Protein AF-K0SQL5-F1 (afdb_monomer_lite)

pLDDT: mean 82.41, std 19.54, range [23.62, 96.88]

Organism: Thalassiosira oceanica (NCBI:txid159749)

Radius of gyration: 30.68 Å; chains: 1; bounding box: 58×79×108 Å

Secondary structure (DSSP, 8-state):
------------------------S------------HHHHHH--SPPPHHHHHSTTHHHHHHHHHHHHHH-TT----PPPS-GGGTS-GGGS-HHHHHHHHHHHHHHHHHHH----SSPPPPPTT-S--EEETTEEE-S-HHHHHHHHHHHHHHHHHHHHHHT--HHHHHHB-HHHHHHHHTTS-HHHHHHHHHHHTT-SS-HHHHGGGTS--S-SSSS-SS--HHHHHH---HHHHHHHHHHHHHHHHHHHHTT--HHHHHHHHHHHHHHTT-PPPP-----HHHHHHHHHHHHT-TTHHHHT--BHHHHHHHHHHHHHHHHHHHHTHHHHS-GGGGGGG-S-GGGGGGS-HHHHHHHHHHHHHHHHHHHHHHHHHHTTPPPHHHHHHTT----

Foldseek 3Di:
DDDDDDDDDDPDDPPPPDDPPPDPDDPPPPPDPPPCPLLNLLQDLDQDDPVCLVAQQSLVSQLNSVVCCVVPVPDHDDDDDPPPVVPDPLVRDDPVHNVVVVVVVVVVVCVVPDDDDPAADDRRPRSVDWDDDRSDTDRHPVVVVVCCSVPVVVVLVVVCVLLVHDPVLSVQWPVVVLVVVLVPDDPVVSVQLVCLLNQNPPALQNVVVVVDQQADPQDRRRHTGSLCLLQPPRPVSVVVNVVVLVVVLVVCVVLVQPPVLSLLLSQLSCVSSVHDRDDDPDDDPLSVVQSVSQVVSPSCNSVSPGGGVSSVVSRLVVLLVLLVVCLVPVVPQADPVCNVLNPDDSVCVVVDDSVVSSVSSVVSVVRSVLVVVQVVCVVVVHQGPVNVVVVPDDDD

Structure (mmCIF, N/CA/C/O backbone):
data_AF-K0SQL5-F1
#
_entry.id   AF-K0SQL5-F1
#
loop_
_atom_site.group_PDB
_atom_site.id
_atom_site.type_symbol
_atom_site.label_atom_id
_atom_site.label_alt_id
_atom_site.label_comp_id
_atom_site.label_asym_id
_atom_site.label_entity_id
_atom_site.label_seq_id
_atom_site.pdbx_PDB_ins_code
_atom_site.Cartn_x
_atom_site.Cartn_y
_atom_site.Cartn_z
_atom_site.occupancy
_atom_site.B_iso_or_equiv
_atom_site.auth_seq_id
_atom_site.auth_comp_id
_atom_site.auth_asym_id
_atom_site.auth_atom_id
_atom_site.pdbx_PDB_model_num
ATOM 1 N N . MET A 1 1 ? 7.904 5.663 77.386 1.00 34.22 1 MET A N 1
ATOM 2 C CA . MET A 1 1 ? 8.984 6.659 77.236 1.00 34.22 1 MET A CA 1
ATOM 3 C C . MET A 1 1 ? 9.313 6.776 75.756 1.00 34.22 1 MET A C 1
ATOM 5 O O . MET A 1 1 ? 9.873 5.850 75.195 1.00 34.22 1 MET A O 1
ATOM 9 N N . ALA A 1 2 ? 8.871 7.857 75.116 1.00 28.55 2 ALA A N 1
ATOM 10 C CA . ALA A 1 2 ? 9.492 8.376 73.890 1.00 28.55 2 ALA A CA 1
ATOM 11 C C . ALA A 1 2 ? 10.745 9.198 74.322 1.00 28.55 2 ALA A C 1
ATOM 13 O O . ALA A 1 2 ? 10.779 9.536 75.512 1.00 28.55 2 ALA A O 1
ATOM 14 N N . PRO A 1 3 ? 11.732 9.560 73.463 1.00 31.47 3 PRO A N 1
ATOM 15 C CA . PRO A 1 3 ? 11.493 10.099 72.116 1.00 31.47 3 PRO A CA 1
ATOM 16 C C . PRO A 1 3 ? 12.539 9.814 71.006 1.00 31.47 3 PRO A C 1
ATOM 18 O O . PRO A 1 3 ? 13.647 9.369 71.268 1.00 31.47 3 PRO A O 1
ATOM 21 N N . SER A 1 4 ? 12.102 10.184 69.787 1.00 24.06 4 SER A N 1
ATOM 22 C CA . SER A 1 4 ? 12.831 10.760 68.632 1.00 24.06 4 SER A CA 1
ATOM 23 C C . SER A 1 4 ? 13.925 9.912 67.943 1.00 24.06 4 SER A C 1
ATOM 25 O O . SER A 1 4 ? 14.670 9.189 68.576 1.00 24.06 4 SER A O 1
ATOM 27 N N . THR A 1 5 ? 14.068 9.893 66.614 1.00 27.36 5 THR A N 1
ATOM 28 C CA . THR A 1 5 ? 13.916 10.958 65.611 1.00 27.36 5 THR A CA 1
ATOM 29 C C . THR A 1 5 ? 13.461 10.423 64.243 1.00 27.36 5 THR A C 1
ATOM 31 O O . THR A 1 5 ? 13.749 9.301 63.837 1.00 27.36 5 THR A O 1
ATOM 34 N N . HIS A 1 6 ? 12.758 11.289 63.510 1.00 25.66 6 HIS A N 1
ATOM 35 C CA . HIS A 1 6 ? 12.464 11.189 62.082 1.00 25.66 6 HIS A CA 1
ATOM 36 C C . HIS A 1 6 ? 13.726 11.003 61.228 1.00 25.66 6 HIS A C 1
ATOM 38 O O . HIS A 1 6 ? 14.683 11.762 61.379 1.00 25.66 6 HIS A O 1
ATOM 44 N N . THR A 1 7 ? 13.659 10.167 60.187 1.00 26.53 7 THR A N 1
ATOM 45 C CA . THR A 1 7 ? 14.270 10.535 58.900 1.00 26.53 7 THR A CA 1
ATOM 46 C C . THR A 1 7 ? 13.523 9.915 57.722 1.00 26.53 7 THR A C 1
ATOM 48 O O . THR A 1 7 ? 13.193 8.734 57.699 1.00 26.53 7 THR A O 1
ATOM 51 N N . GLN A 1 8 ? 13.221 10.777 56.757 1.00 25.38 8 GLN A N 1
ATOM 52 C CA . GLN A 1 8 ? 12.580 10.503 55.480 1.00 25.3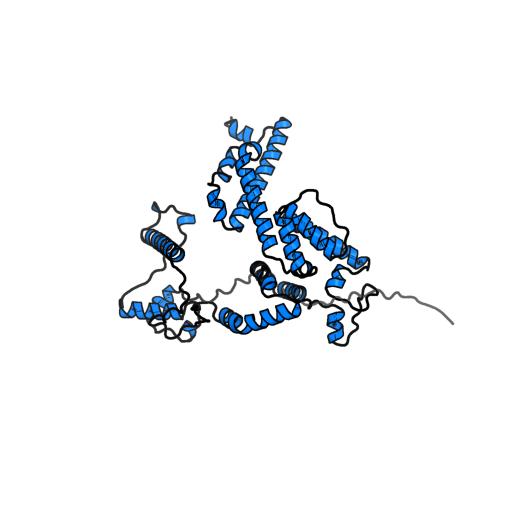8 8 GLN A CA 1
ATOM 53 C C . GLN A 1 8 ? 13.392 9.488 54.660 1.00 25.38 8 GLN A C 1
ATOM 55 O O . GLN A 1 8 ? 14.557 9.731 54.348 1.00 25.38 8 GLN A O 1
ATOM 60 N N . GLY A 1 9 ? 12.760 8.395 54.234 1.00 24.62 9 GLY A N 1
ATOM 61 C CA . GLY A 1 9 ? 13.281 7.547 53.165 1.00 24.62 9 GLY A CA 1
ATOM 62 C C . GLY A 1 9 ? 13.139 8.264 51.824 1.00 24.62 9 GLY A C 1
ATOM 63 O O . GLY A 1 9 ? 12.095 8.188 51.182 1.00 24.62 9 GLY A O 1
ATOM 64 N N . ARG A 1 10 ? 14.179 9.002 51.420 1.00 24.67 10 ARG A N 1
ATOM 65 C CA . ARG A 1 10 ? 14.351 9.470 50.040 1.00 24.67 10 ARG A CA 1
ATOM 66 C C . ARG A 1 10 ? 14.471 8.261 49.114 1.00 24.67 10 ARG A C 1
ATOM 68 O O . ARG A 1 10 ? 15.226 7.337 49.409 1.00 24.67 10 ARG A O 1
ATOM 75 N N . LEU A 1 11 ? 13.783 8.325 47.971 1.00 26.34 11 LEU A N 1
ATOM 76 C CA . LEU A 1 11 ? 14.095 7.515 46.798 1.00 26.34 11 LEU A CA 1
ATOM 77 C C . LEU A 1 11 ? 15.589 7.665 46.485 1.00 26.34 11 LEU A C 1
ATOM 79 O O . LEU A 1 11 ? 16.029 8.713 46.011 1.00 26.34 11 LEU A O 1
ATOM 83 N N . ALA A 1 12 ? 16.360 6.616 46.748 1.00 23.62 12 ALA A N 1
ATOM 84 C CA . ALA A 1 12 ? 17.679 6.460 46.171 1.00 23.62 12 ALA A CA 1
ATOM 85 C C . ALA A 1 12 ? 17.491 5.916 44.753 1.00 23.62 12 ALA A C 1
ATOM 87 O O . ALA A 1 12 ? 17.140 4.757 44.540 1.00 23.62 12 ALA A O 1
ATOM 88 N N . THR A 1 13 ? 17.700 6.801 43.785 1.00 27.95 13 THR A N 1
ATOM 89 C CA . THR A 1 13 ? 18.047 6.476 42.405 1.00 27.95 13 THR A CA 1
ATOM 90 C C . THR A 1 13 ? 19.184 5.456 42.399 1.00 27.95 13 THR A C 1
ATOM 92 O O . THR A 1 13 ? 20.345 5.813 42.598 1.00 27.95 13 THR A O 1
ATOM 95 N N . LEU A 1 14 ? 18.856 4.183 42.176 1.00 25.94 14 LEU A N 1
ATOM 96 C CA . LEU A 1 14 ? 19.838 3.172 41.808 1.00 25.94 14 LEU A CA 1
ATOM 97 C C . LEU A 1 14 ? 20.275 3.458 40.373 1.00 25.94 14 LEU A C 1
ATOM 99 O O . LEU A 1 14 ? 19.652 3.031 39.403 1.00 25.94 14 LEU A O 1
ATOM 103 N N . GLY A 1 15 ? 21.350 4.238 40.265 1.00 25.86 15 GLY A N 1
ATOM 104 C CA . GLY A 1 15 ? 22.171 4.309 39.072 1.00 25.86 15 GLY A CA 1
ATOM 105 C C . GLY A 1 15 ? 22.800 2.944 38.835 1.00 25.86 15 GLY A C 1
ATOM 106 O O . GLY A 1 15 ? 23.812 2.605 39.439 1.00 25.86 15 GLY A O 1
ATOM 107 N N . SER A 1 16 ? 22.192 2.154 37.955 1.00 26.52 16 SER A N 1
ATOM 108 C CA . SER A 1 16 ? 22.874 1.037 37.320 1.00 26.52 16 SER A CA 1
ATOM 109 C C . SER A 1 16 ? 23.800 1.613 36.251 1.00 26.52 16 SER A C 1
ATOM 111 O O . SER A 1 16 ? 23.377 1.929 35.137 1.00 26.52 16 SER A O 1
ATOM 113 N N . SER A 1 17 ? 25.064 1.777 36.620 1.00 26.62 17 SER A N 1
ATOM 114 C CA . SER A 1 17 ? 26.204 1.940 35.725 1.00 26.62 17 SER A CA 1
ATOM 115 C C . SER A 1 17 ? 26.347 0.686 34.856 1.00 26.62 17 SER A C 1
ATOM 117 O O . SER A 1 17 ? 27.136 -0.216 35.126 1.00 26.62 17 SER A O 1
ATOM 119 N N . LEU A 1 18 ? 25.542 0.617 33.796 1.00 27.78 18 LEU A N 1
ATOM 120 C CA . LEU A 1 18 ? 25.844 -0.213 32.638 1.00 27.78 18 LEU A CA 1
ATOM 121 C C . LEU A 1 18 ? 27.010 0.452 31.898 1.00 27.78 18 LEU A C 1
ATOM 123 O O . LEU A 1 18 ? 26.946 1.661 31.658 1.00 27.78 18 LEU A O 1
ATOM 127 N N . PRO A 1 19 ? 28.068 -0.287 31.532 1.00 25.73 19 PRO A N 1
ATOM 128 C CA . PRO A 1 19 ? 29.149 0.288 30.754 1.00 25.73 19 PRO A CA 1
ATOM 129 C C . PRO A 1 19 ? 28.563 0.801 29.438 1.00 25.73 19 PRO A C 1
ATOM 131 O O . PRO A 1 19 ? 27.927 0.051 28.690 1.00 25.73 19 PRO A O 1
ATOM 134 N N . GLN A 1 20 ? 28.757 2.096 29.173 1.00 26.03 20 GLN A N 1
ATOM 135 C CA . GLN A 1 20 ? 28.590 2.664 27.845 1.00 26.03 20 GLN A CA 1
ATOM 136 C C . GLN A 1 20 ? 29.521 1.886 26.919 1.00 26.03 20 GLN A C 1
ATOM 138 O O . GLN A 1 20 ? 30.722 2.126 26.864 1.00 26.03 20 GLN A O 1
ATOM 143 N N . LYS A 1 21 ? 28.960 0.908 26.208 1.00 26.86 21 LYS A N 1
ATOM 144 C CA . LYS A 1 21 ? 29.572 0.383 24.998 1.00 26.86 21 LYS A CA 1
ATOM 145 C C . LYS A 1 21 ? 29.538 1.541 24.009 1.00 26.86 21 LYS A C 1
ATOM 147 O O . LYS A 1 21 ? 28.506 1.796 23.385 1.00 26.86 21 LYS A O 1
ATOM 152 N N . GLU A 1 22 ? 30.634 2.289 23.956 1.00 25.80 22 GLU A N 1
ATOM 153 C CA . GLU A 1 22 ? 30.947 3.169 22.841 1.00 25.80 22 GLU A CA 1
ATOM 154 C C . GLU A 1 22 ? 30.666 2.377 21.563 1.00 25.80 22 GLU A C 1
ATOM 156 O O . GLU A 1 22 ? 31.210 1.294 21.333 1.00 25.80 22 GLU A O 1
ATOM 161 N N . ARG A 1 23 ? 29.692 2.854 20.784 1.00 25.48 23 ARG A N 1
ATOM 162 C CA . ARG A 1 23 ? 29.470 2.332 19.442 1.00 25.48 23 ARG A CA 1
ATOM 163 C C . ARG A 1 23 ? 30.691 2.750 18.633 1.00 25.48 23 ARG A C 1
ATOM 165 O O . ARG A 1 23 ? 30.931 3.953 18.572 1.00 25.48 23 ARG A O 1
ATOM 172 N N . PRO A 1 24 ? 31.426 1.822 18.002 1.00 25.52 24 PRO A N 1
ATOM 173 C CA . PRO A 1 24 ? 32.427 2.226 17.036 1.00 25.52 24 PRO A CA 1
ATOM 174 C C . PRO A 1 24 ? 31.700 2.960 15.906 1.00 25.52 24 PRO A C 1
ATOM 176 O O . PRO A 1 24 ? 30.873 2.390 15.188 1.00 25.52 24 PRO A O 1
ATOM 179 N N . GLU A 1 25 ? 31.955 4.263 15.812 1.00 30.36 25 GLU A N 1
ATOM 180 C CA . GLU A 1 25 ? 31.725 5.028 14.598 1.00 30.36 25 GLU A CA 1
ATOM 181 C C . GLU A 1 25 ? 32.535 4.362 13.484 1.00 30.36 25 GLU A C 1
ATOM 183 O O . GLU A 1 25 ? 33.733 4.131 13.625 1.00 30.36 25 GLU A O 1
ATOM 188 N N . GLY A 1 26 ? 31.862 4.002 12.392 1.00 30.64 26 GLY A N 1
ATOM 189 C CA . GLY A 1 26 ? 32.504 3.347 11.258 1.00 30.64 26 GLY A CA 1
ATOM 190 C C . GLY A 1 26 ? 32.355 1.830 11.237 1.00 30.64 26 GLY A C 1
ATOM 191 O O . GLY A 1 26 ? 33.332 1.117 11.049 1.00 30.64 26 GLY A O 1
ATOM 192 N N . TYR A 1 27 ? 31.121 1.320 11.284 1.00 25.17 27 TYR A N 1
ATOM 193 C CA . TYR A 1 27 ? 30.831 0.099 10.529 1.00 25.17 27 TYR A CA 1
ATOM 194 C C . TYR A 1 27 ? 30.784 0.499 9.045 1.00 25.17 27 TYR A C 1
ATOM 196 O O . TYR A 1 27 ? 29.717 0.699 8.455 1.00 25.17 27 TYR A O 1
ATOM 204 N N . MET A 1 28 ? 31.966 0.689 8.442 1.00 25.67 28 MET A N 1
ATOM 205 C CA . MET A 1 28 ? 32.110 0.331 7.036 1.00 25.67 28 MET A CA 1
ATOM 206 C C . MET A 1 28 ? 31.551 -1.081 6.957 1.00 25.67 28 MET A C 1
ATOM 208 O O . MET A 1 28 ? 31.972 -1.949 7.716 1.00 25.67 28 MET A O 1
ATOM 212 N N . ARG A 1 29 ? 30.524 -1.283 6.129 1.00 28.53 29 ARG A N 1
ATOM 213 C CA . ARG A 1 29 ? 30.159 -2.643 5.752 1.00 28.53 29 ARG A CA 1
ATOM 214 C C . ARG A 1 29 ? 31.455 -3.234 5.236 1.00 28.53 29 ARG A C 1
ATOM 216 O O . ARG A 1 29 ? 31.962 -2.729 4.232 1.00 28.53 29 ARG A O 1
ATOM 223 N N . ASP A 1 30 ? 31.994 -4.211 5.953 1.00 25.84 30 ASP A N 1
ATOM 224 C CA . ASP A 1 30 ? 32.949 -5.133 5.374 1.00 25.84 30 ASP A CA 1
ATOM 225 C C . ASP A 1 30 ? 32.379 -5.473 4.005 1.00 25.84 30 ASP A C 1
ATOM 227 O O . ASP A 1 30 ? 31.201 -5.837 3.887 1.00 25.84 30 ASP A O 1
ATOM 231 N N . ALA A 1 31 ? 33.153 -5.142 2.973 1.00 29.38 31 ALA A N 1
ATOM 232 C CA . ALA A 1 31 ? 32.772 -5.408 1.608 1.00 29.38 31 ALA A CA 1
ATOM 233 C C . ALA A 1 31 ? 32.327 -6.869 1.577 1.00 29.38 31 ALA A C 1
ATOM 235 O O . ALA A 1 31 ? 33.117 -7.754 1.913 1.00 29.38 31 ALA A O 1
ATOM 236 N N . GLU A 1 32 ? 31.053 -7.113 1.238 1.00 27.73 32 GLU A N 1
ATOM 237 C CA . GLU A 1 32 ? 30.660 -8.448 0.802 1.00 27.73 32 GLU A CA 1
ATOM 238 C C . GLU A 1 32 ? 31.746 -8.894 -0.184 1.00 27.73 32 GLU A C 1
ATOM 240 O O . GLU A 1 32 ? 32.139 -8.072 -1.029 1.00 27.73 32 GLU A O 1
ATOM 245 N N . PRO A 1 33 ? 32.286 -10.123 -0.060 1.00 30.22 33 PRO A N 1
ATOM 246 C CA . PRO A 1 33 ? 33.228 -10.621 -1.048 1.00 30.22 33 PRO A CA 1
ATOM 247 C C . PRO A 1 33 ? 32.588 -10.368 -2.405 1.00 30.22 33 PRO A C 1
ATOM 249 O O . PRO A 1 33 ? 31.397 -10.651 -2.568 1.00 30.22 33 PRO A O 1
ATOM 252 N N . ILE A 1 34 ? 33.343 -9.717 -3.295 1.00 35.09 34 ILE A N 1
ATOM 253 C CA . ILE A 1 34 ? 32.911 -9.352 -4.643 1.00 35.09 34 ILE A CA 1
ATOM 254 C C . ILE A 1 34 ? 32.149 -10.559 -5.174 1.00 35.09 34 ILE A C 1
ATOM 256 O O . ILE A 1 34 ? 32.745 -11.610 -5.390 1.00 35.09 34 ILE A O 1
ATOM 260 N N . ARG A 1 35 ? 30.817 -10.456 -5.266 1.00 45.25 35 ARG A N 1
ATOM 261 C CA . ARG A 1 35 ? 30.043 -11.486 -5.946 1.00 45.25 35 ARG A CA 1
ATOM 262 C C . ARG A 1 35 ? 30.6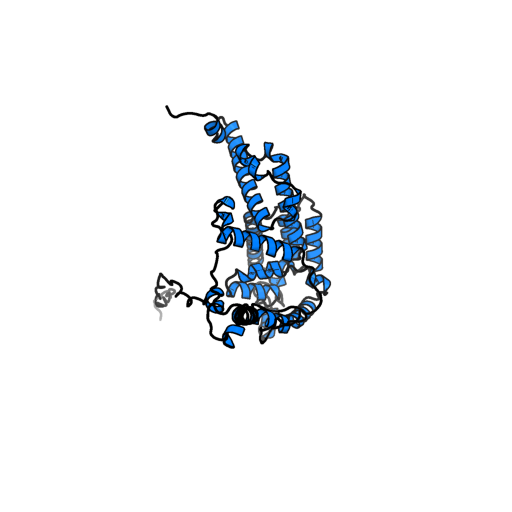19 -11.488 -7.347 1.00 45.25 35 ARG A C 1
ATOM 264 O O . ARG A 1 35 ? 30.538 -10.440 -7.993 1.00 45.25 35 ARG A O 1
ATOM 271 N N . ASP A 1 36 ? 31.232 -12.595 -7.759 1.00 55.53 36 ASP A N 1
ATOM 272 C CA . ASP A 1 36 ? 31.638 -12.783 -9.148 1.00 55.53 36 ASP A CA 1
ATOM 273 C C . ASP A 1 36 ? 30.476 -12.299 -10.006 1.00 55.53 36 ASP A C 1
ATOM 275 O O . ASP A 1 36 ? 29.327 -12.728 -9.820 1.00 55.53 36 ASP A O 1
ATOM 279 N N . SER A 1 37 ? 30.729 -11.300 -10.850 1.00 71.19 37 SER A N 1
ATOM 280 C CA . SER A 1 37 ? 29.665 -10.789 -11.695 1.00 71.19 37 SER A CA 1
ATOM 281 C C . SER A 1 37 ? 29.202 -11.936 -12.595 1.00 71.19 37 SER A C 1
ATOM 283 O O . SER A 1 37 ? 29.971 -12.850 -12.896 1.00 71.19 37 SER A O 1
ATOM 285 N N . ALA A 1 38 ? 27.949 -11.916 -13.055 1.00 73.88 38 ALA A N 1
ATOM 286 C CA . ALA A 1 38 ? 27.464 -12.945 -13.980 1.00 73.88 38 ALA A CA 1
ATOM 287 C C . ALA A 1 38 ? 28.415 -13.125 -15.185 1.00 73.88 38 ALA A C 1
ATOM 289 O O . ALA A 1 38 ? 28.610 -14.235 -15.663 1.00 73.88 38 ALA A O 1
ATOM 290 N N . ILE A 1 39 ? 29.079 -12.049 -15.618 1.00 80.25 39 ILE A N 1
ATOM 291 C CA . ILE A 1 39 ? 30.093 -12.072 -16.676 1.00 80.25 39 ILE A CA 1
ATOM 292 C C . ILE A 1 39 ? 31.368 -12.813 -16.259 1.00 80.25 39 ILE A C 1
ATOM 294 O O . ILE A 1 39 ? 31.917 -13.546 -17.076 1.00 80.25 39 ILE A O 1
ATOM 298 N N . ASP A 1 40 ? 31.820 -12.683 -15.012 1.00 79.06 40 ASP A N 1
ATOM 299 C CA . ASP A 1 40 ? 32.980 -13.427 -14.506 1.00 79.06 40 ASP A CA 1
ATOM 300 C C . ASP A 1 40 ? 32.687 -14.933 -14.471 1.00 79.06 40 ASP A C 1
ATOM 302 O O . ASP A 1 40 ? 33.517 -15.736 -14.894 1.00 79.06 40 ASP A O 1
ATOM 306 N N . LEU A 1 41 ? 31.469 -15.319 -14.074 1.00 75.50 41 LEU A N 1
ATOM 307 C CA . LEU A 1 41 ? 31.018 -16.715 -14.108 1.00 75.50 41 LEU A CA 1
ATOM 308 C C . LEU A 1 41 ? 30.913 -17.265 -15.535 1.00 75.50 41 LEU A C 1
ATOM 310 O O . LEU A 1 41 ? 31.309 -18.403 -15.780 1.00 75.50 41 LEU A O 1
ATOM 314 N N . LEU A 1 42 ? 30.403 -16.471 -16.481 1.00 78.75 42 LEU A N 1
ATOM 315 C CA . LEU A 1 42 ? 30.285 -16.881 -17.884 1.00 78.75 42 LEU A CA 1
ATOM 316 C C . LEU A 1 42 ? 31.648 -16.942 -18.601 1.00 78.75 42 LEU A C 1
ATOM 318 O O . LEU A 1 42 ? 31.817 -17.748 -19.514 1.00 78.75 42 LEU A O 1
ATOM 322 N N . ASN A 1 43 ? 32.613 -16.109 -18.195 1.00 80.25 43 ASN A N 1
ATOM 323 C CA . ASN A 1 43 ? 33.991 -16.141 -18.698 1.00 80.25 43 ASN A CA 1
ATOM 324 C C . ASN A 1 43 ? 34.851 -17.223 -18.026 1.00 80.25 43 ASN A C 1
ATOM 326 O O . ASN A 1 43 ? 35.873 -17.625 -18.586 1.00 80.25 43 ASN A O 1
ATOM 330 N N . ASN A 1 44 ? 34.471 -17.704 -16.838 1.00 76.19 44 ASN A N 1
ATOM 331 C CA . ASN A 1 44 ? 35.121 -18.849 -16.211 1.00 76.19 44 ASN A CA 1
ATOM 332 C C . ASN A 1 44 ? 34.932 -20.079 -17.110 1.00 76.19 44 ASN A C 1
ATOM 334 O O . ASN A 1 44 ? 33.869 -20.261 -17.693 1.00 76.19 44 ASN A O 1
ATOM 338 N N . THR A 1 45 ? 35.953 -20.925 -17.248 1.00 69.81 45 THR A N 1
ATOM 339 C CA . THR A 1 45 ? 35.936 -22.139 -18.081 1.00 69.81 45 THR A CA 1
ATOM 340 C C . THR A 1 45 ? 35.604 -23.410 -17.294 1.00 69.81 45 THR A C 1
ATOM 342 O O . THR A 1 45 ? 35.353 -24.453 -17.899 1.00 69.81 45 THR A O 1
ATOM 345 N N . ALA A 1 46 ? 35.530 -23.335 -15.962 1.00 75.44 46 ALA A N 1
ATOM 346 C CA . ALA A 1 46 ? 35.128 -24.447 -15.106 1.00 75.44 46 ALA A CA 1
ATOM 347 C C . ALA A 1 46 ? 33.623 -24.743 -15.218 1.00 75.44 46 ALA A C 1
ATOM 349 O O . ALA A 1 46 ? 32.803 -23.847 -15.421 1.00 75.44 46 ALA A O 1
ATOM 350 N N . ASP A 1 47 ? 33.229 -26.010 -15.110 1.00 71.56 47 ASP A N 1
ATOM 351 C CA . ASP A 1 47 ? 31.809 -26.360 -14.994 1.00 71.56 47 ASP A CA 1
ATOM 352 C C . ASP A 1 47 ? 31.223 -25.761 -13.696 1.00 71.56 47 ASP A C 1
ATOM 354 O O . ASP A 1 47 ? 31.870 -25.874 -12.651 1.00 71.56 47 ASP A O 1
ATOM 358 N N . PRO A 1 48 ? 30.018 -25.152 -13.732 1.00 72.19 48 PRO A N 1
ATOM 359 C CA . PRO A 1 48 ? 29.385 -24.596 -12.538 1.00 72.19 48 PRO A CA 1
ATOM 360 C C . PRO A 1 48 ? 29.197 -25.657 -11.454 1.00 72.19 48 PRO A C 1
ATOM 362 O O . PRO A 1 48 ? 28.802 -26.797 -11.738 1.00 72.19 48 PRO A O 1
ATOM 365 N N . THR A 1 49 ? 29.469 -25.284 -10.206 1.00 76.50 49 THR A N 1
ATOM 366 C CA . THR A 1 49 ? 29.269 -26.173 -9.060 1.00 76.50 49 THR A CA 1
ATOM 367 C C . THR A 1 49 ? 27.776 -26.301 -8.727 1.00 76.50 49 THR A C 1
ATOM 369 O O . THR A 1 49 ? 26.974 -25.448 -9.111 1.00 76.50 49 THR A O 1
ATOM 372 N N . PRO A 1 50 ? 27.354 -27.335 -7.974 1.00 71.88 50 PRO A N 1
ATOM 373 C CA . PRO A 1 50 ? 25.983 -27.409 -7.469 1.00 71.88 50 PRO A CA 1
ATOM 374 C C . PRO A 1 50 ? 25.566 -26.192 -6.631 1.00 71.88 50 PRO A C 1
ATOM 376 O O . PRO A 1 50 ? 24.401 -25.815 -6.646 1.00 71.88 50 PRO A O 1
ATOM 379 N N . GLU A 1 51 ? 26.507 -25.558 -5.929 1.00 75.81 51 GLU A N 1
ATOM 380 C CA . GLU A 1 51 ? 26.255 -24.330 -5.172 1.00 75.81 51 GLU A CA 1
ATOM 381 C C . GLU A 1 51 ? 25.940 -23.150 -6.102 1.00 75.81 51 GLU A C 1
ATOM 383 O O . GLU A 1 51 ? 25.013 -22.385 -5.834 1.00 75.81 51 GLU A O 1
ATOM 388 N N . ASP A 1 52 ? 26.616 -23.055 -7.250 1.00 73.12 52 ASP A N 1
ATOM 389 C CA . ASP A 1 52 ? 26.329 -22.037 -8.266 1.00 73.12 52 ASP A CA 1
ATOM 390 C C . ASP A 1 52 ? 24.924 -22.175 -8.864 1.00 73.12 52 ASP A C 1
ATOM 392 O O . ASP A 1 52 ? 24.296 -21.165 -9.174 1.00 73.12 52 ASP A O 1
ATOM 396 N N . LEU A 1 53 ? 24.383 -23.397 -8.945 1.00 70.12 53 LEU A N 1
ATOM 397 C CA . LEU A 1 53 ? 23.008 -23.645 -9.404 1.00 70.12 53 LEU A CA 1
ATOM 398 C C . LEU A 1 53 ? 21.946 -23.109 -8.434 1.00 70.12 53 LEU A C 1
ATOM 400 O O . LEU A 1 53 ? 20.817 -22.848 -8.844 1.00 70.12 53 LEU A O 1
ATOM 404 N N . THR A 1 54 ? 22.292 -22.943 -7.155 1.00 70.06 54 THR A N 1
ATOM 405 C CA . THR A 1 54 ? 21.368 -22.412 -6.134 1.00 70.06 54 THR A CA 1
ATOM 406 C C . THR A 1 54 ? 21.334 -20.887 -6.078 1.00 70.06 54 THR A C 1
ATOM 408 O O . THR A 1 54 ? 20.436 -20.309 -5.459 1.00 70.06 54 THR A O 1
ATOM 411 N N . LYS A 1 55 ? 22.289 -20.221 -6.738 1.00 77.06 55 LYS A N 1
ATOM 412 C CA . LYS A 1 55 ? 22.320 -18.762 -6.865 1.00 77.06 55 LYS A CA 1
ATOM 413 C C . LYS A 1 55 ? 21.238 -18.300 -7.842 1.00 77.06 55 LYS A C 1
ATOM 415 O O . LYS A 1 55 ? 20.746 -19.065 -8.671 1.00 77.06 55 LYS A O 1
ATOM 420 N N . ALA A 1 56 ? 20.872 -17.023 -7.744 1.00 77.19 56 ALA A N 1
ATOM 421 C CA . ALA A 1 56 ? 19.980 -16.398 -8.714 1.00 77.19 56 ALA A CA 1
ATOM 422 C C . ALA A 1 56 ? 20.503 -16.638 -10.140 1.00 77.19 56 ALA A C 1
ATOM 424 O O . ALA A 1 56 ? 21.675 -16.393 -10.411 1.00 77.19 56 ALA A O 1
ATOM 425 N N . GLU A 1 57 ? 19.627 -17.135 -11.012 1.00 83.50 57 GLU A N 1
ATOM 426 C CA . GLU A 1 57 ? 19.876 -17.424 -12.428 1.00 83.50 57 GLU A CA 1
ATOM 427 C C . GLU A 1 57 ? 20.919 -18.529 -12.675 1.00 83.50 57 GLU A C 1
ATOM 429 O O . GLU A 1 57 ? 21.399 -18.680 -13.795 1.00 83.50 57 GLU A O 1
ATOM 434 N N . GLY A 1 58 ? 21.279 -19.329 -11.663 1.00 81.56 58 GLY A N 1
ATOM 435 C CA . GLY A 1 58 ? 22.325 -20.353 -11.781 1.00 81.56 58 GLY A CA 1
ATOM 436 C C . GLY A 1 58 ? 22.057 -21.410 -12.860 1.00 81.56 58 GLY A C 1
ATOM 437 O O . GLY A 1 58 ? 22.975 -21.840 -13.565 1.00 81.56 58 GLY A O 1
ATOM 438 N N . ASP A 1 59 ? 20.796 -21.792 -13.046 1.00 81.69 59 ASP A N 1
ATOM 439 C CA . ASP A 1 59 ? 20.348 -22.714 -14.091 1.00 81.69 59 ASP A CA 1
ATOM 440 C C . ASP A 1 59 ? 20.505 -22.110 -15.500 1.00 81.69 59 ASP A C 1
ATOM 442 O O . ASP A 1 59 ? 21.019 -22.766 -16.415 1.00 81.69 59 ASP A O 1
ATOM 446 N N . LEU A 1 60 ? 20.138 -20.834 -15.655 1.00 85.12 60 LEU A N 1
ATOM 447 C CA . LEU A 1 60 ? 20.296 -20.060 -16.886 1.00 85.12 60 LEU A CA 1
ATOM 448 C C . LEU A 1 60 ? 21.770 -19.846 -17.226 1.00 85.12 60 LEU A C 1
ATOM 450 O O . LEU A 1 60 ? 22.187 -20.117 -18.352 1.00 85.12 60 LEU A O 1
ATOM 454 N N . LEU A 1 61 ? 22.577 -19.419 -16.253 1.00 84.50 61 LEU A N 1
ATOM 455 C CA . LEU A 1 61 ? 24.014 -19.220 -16.428 1.00 84.50 61 LEU A CA 1
ATOM 456 C C . LEU A 1 61 ? 24.699 -20.526 -16.834 1.00 84.50 61 LEU A C 1
ATOM 458 O O . LEU A 1 61 ? 25.543 -20.526 -17.726 1.00 84.50 61 LEU A O 1
ATOM 462 N N . THR A 1 62 ? 24.291 -21.661 -16.265 1.00 82.75 62 THR A N 1
ATOM 463 C CA . THR A 1 62 ? 24.825 -22.976 -16.648 1.00 82.75 62 THR A CA 1
ATOM 464 C C . THR A 1 62 ? 24.473 -23.341 -18.090 1.00 82.75 62 THR A C 1
ATOM 466 O O . THR A 1 62 ? 25.343 -23.786 -18.847 1.00 82.75 62 THR A O 1
ATOM 469 N N . ALA A 1 63 ? 23.220 -23.122 -18.497 1.00 85.94 63 ALA A N 1
ATOM 470 C CA . ALA A 1 63 ? 22.780 -23.359 -19.869 1.00 85.94 63 ALA A CA 1
ATOM 471 C C . ALA A 1 63 ? 23.533 -22.482 -20.883 1.00 85.94 63 ALA A C 1
ATOM 473 O O . ALA A 1 63 ? 24.023 -22.989 -21.899 1.00 85.94 63 ALA A O 1
ATOM 474 N N . ILE A 1 64 ? 23.668 -21.185 -20.588 1.00 85.25 64 ILE A N 1
ATOM 475 C CA . ILE A 1 64 ? 24.378 -20.214 -21.427 1.00 85.25 64 ILE A CA 1
ATOM 476 C C . ILE A 1 64 ? 25.848 -20.607 -21.544 1.00 85.25 64 ILE A C 1
ATOM 478 O O . ILE A 1 64 ? 26.345 -20.764 -22.656 1.00 85.25 64 ILE A O 1
ATOM 482 N N . THR A 1 65 ? 26.525 -20.850 -20.422 1.00 81.50 65 THR A N 1
ATOM 483 C CA . THR A 1 65 ? 27.936 -21.247 -20.384 1.00 81.50 65 THR A CA 1
ATOM 484 C C . THR A 1 65 ? 28.210 -22.461 -21.268 1.00 81.50 65 THR A C 1
ATOM 486 O O . THR A 1 65 ? 29.134 -22.451 -22.080 1.00 81.50 65 THR A O 1
ATOM 489 N N . ARG A 1 66 ? 27.391 -23.513 -21.168 1.00 80.44 66 ARG A N 1
ATOM 490 C CA . ARG A 1 66 ? 27.579 -24.729 -21.975 1.00 80.44 66 ARG A CA 1
ATOM 491 C C . ARG A 1 66 ? 27.319 -24.483 -23.459 1.00 80.44 66 ARG A C 1
ATOM 493 O O . ARG A 1 66 ? 28.076 -24.979 -24.293 1.00 80.44 66 ARG A O 1
ATOM 500 N N . SER A 1 67 ? 26.286 -23.706 -23.779 1.00 84.00 67 SER A N 1
ATOM 501 C CA . SER A 1 67 ? 25.932 -23.367 -25.161 1.00 84.00 67 SER A CA 1
ATOM 502 C C . SER A 1 67 ? 27.018 -22.515 -25.823 1.00 84.00 67 SER A C 1
ATOM 504 O O . SER A 1 67 ? 27.468 -22.834 -26.922 1.00 84.00 67 SER A O 1
ATOM 506 N N . LEU A 1 68 ? 27.502 -21.483 -25.125 1.00 82.31 68 LEU A N 1
ATOM 507 C CA . LEU A 1 68 ? 28.569 -20.609 -25.605 1.00 82.31 68 LEU A CA 1
ATOM 508 C C . LEU A 1 68 ? 29.884 -21.366 -25.775 1.00 82.31 68 LEU A C 1
ATOM 510 O O . LEU A 1 68 ? 30.499 -21.248 -26.827 1.00 82.31 68 LEU A O 1
ATOM 514 N N . ARG A 1 69 ? 30.289 -22.199 -24.809 1.00 77.06 69 ARG A N 1
ATOM 515 C CA . ARG A 1 69 ? 31.528 -22.990 -24.919 1.00 77.06 69 ARG A CA 1
ATOM 516 C C . ARG A 1 69 ? 31.489 -23.988 -26.071 1.00 77.06 69 ARG A C 1
ATOM 518 O O . ARG A 1 69 ? 32.497 -24.172 -26.745 1.00 77.06 69 ARG A O 1
ATOM 525 N N . SER A 1 70 ? 30.341 -24.627 -26.299 1.00 80.19 70 SER A N 1
ATOM 526 C CA . SER A 1 70 ? 30.196 -25.586 -27.397 1.00 80.19 70 SER A CA 1
ATOM 527 C C . SER A 1 70 ? 30.305 -24.922 -28.769 1.00 80.19 70 SER A C 1
ATOM 529 O O . SER A 1 70 ? 30.764 -25.569 -29.706 1.00 80.19 70 SER A O 1
ATOM 531 N N . ALA A 1 71 ? 29.852 -23.674 -28.906 1.00 83.69 71 ALA A N 1
ATOM 532 C CA . ALA A 1 71 ? 29.812 -22.973 -30.187 1.00 83.69 71 ALA A CA 1
ATOM 533 C C . ALA A 1 71 ? 31.024 -22.051 -30.417 1.00 83.69 71 ALA A C 1
ATOM 535 O O . ALA A 1 71 ? 31.472 -21.896 -31.551 1.00 83.69 71 ALA A O 1
ATOM 536 N N . PHE A 1 72 ? 31.569 -21.452 -29.354 1.00 85.12 72 PHE A N 1
ATOM 537 C CA . PHE A 1 72 ? 32.571 -20.384 -29.407 1.00 85.12 72 PHE A CA 1
ATOM 538 C C . PHE A 1 72 ? 33.609 -20.519 -28.271 1.00 85.12 72 PHE A C 1
ATOM 540 O O . PHE A 1 72 ? 33.573 -19.768 -27.295 1.00 85.12 72 PHE A O 1
ATOM 547 N N . PRO A 1 73 ? 34.582 -21.440 -28.382 1.00 77.50 73 PRO A N 1
ATOM 548 C CA . PRO A 1 73 ? 35.530 -21.740 -27.301 1.00 77.50 73 PRO A CA 1
ATOM 549 C C . PRO A 1 73 ? 36.469 -20.579 -26.924 1.00 77.50 73 PRO A C 1
ATOM 551 O O . PRO A 1 73 ? 37.007 -20.574 -25.824 1.00 77.50 73 PRO A O 1
ATOM 554 N N . ASN A 1 74 ? 36.649 -19.593 -27.810 1.00 83.00 74 ASN A N 1
ATOM 555 C CA .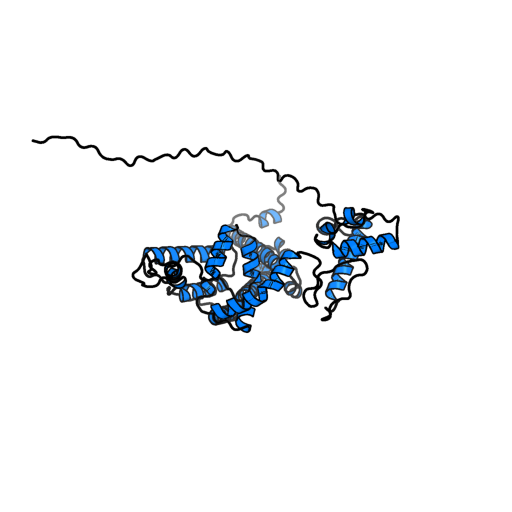 ASN A 1 74 ? 37.525 -18.431 -27.600 1.00 83.00 74 ASN A CA 1
ATOM 556 C C . ASN A 1 74 ? 36.746 -17.121 -27.366 1.00 83.00 74 ASN A C 1
ATOM 558 O O . ASN A 1 74 ? 37.288 -16.034 -27.564 1.00 83.00 74 ASN A O 1
ATOM 562 N N . LEU A 1 75 ? 35.458 -17.205 -27.020 1.00 84.44 75 LEU A N 1
ATOM 563 C CA . LEU A 1 75 ? 34.625 -16.029 -26.777 1.00 84.44 75 LEU A CA 1
ATOM 564 C C . LEU A 1 75 ? 34.978 -15.386 -25.432 1.00 84.44 75 LEU A C 1
ATOM 566 O O . LEU A 1 75 ? 34.990 -16.058 -24.406 1.00 84.44 75 LEU A O 1
ATOM 570 N N . SER A 1 76 ? 35.207 -14.073 -25.435 1.00 83.38 76 SER A N 1
ATOM 571 C CA . SER A 1 76 ? 35.314 -13.269 -24.217 1.00 83.38 76 SER A CA 1
ATOM 572 C C . SER A 1 76 ? 34.102 -12.354 -24.112 1.00 83.38 76 SER A C 1
ATOM 574 O O . SER A 1 76 ? 33.763 -11.644 -25.061 1.00 83.38 76 SER A O 1
ATOM 576 N N . LEU A 1 77 ? 33.438 -12.383 -22.961 1.00 85.81 77 LEU A N 1
ATOM 577 C CA . LEU A 1 77 ? 32.279 -11.555 -22.667 1.00 85.81 77 LEU A CA 1
ATOM 578 C C . LEU A 1 77 ? 32.698 -10.317 -21.883 1.00 85.81 77 LEU A C 1
ATOM 580 O O . LEU A 1 77 ? 33.507 -10.382 -20.957 1.00 85.81 77 LEU A O 1
ATOM 584 N N . LYS A 1 78 ? 32.093 -9.182 -22.225 1.00 85.50 78 LYS A N 1
ATOM 585 C CA . LYS A 1 78 ? 32.331 -7.895 -21.576 1.00 85.50 78 LYS A CA 1
ATOM 586 C C . LYS A 1 78 ? 31.009 -7.322 -21.089 1.00 85.50 78 LYS A C 1
ATOM 588 O O . LYS A 1 78 ? 30.036 -7.276 -21.836 1.00 85.50 78 LYS A O 1
ATOM 593 N N . HIS A 1 79 ? 30.988 -6.842 -19.849 1.00 87.06 79 HIS A N 1
ATOM 594 C CA . HIS A 1 79 ? 29.846 -6.095 -19.333 1.00 87.06 79 HIS A CA 1
ATOM 595 C C . HIS A 1 79 ? 29.826 -4.679 -19.925 1.00 87.06 79 HIS A C 1
ATOM 597 O O . HIS A 1 79 ? 30.775 -3.912 -19.743 1.00 87.06 79 HIS A O 1
ATOM 603 N N . VAL A 1 80 ? 28.724 -4.316 -20.581 1.00 87.25 80 VAL A N 1
ATOM 604 C CA . VAL A 1 80 ? 28.431 -2.937 -20.991 1.00 87.25 80 VAL A CA 1
ATOM 605 C C . VAL A 1 80 ? 27.397 -2.367 -20.024 1.00 87.25 80 VAL A C 1
ATOM 607 O O . VAL A 1 80 ? 26.361 -2.973 -19.769 1.00 87.25 80 VAL A O 1
ATOM 610 N N . ARG A 1 81 ? 27.689 -1.205 -19.435 1.00 83.25 81 ARG A N 1
ATOM 611 C CA . ARG A 1 81 ? 26.819 -0.593 -18.425 1.00 83.25 81 ARG A CA 1
ATOM 612 C C . ARG A 1 81 ? 25.528 -0.082 -19.072 1.00 83.25 81 ARG A C 1
ATOM 614 O O . ARG A 1 81 ? 25.592 0.749 -19.964 1.00 83.25 81 ARG A O 1
ATOM 621 N N . GLY A 1 82 ? 24.372 -0.484 -18.548 1.00 81.62 82 GLY A N 1
ATOM 622 C CA . GLY A 1 82 ? 23.075 0.021 -19.016 1.00 81.62 82 GLY A CA 1
ATOM 623 C C . GLY A 1 82 ? 22.690 1.422 -18.510 1.00 81.62 82 GLY A C 1
ATOM 624 O O . GLY A 1 82 ? 23.325 1.990 -17.612 1.00 81.62 82 GLY A O 1
ATOM 625 N N . HIS A 1 83 ? 21.579 1.943 -19.046 1.00 77.25 83 HIS A N 1
ATOM 626 C CA . HIS A 1 83 ? 20.939 3.216 -18.677 1.00 77.25 83 HIS A CA 1
ATOM 627 C C . HIS A 1 83 ? 21.813 4.463 -18.881 1.00 77.25 83 HIS A C 1
ATOM 629 O O . HIS A 1 83 ? 21.684 5.446 -18.138 1.00 77.25 83 HIS A O 1
ATOM 635 N N . GLN A 1 84 ? 22.692 4.451 -19.881 1.00 82.50 84 GLN A N 1
ATOM 636 C CA . GLN A 1 84 ? 23.592 5.580 -20.140 1.00 82.50 84 GLN A CA 1
ATOM 637 C C . GLN A 1 84 ? 22.851 6.777 -20.760 1.00 82.50 84 GLN A C 1
ATOM 639 O O . GLN A 1 84 ? 23.258 7.924 -20.562 1.00 82.50 84 GLN A O 1
ATOM 644 N N . LEU A 1 85 ? 21.668 6.538 -21.343 1.00 85.38 85 LEU A N 1
ATOM 645 C CA . LEU A 1 85 ? 20.751 7.579 -21.826 1.00 85.38 85 LEU A CA 1
ATOM 646 C C . LEU A 1 85 ? 20.234 8.540 -20.746 1.00 85.38 85 LEU A C 1
ATOM 648 O O . LEU A 1 85 ? 19.703 9.604 -21.057 1.00 85.38 85 LEU A O 1
ATOM 652 N N . ARG A 1 86 ? 20.386 8.209 -19.455 1.00 82.44 86 ARG A N 1
ATOM 653 C CA . ARG A 1 86 ? 19.985 9.114 -18.361 1.00 82.44 86 ARG A CA 1
ATOM 654 C C . ARG A 1 86 ? 20.838 10.378 -18.287 1.00 82.44 86 ARG A C 1
ATOM 656 O O . ARG A 1 86 ? 20.387 11.363 -17.707 1.00 82.44 86 ARG A O 1
ATOM 663 N N . THR A 1 87 ? 22.067 10.319 -18.789 1.00 81.56 87 THR A N 1
ATOM 664 C CA . THR A 1 87 ? 23.065 11.390 -18.659 1.00 81.56 87 THR A CA 1
ATOM 665 C C . THR A 1 87 ? 23.707 11.781 -19.984 1.00 81.56 87 THR A C 1
ATOM 667 O O . THR A 1 87 ? 24.327 12.837 -20.053 1.00 81.56 87 THR A O 1
ATOM 670 N N . THR A 1 88 ? 23.566 10.959 -21.025 1.00 85.38 88 THR A N 1
ATOM 671 C CA . THR A 1 88 ? 24.244 11.139 -22.312 1.00 85.38 88 THR A CA 1
ATOM 672 C C . THR A 1 88 ? 23.262 10.861 -23.443 1.00 85.38 88 THR A C 1
ATOM 674 O O . THR A 1 88 ? 22.575 9.848 -23.414 1.00 85.38 88 THR A O 1
ATOM 677 N N . ALA A 1 89 ? 23.164 11.757 -24.429 1.00 89.44 89 ALA A N 1
ATOM 678 C CA . ALA A 1 89 ? 22.316 11.524 -25.600 1.00 89.44 89 ALA A CA 1
ATOM 679 C C . ALA A 1 89 ? 22.826 10.330 -26.424 1.00 89.44 89 ALA A C 1
ATOM 681 O O . ALA A 1 89 ? 24.027 10.055 -26.418 1.00 89.44 89 ALA A O 1
ATOM 682 N N . TYR A 1 90 ? 21.924 9.645 -27.131 1.00 91.31 90 TYR A N 1
ATOM 683 C CA . TYR A 1 90 ? 22.231 8.417 -27.871 1.00 91.31 90 TYR A CA 1
ATOM 684 C C . TYR A 1 90 ? 23.388 8.599 -28.861 1.00 91.31 90 TYR A C 1
ATOM 686 O O . TYR A 1 90 ? 24.305 7.783 -28.881 1.00 91.31 90 TYR A O 1
ATOM 694 N N . GLU A 1 91 ? 23.406 9.705 -29.613 1.00 93.94 91 GLU A N 1
ATOM 695 C CA . GLU A 1 91 ? 24.440 9.948 -30.631 1.00 93.94 91 GLU A CA 1
ATOM 696 C C . GLU A 1 91 ? 25.839 10.135 -30.021 1.00 93.94 91 GLU A C 1
ATOM 698 O O . GLU A 1 91 ? 26.846 9.970 -30.703 1.00 93.94 91 GLU A O 1
ATOM 703 N N . ASN A 1 92 ? 25.898 10.458 -28.725 1.00 93.75 92 ASN A N 1
ATOM 704 C CA . ASN A 1 92 ? 27.130 10.669 -27.970 1.00 93.75 92 ASN A CA 1
ATOM 705 C C . ASN A 1 92 ? 27.581 9.419 -27.195 1.00 93.75 92 ASN A C 1
ATOM 707 O O . ASN A 1 92 ? 28.587 9.466 -26.484 1.00 93.75 92 ASN A O 1
ATOM 711 N N . LEU A 1 93 ? 26.839 8.311 -27.280 1.00 92.31 93 LEU A N 1
ATOM 712 C CA . LEU A 1 93 ? 27.258 7.029 -26.723 1.00 92.31 93 LEU A CA 1
ATOM 713 C C . LEU A 1 93 ? 28.327 6.388 -27.616 1.00 92.31 93 LEU A C 1
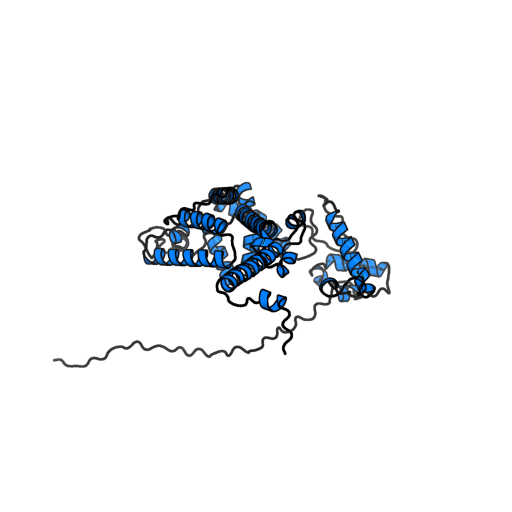ATOM 715 O O . LEU A 1 93 ? 28.316 6.552 -28.835 1.00 92.31 93 LEU A O 1
ATOM 719 N N . ASN A 1 94 ? 29.243 5.622 -27.018 1.00 93.62 94 ASN A N 1
ATOM 720 C CA . ASN A 1 94 ? 30.149 4.787 -27.803 1.00 93.62 94 ASN A CA 1
ATOM 721 C C . ASN A 1 94 ? 29.370 3.649 -28.491 1.00 93.62 94 ASN A C 1
ATOM 723 O O . ASN A 1 94 ? 28.234 3.348 -28.127 1.00 93.62 94 ASN A O 1
ATOM 727 N N . PHE A 1 95 ? 29.985 3.002 -29.479 1.00 93.50 95 PHE A N 1
ATOM 728 C CA . PHE A 1 95 ? 29.303 1.990 -30.288 1.00 93.50 95 PHE A CA 1
ATOM 729 C C . PHE A 1 95 ? 28.737 0.818 -29.461 1.00 93.50 95 PHE A C 1
ATOM 731 O O . PHE A 1 95 ? 27.592 0.425 -29.658 1.00 93.50 95 PHE A O 1
ATOM 738 N N . GLU A 1 96 ? 29.497 0.299 -28.490 1.00 92.50 96 GLU A N 1
ATOM 739 C CA . GLU A 1 96 ? 29.038 -0.785 -27.604 1.00 92.50 96 GLU A CA 1
ATOM 740 C C . GLU A 1 96 ? 27.795 -0.382 -26.789 1.00 92.50 96 GLU A C 1
ATOM 742 O O . GLU A 1 96 ? 26.874 -1.177 -26.615 1.00 92.50 96 GLU A O 1
ATOM 747 N N . ALA A 1 97 ? 27.757 0.859 -26.301 1.00 90.94 97 ALA A N 1
ATOM 748 C CA . ALA A 1 97 ? 26.638 1.403 -25.545 1.00 90.94 97 ALA A CA 1
ATOM 749 C C . ALA A 1 97 ? 25.400 1.634 -26.417 1.00 90.94 97 ALA A C 1
ATOM 751 O O . ALA A 1 97 ? 24.294 1.351 -25.968 1.00 90.94 97 ALA A O 1
ATOM 752 N N . GLN A 1 98 ? 25.580 2.095 -27.659 1.00 94.06 98 GLN A N 1
ATOM 753 C CA . GLN A 1 98 ? 24.490 2.205 -28.633 1.00 94.06 98 GLN A CA 1
ATOM 754 C C . GLN A 1 98 ? 23.846 0.834 -28.880 1.00 94.06 98 GLN A C 1
ATOM 756 O O . GLN A 1 98 ? 22.645 0.680 -28.677 1.00 94.06 98 GLN A O 1
ATOM 761 N N . LEU A 1 99 ? 24.660 -0.192 -29.168 1.00 93.25 99 LEU A N 1
ATOM 762 C CA . LEU A 1 99 ? 24.178 -1.568 -29.338 1.00 93.25 99 LEU A CA 1
ATOM 763 C C . LEU A 1 99 ? 23.454 -2.100 -28.095 1.00 93.25 99 LEU A C 1
ATOM 765 O O . LEU A 1 99 ? 22.455 -2.804 -28.216 1.00 93.25 99 LEU A O 1
ATOM 769 N N . ASN A 1 100 ? 23.942 -1.781 -26.895 1.00 91.81 100 ASN A N 1
ATOM 770 C CA . ASN A 1 100 ? 23.279 -2.193 -25.662 1.00 91.81 100 ASN A CA 1
ATOM 771 C C . ASN A 1 100 ? 21.883 -1.558 -25.512 1.00 91.81 100 ASN A C 1
ATOM 773 O O . ASN A 1 100 ? 20.947 -2.246 -25.109 1.00 91.81 100 ASN A O 1
ATOM 777 N N . GLU A 1 101 ? 21.730 -0.270 -25.834 1.00 91.38 101 GLU A N 1
ATOM 778 C CA . GLU A 1 101 ? 20.424 0.407 -25.798 1.00 91.38 101 GLU A CA 1
ATOM 779 C C . GLU A 1 101 ? 19.472 -0.140 -26.878 1.00 91.38 101 GLU A C 1
ATOM 781 O O . GLU A 1 101 ? 18.293 -0.356 -26.593 1.00 91.38 101 GLU A O 1
ATOM 786 N N . ASP A 1 102 ? 19.978 -0.456 -28.075 1.00 92.19 102 ASP A N 1
ATOM 787 C CA . ASP A 1 102 ? 19.198 -1.099 -29.141 1.00 92.19 102 ASP A CA 1
ATOM 788 C C . ASP A 1 102 ? 18.707 -2.496 -28.726 1.00 92.19 102 ASP A C 1
ATOM 790 O O . ASP A 1 102 ? 17.527 -2.826 -28.884 1.00 92.19 102 ASP A O 1
ATOM 794 N N . CYS A 1 103 ? 19.586 -3.309 -28.130 1.00 91.81 103 CYS A N 1
ATOM 795 C CA . CYS A 1 103 ? 19.238 -4.623 -27.589 1.00 91.81 103 CYS A CA 1
ATOM 796 C C . CYS A 1 103 ? 18.185 -4.526 -26.475 1.00 91.81 103 CYS A C 1
ATOM 798 O O . CYS A 1 103 ? 17.226 -5.297 -26.467 1.00 91.81 103 CYS A O 1
ATOM 800 N N . ASP A 1 104 ? 18.327 -3.576 -25.548 1.00 89.38 104 ASP A N 1
ATOM 801 C CA . ASP A 1 104 ? 17.366 -3.357 -24.460 1.00 89.38 104 ASP A CA 1
ATOM 802 C C . ASP A 1 104 ? 16.003 -2.871 -24.991 1.00 89.38 104 ASP A C 1
ATOM 804 O O . ASP A 1 104 ? 14.947 -3.305 -24.518 1.00 89.38 104 ASP A O 1
ATOM 808 N N . ALA A 1 105 ? 15.995 -2.021 -26.023 1.00 88.19 105 ALA A N 1
ATOM 809 C CA . ALA A 1 105 ? 14.774 -1.604 -26.706 1.00 88.19 105 ALA A CA 1
ATOM 810 C C . ALA A 1 105 ? 14.068 -2.789 -27.387 1.00 88.19 105 ALA A C 1
ATOM 812 O O . ALA A 1 105 ? 12.862 -2.975 -27.190 1.00 88.19 105 ALA A O 1
ATOM 813 N N . ALA A 1 106 ? 14.815 -3.620 -28.120 1.00 91.00 106 ALA A N 1
ATOM 814 C CA . ALA A 1 106 ? 14.295 -4.818 -28.772 1.00 91.00 106 ALA A CA 1
ATOM 815 C C . ALA A 1 106 ? 13.762 -5.840 -27.754 1.00 91.00 106 ALA A C 1
ATOM 817 O O . ALA A 1 106 ? 12.653 -6.351 -27.918 1.00 91.00 106 ALA A O 1
ATOM 818 N N . ALA A 1 107 ? 14.490 -6.081 -26.658 1.00 87.50 107 ALA A N 1
ATOM 819 C CA . ALA A 1 107 ? 14.060 -6.974 -25.584 1.00 87.50 107 ALA A CA 1
ATOM 820 C C . ALA A 1 107 ? 12.760 -6.485 -24.927 1.00 87.50 107 ALA A C 1
ATOM 822 O O . ALA A 1 107 ? 11.810 -7.252 -24.771 1.00 87.50 107 ALA A O 1
ATOM 823 N N . LYS A 1 108 ? 12.656 -5.187 -24.610 1.00 86.25 108 LYS A N 1
ATOM 824 C CA . LYS A 1 108 ? 11.419 -4.594 -24.071 1.00 86.25 108 LYS A CA 1
ATOM 825 C C . LYS A 1 108 ? 10.253 -4.687 -25.045 1.00 86.25 108 LYS A C 1
ATOM 827 O O . LYS A 1 108 ? 9.116 -4.846 -24.604 1.00 86.25 108 LYS A O 1
ATOM 832 N N . GLN A 1 109 ? 10.506 -4.533 -26.343 1.00 87.88 109 GLN A N 1
ATOM 833 C CA . GLN A 1 109 ? 9.478 -4.706 -27.361 1.00 87.88 109 GLN A CA 1
ATOM 834 C C . GLN A 1 109 ? 8.999 -6.157 -27.392 1.00 87.88 109 GLN A C 1
ATOM 836 O O . GLN A 1 109 ? 7.795 -6.373 -27.276 1.00 87.88 109 GLN A O 1
ATOM 841 N N . ALA A 1 110 ? 9.924 -7.120 -27.446 1.00 86.88 110 ALA A N 1
ATOM 842 C CA . ALA A 1 110 ? 9.615 -8.545 -27.413 1.00 86.88 110 ALA A CA 1
ATOM 843 C C . ALA A 1 110 ? 8.767 -8.900 -26.184 1.00 86.88 110 ALA A C 1
ATOM 845 O O . ALA A 1 110 ? 7.662 -9.407 -26.348 1.00 86.88 110 ALA A O 1
ATOM 846 N N . MET A 1 111 ? 9.192 -8.493 -24.981 1.00 83.94 111 MET A N 1
ATOM 847 C CA . MET A 1 111 ? 8.444 -8.708 -23.732 1.00 83.94 111 MET A CA 1
ATOM 848 C C . MET A 1 111 ? 7.021 -8.130 -23.750 1.00 83.94 111 MET A C 1
ATOM 850 O O . MET A 1 111 ? 6.143 -8.632 -23.057 1.00 83.94 111 MET A O 1
ATOM 854 N N . ARG A 1 112 ? 6.781 -7.036 -24.485 1.00 82.00 112 ARG A N 1
ATOM 855 C CA . ARG A 1 112 ? 5.445 -6.422 -24.598 1.00 82.00 112 ARG A CA 1
ATOM 856 C C . ARG A 1 112 ? 4.556 -7.123 -25.617 1.00 82.00 112 ARG A C 1
ATOM 858 O O . ARG A 1 112 ? 3.338 -7.041 -25.499 1.00 82.00 112 ARG A O 1
ATOM 865 N N . THR A 1 113 ? 5.154 -7.722 -26.641 1.00 82.38 113 THR A N 1
ATOM 866 C CA . THR A 1 113 ? 4.444 -8.409 -27.728 1.00 82.38 113 THR A CA 1
ATOM 867 C C . THR A 1 113 ? 4.271 -9.902 -27.482 1.00 82.38 113 THR A C 1
ATOM 869 O O . THR A 1 113 ? 3.430 -10.527 -28.122 1.00 82.38 113 THR A O 1
ATOM 872 N N . GLU A 1 114 ? 5.070 -10.480 -26.588 1.00 77.06 114 GLU A N 1
ATOM 873 C CA . GLU A 1 114 ? 5.041 -11.901 -26.286 1.00 77.06 114 GLU A CA 1
ATOM 874 C C . GLU A 1 114 ? 3.755 -12.263 -25.538 1.00 77.06 114 GLU A C 1
ATOM 876 O O . GLU A 1 114 ? 3.408 -11.687 -24.505 1.00 77.06 114 GLU A O 1
ATOM 881 N N . VAL A 1 115 ? 3.020 -13.224 -26.094 1.00 70.31 115 VAL A N 1
ATOM 882 C CA . VAL A 1 115 ? 1.836 -13.786 -25.451 1.00 70.31 115 VAL A CA 1
ATOM 883 C C . VAL A 1 115 ? 2.319 -14.811 -24.438 1.00 70.31 115 VAL A C 1
ATOM 885 O O . VAL A 1 115 ? 2.928 -15.813 -24.812 1.00 70.31 115 VAL A O 1
ATOM 888 N N . LEU A 1 116 ? 2.033 -14.574 -23.157 1.00 65.62 116 LEU A N 1
ATOM 889 C CA . LEU A 1 116 ? 2.307 -15.548 -22.104 1.00 65.62 116 LEU A CA 1
ATOM 890 C C . LEU A 1 116 ? 1.595 -16.861 -22.441 1.00 65.62 116 LEU A C 1
ATOM 892 O O . LEU A 1 116 ? 0.365 -16.930 -22.470 1.00 65.62 116 LEU A O 1
ATOM 896 N N . THR A 1 117 ? 2.375 -17.901 -22.723 1.00 61.97 117 THR A N 1
ATOM 897 C CA . THR A 1 117 ? 1.820 -19.235 -22.951 1.00 61.97 117 THR A CA 1
ATOM 898 C C . THR A 1 117 ? 1.370 -19.823 -21.616 1.00 61.97 117 THR A C 1
ATOM 900 O O . THR A 1 117 ? 2.056 -19.701 -20.604 1.00 61.97 117 THR A O 1
ATOM 903 N N . SER A 1 118 ? 0.196 -20.456 -21.590 1.00 65.50 118 SER A N 1
ATOM 904 C CA . SER A 1 118 ? -0.321 -21.116 -20.383 1.00 65.50 118 SER A CA 1
ATOM 905 C C . SER A 1 118 ? 0.355 -22.461 -20.105 1.00 65.50 118 SER A C 1
ATOM 907 O O . SER A 1 118 ? 0.073 -23.090 -19.087 1.00 65.50 118 SER A O 1
ATOM 909 N N . SER A 1 119 ? 1.205 -22.933 -21.019 1.00 78.12 119 SER A N 1
ATOM 910 C CA . SER A 1 119 ? 1.926 -24.198 -20.932 1.00 78.12 119 SER A CA 1
ATOM 911 C C . SER A 1 119 ? 3.305 -24.012 -20.316 1.00 78.12 119 SER A C 1
ATOM 913 O O . SER A 1 119 ? 4.007 -23.055 -20.634 1.00 78.12 119 SER A O 1
ATOM 915 N N . ARG A 1 120 ? 3.725 -24.985 -19.505 1.00 82.94 120 ARG A N 1
ATOM 916 C CA . ARG A 1 120 ? 5.093 -25.067 -18.990 1.00 82.94 120 ARG A CA 1
ATOM 917 C C . ARG A 1 120 ? 6.112 -24.976 -20.141 1.00 82.94 120 ARG A C 1
ATOM 919 O O . ARG A 1 120 ? 6.021 -25.791 -21.065 1.00 82.94 120 ARG A O 1
ATOM 926 N N . PRO A 1 121 ? 7.091 -24.053 -20.092 1.00 81.50 121 PRO A N 1
ATOM 927 C CA . PRO A 1 121 ? 8.110 -23.974 -21.127 1.00 81.50 121 PRO A CA 1
ATOM 928 C C . PRO A 1 121 ? 9.016 -25.207 -21.075 1.00 81.50 121 PRO A C 1
ATOM 930 O O . PRO A 1 121 ? 9.281 -25.756 -20.000 1.00 81.50 121 PRO A O 1
ATOM 933 N N . ALA A 1 122 ? 9.489 -25.643 -22.244 1.00 85.75 122 ALA A N 1
ATOM 934 C CA . ALA A 1 122 ? 10.425 -26.756 -22.337 1.00 85.75 122 ALA A CA 1
ATOM 935 C C . ALA A 1 122 ? 11.702 -26.452 -21.529 1.00 85.75 122 ALA A C 1
ATOM 937 O O . ALA A 1 122 ? 12.133 -25.295 -21.499 1.00 85.75 122 ALA A O 1
ATOM 938 N N . PRO A 1 123 ? 12.320 -27.465 -20.894 1.00 85.25 123 PRO A N 1
ATOM 939 C CA . PRO A 1 123 ? 13.576 -27.268 -20.193 1.00 85.25 123 PRO A CA 1
ATOM 940 C C . PRO A 1 123 ? 14.652 -26.678 -21.100 1.00 85.25 123 PRO A C 1
ATOM 942 O O . PRO A 1 123 ? 14.843 -27.126 -22.234 1.00 85.25 123 PRO A O 1
ATOM 945 N N . ILE A 1 124 ? 15.378 -25.689 -20.587 1.00 85.69 124 ILE A N 1
ATOM 946 C CA . ILE A 1 124 ? 16.462 -25.046 -21.324 1.00 85.69 124 ILE A CA 1
ATOM 947 C C . ILE A 1 124 ? 17.613 -26.042 -21.431 1.00 85.69 124 ILE A C 1
ATOM 949 O O . ILE A 1 124 ? 18.127 -26.540 -20.423 1.00 85.69 124 ILE A O 1
ATOM 953 N N . SER A 1 125 ? 18.031 -26.331 -22.662 1.00 84.62 125 SER A N 1
ATOM 954 C CA . SER A 1 125 ? 19.141 -27.245 -22.921 1.00 84.62 125 SER A CA 1
ATOM 955 C C . SER A 1 125 ? 20.407 -26.785 -22.191 1.00 84.62 125 SER A C 1
ATOM 957 O O . SER A 1 125 ? 20.788 -25.620 -22.246 1.00 84.62 125 SER A O 1
ATOM 959 N N . GLY A 1 126 ? 21.059 -27.706 -21.481 1.00 82.31 126 GLY A N 1
ATOM 960 C CA . GLY A 1 126 ? 22.285 -27.429 -20.728 1.00 82.31 126 GLY A CA 1
ATOM 961 C C . GLY A 1 126 ? 22.090 -26.944 -19.286 1.00 82.31 126 GLY A C 1
ATOM 962 O O . GLY A 1 126 ? 23.056 -26.990 -18.536 1.00 82.31 126 GLY A O 1
ATOM 963 N N . SER A 1 127 ? 20.880 -26.578 -18.854 1.00 78.94 127 SER A N 1
ATOM 964 C CA . SER A 1 127 ? 20.608 -26.088 -17.483 1.00 78.94 127 SER A CA 1
ATOM 965 C C . SER A 1 127 ? 20.846 -27.116 -16.363 1.00 78.94 127 SER A C 1
ATOM 967 O O . SER A 1 127 ? 21.022 -26.739 -15.210 1.00 78.94 127 SER A O 1
ATOM 969 N N . ARG A 1 128 ? 20.893 -28.418 -16.696 1.00 80.31 128 ARG A N 1
ATOM 970 C CA . ARG A 1 128 ? 20.961 -29.595 -15.795 1.00 80.31 128 ARG A CA 1
ATOM 971 C C . ARG A 1 128 ? 19.748 -29.767 -14.877 1.00 80.31 128 ARG A C 1
ATOM 973 O O . ARG A 1 128 ? 19.178 -30.853 -14.854 1.00 80.31 128 ARG A O 1
ATOM 980 N N . ALA A 1 129 ? 19.359 -28.731 -14.145 1.00 82.81 129 ALA A N 1
ATOM 981 C CA . ALA A 1 129 ? 18.207 -28.720 -13.257 1.00 82.81 129 ALA A CA 1
ATOM 982 C C . ALA A 1 129 ? 17.509 -27.361 -13.338 1.00 82.81 129 ALA A C 1
ATOM 984 O O . ALA A 1 129 ? 18.170 -26.330 -13.381 1.00 82.81 129 ALA A O 1
ATOM 985 N N . GLN A 1 130 ? 16.177 -27.369 -13.340 1.00 86.88 130 GLN A N 1
ATOM 986 C CA . GLN A 1 130 ? 15.356 -26.159 -13.342 1.00 86.88 130 GLN A CA 1
ATOM 987 C C . GLN A 1 130 ? 14.169 -26.357 -12.412 1.00 86.88 130 GLN A C 1
ATOM 989 O O . GLN A 1 130 ? 13.521 -27.411 -12.446 1.00 86.88 130 GLN A O 1
ATOM 994 N N . LEU A 1 131 ? 13.878 -25.349 -11.591 1.00 87.19 131 LEU A N 1
ATOM 995 C CA . LEU A 1 131 ? 12.702 -25.367 -10.735 1.00 87.19 131 LEU A CA 1
ATOM 996 C C . LEU A 1 131 ? 11.500 -24.834 -11.508 1.00 87.19 131 LEU A C 1
ATOM 998 O O . LEU A 1 131 ? 11.528 -23.742 -12.072 1.00 87.19 131 LEU A O 1
ATOM 1002 N N . TYR A 1 132 ? 10.419 -25.601 -11.467 1.00 89.94 132 TYR A N 1
ATOM 1003 C CA . TYR A 1 132 ? 9.119 -25.168 -11.943 1.00 89.94 132 TYR A CA 1
ATOM 1004 C C . TYR A 1 132 ? 8.135 -25.230 -10.789 1.00 89.94 132 TYR A C 1
ATOM 1006 O O . TYR A 1 132 ? 8.048 -26.252 -10.106 1.00 89.94 132 TYR A O 1
ATOM 1014 N N . LEU A 1 133 ? 7.402 -24.142 -10.593 1.00 89.38 133 LEU A N 1
ATOM 1015 C CA . LEU A 1 133 ? 6.224 -24.107 -9.739 1.00 89.38 133 LEU A CA 1
ATOM 1016 C C . LEU A 1 133 ? 5.034 -23.929 -10.680 1.00 89.38 133 LEU A C 1
ATOM 1018 O O . LEU A 1 133 ? 4.941 -22.930 -11.395 1.00 89.38 133 LEU A O 1
ATOM 1022 N N . ASP A 1 134 ? 4.191 -24.956 -10.755 1.00 85.69 134 ASP A N 1
ATOM 1023 C CA . ASP A 1 134 ? 3.166 -25.108 -11.789 1.00 85.69 134 ASP A CA 1
ATOM 1024 C C . ASP A 1 134 ? 3.761 -25.006 -13.212 1.00 85.69 134 ASP A C 1
ATOM 1026 O O . ASP A 1 134 ? 4.643 -25.783 -13.588 1.00 85.69 134 ASP A O 1
ATOM 1030 N N . ASN A 1 135 ? 3.296 -24.039 -14.008 1.00 86.31 135 ASN A N 1
ATOM 1031 C CA . ASN A 1 135 ? 3.771 -23.784 -15.371 1.00 86.31 135 ASN A CA 1
ATOM 1032 C C . ASN A 1 135 ? 4.810 -22.652 -15.445 1.00 86.31 135 ASN A C 1
ATOM 1034 O O . ASN A 1 135 ? 5.190 -22.248 -16.543 1.00 86.31 135 ASN A O 1
ATOM 1038 N N . LEU A 1 136 ? 5.283 -22.148 -14.301 1.00 85.50 136 LEU A N 1
ATOM 1039 C CA . LEU A 1 136 ? 6.232 -21.040 -14.225 1.00 85.50 136 LEU A CA 1
ATOM 1040 C C . LEU A 1 136 ? 7.629 -21.548 -13.870 1.00 85.50 136 LEU A C 1
ATOM 1042 O O . LEU A 1 136 ? 7.824 -22.244 -12.872 1.00 85.50 136 LEU A O 1
ATOM 1046 N N . MET A 1 137 ? 8.609 -21.180 -14.694 1.00 87.56 137 MET A N 1
ATOM 1047 C CA . MET A 1 137 ? 10.020 -21.405 -14.394 1.00 87.56 137 MET A CA 1
ATOM 1048 C C . MET A 1 137 ? 10.471 -20.402 -13.331 1.00 87.56 137 MET A C 1
ATOM 1050 O O . MET A 1 137 ? 10.328 -19.192 -13.510 1.00 87.56 137 MET A O 1
ATOM 1054 N N . VAL A 1 138 ? 11.030 -20.908 -12.237 1.00 88.12 138 VAL A N 1
ATOM 1055 C CA . VAL A 1 138 ? 11.640 -20.094 -11.186 1.00 88.12 138 VAL A CA 1
ATOM 1056 C C . VAL A 1 138 ? 13.136 -20.066 -11.446 1.00 88.12 138 VAL A C 1
ATOM 1058 O O . VAL A 1 138 ? 13.800 -21.082 -11.282 1.00 88.12 138 VAL A O 1
ATOM 1061 N N . SER A 1 139 ? 13.656 -18.910 -11.851 1.00 85.31 139 SER A N 1
ATOM 1062 C CA . SER A 1 139 ? 15.093 -18.698 -12.067 1.00 85.31 139 SER A CA 1
ATOM 1063 C C . SER A 1 139 ? 15.760 -17.928 -10.926 1.00 85.31 139 SER A C 1
ATOM 1065 O O . SER A 1 139 ? 16.981 -17.868 -10.845 1.00 85.31 139 SER A O 1
ATOM 1067 N N . THR A 1 140 ? 14.986 -17.303 -10.034 1.00 84.75 140 THR A N 1
ATOM 1068 C CA . THR A 1 140 ? 15.505 -16.464 -8.943 1.00 84.75 140 THR A CA 1
ATOM 1069 C C . THR A 1 140 ? 14.674 -16.621 -7.676 1.00 84.75 140 THR A C 1
ATOM 1071 O O . THR A 1 140 ? 13.539 -17.088 -7.724 1.00 84.75 140 THR A O 1
ATOM 1074 N N . ASP A 1 141 ? 15.264 -16.244 -6.537 1.00 84.75 141 ASP A N 1
ATOM 1075 C CA . ASP A 1 141 ? 14.614 -16.243 -5.218 1.00 84.75 141 ASP A CA 1
ATOM 1076 C C . ASP A 1 141 ? 13.905 -17.571 -4.873 1.00 84.75 141 ASP A C 1
ATOM 1078 O O . ASP A 1 141 ? 12.762 -17.613 -4.409 1.00 84.75 141 ASP A O 1
ATOM 1082 N N . TYR A 1 142 ? 14.610 -18.684 -5.119 1.00 86.62 142 TYR A N 1
ATOM 1083 C CA . TYR A 1 142 ? 14.102 -20.046 -4.935 1.00 86.62 142 TYR A CA 1
ATOM 1084 C C . TYR A 1 142 ? 13.467 -20.256 -3.562 1.00 86.62 142 TYR A C 1
ATOM 1086 O O . TYR A 1 142 ? 12.390 -20.837 -3.462 1.00 86.62 142 TYR A O 1
ATOM 1094 N N . GLN A 1 143 ? 14.114 -19.768 -2.501 1.00 86.00 143 GLN A N 1
ATOM 1095 C CA . GLN A 1 143 ? 13.617 -19.935 -1.141 1.00 86.00 143 GLN A CA 1
ATOM 1096 C C . GLN A 1 143 ? 12.245 -19.282 -0.968 1.00 86.00 143 GLN A C 1
ATOM 1098 O O . GLN A 1 143 ? 11.333 -19.933 -0.456 1.00 86.00 143 GLN A O 1
ATOM 1103 N N . THR A 1 144 ? 12.076 -18.032 -1.402 1.00 86.69 144 THR A N 1
ATOM 1104 C CA . THR A 1 144 ? 10.793 -17.329 -1.297 1.00 86.69 144 THR A CA 1
ATOM 1105 C C . THR A 1 144 ? 9.741 -17.994 -2.172 1.00 86.69 144 THR A C 1
ATOM 1107 O O . THR A 1 144 ? 8.637 -18.238 -1.691 1.00 86.69 144 THR A O 1
ATOM 1110 N N . ALA A 1 145 ? 10.082 -18.366 -3.408 1.00 89.44 145 ALA A N 1
ATOM 1111 C CA . ALA A 1 145 ? 9.162 -19.027 -4.330 1.00 89.44 145 ALA A CA 1
ATOM 1112 C C . ALA A 1 145 ? 8.658 -20.375 -3.778 1.00 89.44 145 ALA A C 1
ATOM 1114 O O . ALA A 1 145 ? 7.451 -20.616 -3.733 1.00 89.44 145 ALA A O 1
ATOM 1115 N N . ILE A 1 146 ? 9.567 -21.222 -3.281 1.00 91.19 146 ILE A N 1
ATOM 1116 C CA . ILE A 1 146 ? 9.236 -22.513 -2.660 1.00 91.19 146 ILE A CA 1
ATOM 1117 C C . ILE A 1 146 ? 8.404 -22.298 -1.395 1.00 91.19 146 ILE A C 1
ATOM 1119 O O . ILE A 1 146 ? 7.371 -22.938 -1.224 1.00 91.19 146 ILE A O 1
ATOM 1123 N N . THR A 1 147 ? 8.825 -21.382 -0.518 1.00 90.44 147 THR A N 1
ATOM 1124 C CA . THR A 1 147 ? 8.110 -21.071 0.732 1.00 90.44 147 THR A CA 1
ATOM 1125 C C . THR A 1 147 ? 6.694 -20.586 0.435 1.00 90.44 147 THR A C 1
ATOM 1127 O O . THR A 1 147 ? 5.740 -21.015 1.085 1.00 90.44 147 THR A O 1
ATOM 1130 N N . HIS A 1 148 ? 6.543 -19.717 -0.564 1.00 89.69 148 HIS A N 1
ATOM 1131 C CA . HIS A 1 148 ? 5.252 -19.216 -1.005 1.00 89.69 148 HIS A CA 1
ATOM 1132 C C . HIS A 1 148 ? 4.381 -20.356 -1.535 1.00 89.69 148 HIS A C 1
ATOM 1134 O O . HIS A 1 148 ? 3.285 -20.555 -1.023 1.00 89.69 148 HIS A O 1
ATOM 1140 N N . ALA A 1 149 ? 4.869 -21.161 -2.483 1.00 91.50 149 ALA A N 1
ATOM 1141 C CA . ALA A 1 149 ? 4.106 -22.289 -3.018 1.00 91.50 149 ALA A CA 1
ATOM 1142 C C . ALA A 1 149 ? 3.714 -23.312 -1.938 1.00 91.50 149 ALA A C 1
ATOM 1144 O O . ALA A 1 149 ? 2.590 -23.810 -1.940 1.00 91.50 149 ALA A O 1
ATOM 1145 N N . ALA A 1 150 ? 4.605 -23.585 -0.982 1.00 93.12 150 ALA A N 1
ATOM 1146 C CA . ALA A 1 150 ? 4.362 -24.550 0.083 1.00 93.12 150 ALA A CA 1
ATOM 1147 C C . ALA A 1 150 ? 3.357 -24.060 1.140 1.00 93.12 150 ALA A C 1
ATOM 1149 O O . ALA A 1 150 ? 2.590 -24.861 1.674 1.00 93.12 150 ALA A O 1
ATOM 1150 N N . HIS A 1 151 ? 3.367 -22.767 1.486 1.00 91.94 151 HIS A N 1
ATOM 1151 C CA . HIS A 1 151 ? 2.632 -22.266 2.654 1.00 91.94 151 HIS A CA 1
ATOM 1152 C C . HIS A 1 151 ? 1.490 -21.304 2.335 1.00 91.94 151 HIS A C 1
ATOM 1154 O O . HIS A 1 151 ? 0.556 -21.200 3.133 1.00 91.94 151 HIS A O 1
ATOM 1160 N N . TYR A 1 152 ? 1.537 -20.598 1.205 1.00 90.94 152 TYR A N 1
ATOM 1161 C CA . TYR A 1 152 ? 0.529 -19.599 0.863 1.00 90.94 152 TYR A CA 1
ATOM 1162 C C . TYR A 1 152 ? -0.888 -20.182 0.739 1.00 90.94 152 TYR A C 1
ATOM 1164 O O . TYR A 1 152 ? -1.788 -19.579 1.326 1.00 90.94 152 TYR A O 1
ATOM 1172 N N . PRO A 1 153 ? -1.129 -21.344 0.089 1.00 93.19 153 PRO A N 1
ATOM 1173 C CA . PRO A 1 153 ? -2.485 -21.888 -0.034 1.00 93.19 153 PRO A CA 1
ATOM 1174 C C . PRO A 1 153 ? -3.155 -22.130 1.327 1.00 93.19 153 PRO A C 1
ATOM 1176 O O . PRO A 1 153 ? -4.233 -21.600 1.595 1.00 93.19 153 PRO A O 1
ATOM 1179 N N . ALA A 1 154 ? -2.462 -22.819 2.239 1.00 95.25 154 ALA A N 1
ATOM 1180 C CA . ALA A 1 154 ? -2.966 -23.090 3.586 1.00 95.25 154 ALA A CA 1
ATOM 1181 C C . ALA A 1 154 ? -3.105 -21.811 4.432 1.00 95.25 154 ALA A C 1
ATOM 1183 O O . ALA A 1 154 ? -4.032 -21.676 5.234 1.00 95.25 154 ALA A O 1
ATOM 1184 N N . LEU A 1 155 ? -2.194 -20.842 4.266 1.00 92.56 155 LEU A N 1
ATOM 1185 C CA . LEU A 1 155 ? -2.304 -19.542 4.929 1.00 92.56 155 LEU A CA 1
ATOM 1186 C C . LEU A 1 155 ? -3.541 -18.773 4.447 1.00 92.56 155 LEU A C 1
ATOM 1188 O O . LEU A 1 155 ? -4.257 -18.212 5.277 1.00 92.56 155 LEU A O 1
ATOM 1192 N N . ARG A 1 156 ? -3.797 -18.763 3.135 1.00 94.94 156 ARG A N 1
ATOM 1193 C CA . ARG A 1 156 ? -4.960 -18.120 2.515 1.00 94.94 156 ARG A CA 1
ATOM 1194 C C . ARG A 1 156 ? -6.257 -18.719 3.048 1.00 94.94 156 ARG A C 1
ATOM 1196 O O . ARG A 1 156 ? -7.107 -17.968 3.515 1.00 94.94 156 ARG A O 1
ATOM 1203 N N . GLU A 1 157 ? -6.380 -20.045 3.059 1.00 96.38 157 GLU A N 1
ATOM 1204 C CA . GLU A 1 157 ? -7.538 -20.754 3.627 1.00 96.38 157 GLU A CA 1
ATOM 1205 C C . GLU A 1 157 ? -7.767 -20.390 5.093 1.00 96.38 157 GLU A C 1
ATOM 1207 O O . GLU A 1 157 ? -8.853 -19.949 5.466 1.00 96.38 157 GLU A O 1
ATOM 1212 N N . ARG A 1 158 ? -6.713 -20.456 5.911 1.00 95.31 158 ARG A N 1
ATOM 1213 C CA . ARG A 1 158 ? -6.796 -20.102 7.330 1.00 95.31 158 ARG A CA 1
ATOM 1214 C C . ARG A 1 158 ? -7.180 -18.639 7.555 1.00 95.31 158 ARG A C 1
ATOM 1216 O O . ARG A 1 158 ? -7.837 -18.320 8.544 1.00 95.31 158 ARG A O 1
ATOM 1223 N N . MET A 1 159 ? -6.718 -17.723 6.705 1.00 94.81 159 MET A N 1
ATOM 1224 C CA . MET A 1 159 ? -7.095 -16.312 6.792 1.00 94.81 159 MET A CA 1
ATOM 1225 C C . MET A 1 159 ? -8.563 -16.108 6.429 1.00 94.81 159 MET A C 1
ATOM 1227 O O . MET A 1 159 ? -9.251 -15.407 7.167 1.00 94.81 159 MET A O 1
ATOM 1231 N N . MET A 1 160 ? -9.035 -16.741 5.353 1.00 95.69 160 MET A N 1
ATOM 1232 C CA . MET A 1 160 ? -10.444 -16.706 4.960 1.00 95.69 160 MET A CA 1
ATOM 1233 C C . MET A 1 160 ? -11.343 -17.251 6.072 1.00 95.69 160 MET A C 1
ATOM 1235 O O . MET A 1 160 ? -12.264 -16.559 6.485 1.00 95.69 160 MET A O 1
ATOM 1239 N N . GLU A 1 161 ? -11.012 -18.409 6.647 1.00 95.88 161 GLU A N 1
ATOM 1240 C CA . GLU A 1 161 ? -11.750 -18.988 7.779 1.00 95.88 161 GLU A CA 1
ATOM 1241 C C . GLU A 1 161 ? -11.754 -18.054 8.999 1.00 95.88 161 GLU A C 1
ATOM 1243 O O . GLU A 1 161 ? -12.783 -17.803 9.619 1.00 95.88 161 GLU A O 1
ATOM 1248 N N . LYS A 1 162 ? -10.591 -17.497 9.353 1.00 92.56 162 LYS A N 1
ATOM 1249 C CA . LYS A 1 162 ? -10.436 -16.676 10.559 1.00 92.56 162 LYS A CA 1
ATOM 1250 C C . LYS A 1 162 ? -11.224 -15.368 10.523 1.00 92.56 162 LYS A C 1
ATOM 1252 O O . LYS A 1 162 ? -11.640 -14.896 11.582 1.00 92.56 162 LYS A O 1
ATOM 1257 N N . PHE A 1 163 ? -11.296 -14.737 9.357 1.00 93.31 163 PHE A N 1
ATOM 1258 C CA . PHE A 1 163 ? -11.952 -13.443 9.178 1.00 93.31 163 PHE A CA 1
ATOM 1259 C C . PHE A 1 163 ? -13.328 -13.557 8.523 1.00 93.31 163 PHE A C 1
ATOM 1261 O O . PHE A 1 163 ? -13.954 -12.527 8.299 1.00 93.31 163 PHE A O 1
ATOM 1268 N N . ASP A 1 164 ? -13.784 -14.784 8.261 1.00 94.31 164 ASP A N 1
ATOM 1269 C CA . ASP A 1 164 ? -15.029 -15.076 7.552 1.00 94.31 164 ASP A CA 1
ATOM 1270 C C . ASP A 1 164 ? -15.091 -14.388 6.177 1.00 94.31 164 ASP A C 1
ATOM 1272 O O . ASP A 1 164 ? -16.086 -13.788 5.778 1.00 94.31 164 ASP A O 1
ATOM 1276 N N . TRP A 1 165 ? -13.967 -14.418 5.456 1.00 95.50 165 TRP A N 1
ATOM 1277 C CA . TRP A 1 165 ? -13.864 -13.829 4.124 1.00 95.50 165 TRP A CA 1
ATOM 1278 C C . TRP A 1 165 ? -14.167 -14.856 3.047 1.00 95.50 165 TRP A C 1
ATOM 1280 O O . TRP A 1 165 ? -13.604 -15.952 3.032 1.00 95.50 165 TRP A O 1
ATOM 1290 N N . THR A 1 166 ? -14.977 -14.455 2.070 1.00 96.19 166 THR A N 1
ATOM 1291 C CA . THR A 1 166 ? -15.107 -15.220 0.831 1.00 96.19 166 THR A CA 1
ATOM 1292 C C . THR A 1 166 ? -13.825 -15.104 -0.004 1.00 96.19 166 THR A C 1
ATOM 1294 O O . THR A 1 166 ? -13.046 -14.157 0.171 1.00 96.19 166 THR A O 1
ATOM 1297 N N . PRO A 1 167 ? -13.603 -15.999 -0.987 1.00 96.50 167 PRO A N 1
ATOM 1298 C CA . PRO A 1 167 ? -12.519 -15.825 -1.947 1.00 96.50 167 PRO A CA 1
ATOM 1299 C C . PRO A 1 167 ? -12.558 -14.452 -2.630 1.00 96.50 167 PRO A C 1
ATOM 1301 O O . PRO A 1 167 ? -11.514 -13.840 -2.813 1.00 96.50 167 PRO A O 1
ATOM 1304 N N . SER A 1 168 ? -13.753 -13.939 -2.951 1.00 95.50 168 SER A N 1
ATOM 1305 C CA . SER A 1 168 ? -13.908 -12.614 -3.560 1.00 95.50 168 SER A CA 1
ATOM 1306 C C . SER A 1 168 ? -13.447 -11.492 -2.630 1.00 95.50 168 SER A C 1
ATOM 1308 O O . SER A 1 168 ? -12.780 -10.568 -3.085 1.00 95.50 168 SER A O 1
ATOM 1310 N N . ASP A 1 169 ? -13.754 -11.575 -1.337 1.00 95.69 169 ASP A N 1
ATOM 1311 C CA . ASP A 1 169 ? -13.344 -10.562 -0.362 1.00 95.69 169 ASP A CA 1
ATOM 1312 C C . ASP A 1 169 ? -11.833 -10.548 -0.156 1.00 95.69 169 ASP A C 1
ATOM 1314 O O . ASP A 1 169 ? -11.221 -9.480 -0.138 1.00 95.69 169 ASP A O 1
ATOM 1318 N N . PHE A 1 170 ? -11.218 -11.730 -0.095 1.00 95.69 170 PHE A N 1
ATOM 1319 C CA . PHE A 1 170 ? -9.769 -11.864 -0.001 1.00 95.69 170 PHE A CA 1
ATOM 1320 C C . PHE A 1 170 ? -9.058 -11.203 -1.194 1.00 95.69 170 PHE A C 1
ATOM 1322 O O . PHE A 1 170 ? -8.093 -10.463 -1.002 1.00 95.69 170 PHE A O 1
ATOM 1329 N N . GLU A 1 171 ? -9.565 -11.394 -2.419 1.00 94.94 171 GLU A N 1
ATOM 1330 C CA . GLU A 1 171 ? -8.983 -10.788 -3.627 1.00 94.94 171 GLU A CA 1
ATOM 1331 C C . GLU A 1 171 ? -9.131 -9.257 -3.691 1.00 94.94 171 GLU A C 1
ATOM 1333 O O . GLU A 1 171 ? -8.356 -8.594 -4.389 1.00 94.94 171 GLU A O 1
ATOM 1338 N N . LYS A 1 172 ? -10.087 -8.660 -2.964 1.00 95.06 172 LYS A N 1
ATOM 1339 C CA . LYS A 1 172 ? -10.224 -7.192 -2.872 1.00 95.06 172 LYS A CA 1
ATOM 1340 C C . LYS A 1 172 ? -9.122 -6.563 -2.023 1.00 95.06 172 LYS A C 1
ATOM 1342 O O . LYS A 1 172 ? -8.830 -5.379 -2.191 1.00 95.06 172 LYS A O 1
ATOM 1347 N N . ILE A 1 173 ? -8.497 -7.317 -1.117 1.00 96.38 173 ILE A N 1
ATOM 1348 C CA . ILE A 1 173 ? -7.464 -6.797 -0.215 1.00 96.38 173 ILE A CA 1
ATOM 1349 C C . ILE A 1 173 ? -6.208 -6.431 -1.009 1.00 96.38 173 ILE A C 1
ATOM 1351 O O . ILE A 1 173 ? -5.713 -7.181 -1.850 1.00 96.38 173 ILE A O 1
ATOM 1355 N N . ASN A 1 174 ? -5.644 -5.264 -0.713 1.00 96.06 174 ASN A N 1
ATOM 1356 C CA . ASN A 1 174 ? -4.399 -4.805 -1.307 1.00 96.06 174 ASN A CA 1
ATOM 1357 C C . ASN A 1 174 ? -3.180 -5.327 -0.524 1.00 96.06 174 ASN A C 1
ATOM 1359 O O . ASN A 1 174 ? -2.522 -4.577 0.207 1.00 96.06 174 ASN A O 1
ATOM 1363 N N . PHE A 1 175 ? -2.887 -6.624 -0.661 1.00 93.88 175 PHE A N 1
ATOM 1364 C CA . PHE A 1 175 ? -1.728 -7.251 -0.015 1.00 93.88 175 PHE A CA 1
ATOM 1365 C C . PHE A 1 175 ? -0.395 -6.651 -0.474 1.00 93.88 175 PHE A C 1
ATOM 1367 O O . PHE A 1 175 ? 0.464 -6.415 0.373 1.00 93.88 175 PHE A O 1
ATOM 1374 N N . ASP A 1 176 ? -0.262 -6.288 -1.752 1.00 91.88 176 ASP A N 1
ATOM 1375 C CA . ASP A 1 176 ? 0.948 -5.654 -2.295 1.00 91.88 176 ASP A CA 1
ATOM 1376 C C . ASP A 1 176 ? 1.274 -4.340 -1.569 1.00 91.88 176 ASP A C 1
ATOM 1378 O O . ASP A 1 176 ? 2.426 -4.046 -1.230 1.00 91.88 176 ASP A O 1
ATOM 1382 N N . ALA A 1 177 ? 0.252 -3.527 -1.273 1.00 91.06 177 ALA A N 1
ATOM 1383 C CA . ALA A 1 177 ? 0.438 -2.302 -0.505 1.00 91.06 177 ALA A CA 1
ATOM 1384 C C . ALA A 1 177 ? 0.922 -2.605 0.920 1.00 91.06 177 ALA A C 1
ATOM 1386 O O . ALA A 1 177 ? 1.861 -1.952 1.389 1.00 91.06 177 ALA A O 1
ATOM 1387 N N . ILE A 1 178 ? 0.327 -3.600 1.585 1.00 93.00 178 ILE A N 1
ATOM 1388 C CA . ILE A 1 178 ? 0.708 -4.023 2.939 1.00 93.00 178 ILE A CA 1
ATOM 1389 C C . ILE A 1 178 ? 2.156 -4.526 2.947 1.00 93.00 178 ILE A C 1
ATOM 1391 O O . ILE A 1 178 ? 2.967 -4.057 3.749 1.00 93.00 178 ILE A O 1
ATOM 1395 N N . GLU A 1 179 ? 2.503 -5.428 2.033 1.00 90.75 179 GLU A N 1
ATOM 1396 C CA . GLU A 1 179 ? 3.843 -5.989 1.890 1.00 90.75 179 GLU A CA 1
ATOM 1397 C C . GLU A 1 179 ? 4.880 -4.891 1.640 1.00 90.75 179 GLU A C 1
ATOM 1399 O O . GLU A 1 179 ? 5.855 -4.774 2.388 1.00 90.75 179 GLU A O 1
ATOM 1404 N N . SER A 1 180 ? 4.622 -4.002 0.675 1.00 89.94 180 SER A N 1
ATOM 1405 C CA . SER A 1 180 ? 5.543 -2.913 0.335 1.00 89.94 180 SER A CA 1
ATOM 1406 C C . SER A 1 180 ? 5.858 -2.005 1.528 1.00 89.94 180 SER A C 1
ATOM 1408 O O . SER A 1 180 ? 6.941 -1.421 1.612 1.00 89.94 180 SER A O 1
ATOM 1410 N N . VAL A 1 181 ? 4.911 -1.820 2.453 1.00 89.62 181 VAL A N 1
ATOM 1411 C CA . VAL A 1 181 ? 5.120 -1.047 3.682 1.00 89.62 181 VAL A CA 1
ATOM 1412 C C . VAL A 1 181 ? 5.888 -1.879 4.699 1.00 89.62 181 VAL A C 1
ATOM 1414 O O . VAL A 1 181 ? 6.885 -1.394 5.233 1.00 89.62 181 VAL A O 1
ATOM 1417 N N . LYS A 1 182 ? 5.476 -3.128 4.936 1.00 91.88 182 LYS A N 1
ATOM 1418 C CA . LYS A 1 182 ? 6.105 -4.018 5.920 1.00 91.88 182 LYS A CA 1
ATOM 1419 C C . LYS A 1 182 ? 7.581 -4.277 5.632 1.00 91.88 182 LYS A C 1
ATOM 1421 O O . LYS A 1 182 ? 8.368 -4.258 6.575 1.00 91.88 182 LYS A O 1
ATOM 1426 N N . LEU A 1 183 ? 7.965 -4.432 4.364 1.00 90.25 183 LEU A N 1
ATOM 1427 C CA . LEU A 1 183 ? 9.361 -4.629 3.951 1.00 90.25 183 LEU A CA 1
ATOM 1428 C C . LEU A 1 183 ? 10.272 -3.435 4.282 1.00 90.25 183 LEU A C 1
ATOM 1430 O O . LEU A 1 183 ? 11.480 -3.593 4.419 1.00 90.25 183 LEU A O 1
ATOM 1434 N N . ARG A 1 184 ? 9.710 -2.230 4.437 1.00 92.94 184 ARG A N 1
ATOM 1435 C CA . ARG A 1 184 ? 10.465 -1.011 4.781 1.00 92.94 184 ARG A CA 1
ATOM 1436 C C . ARG A 1 184 ? 10.531 -0.738 6.281 1.00 92.94 184 ARG A C 1
ATOM 1438 O O . ARG A 1 184 ? 11.190 0.215 6.699 1.00 92.94 184 ARG A O 1
ATOM 1445 N N . LEU A 1 185 ? 9.810 -1.507 7.092 1.00 92.88 185 LEU A N 1
ATOM 1446 C CA . LEU A 1 185 ? 9.755 -1.294 8.530 1.00 92.88 185 LEU A CA 1
ATOM 1447 C C . LEU A 1 185 ? 10.841 -2.101 9.247 1.00 92.88 185 LEU A C 1
ATOM 1449 O O . LEU A 1 185 ? 11.118 -3.234 8.861 1.00 92.88 185 LEU A O 1
ATOM 1453 N N . PRO A 1 186 ? 11.401 -1.572 10.352 1.00 96.31 186 PRO A N 1
ATOM 1454 C CA . PRO A 1 186 ? 12.215 -2.374 11.254 1.00 96.31 186 PRO A CA 1
ATOM 1455 C C . PRO A 1 186 ? 11.463 -3.637 11.683 1.00 96.31 186 PRO A C 1
ATOM 1457 O O . PRO A 1 186 ? 10.261 -3.568 11.963 1.00 96.31 186 PRO A O 1
ATOM 1460 N N . TYR A 1 187 ? 12.178 -4.759 11.800 1.00 93.50 187 TYR A N 1
ATOM 1461 C CA . TYR A 1 187 ? 11.602 -6.079 12.083 1.00 93.50 187 TYR A CA 1
ATOM 1462 C C . TYR A 1 187 ? 10.564 -6.060 13.217 1.00 93.50 187 TYR A C 1
ATOM 1464 O O . TYR A 1 187 ? 9.434 -6.507 13.033 1.00 93.50 187 TYR A O 1
ATOM 1472 N N . MET A 1 188 ? 10.895 -5.442 14.357 1.00 95.50 188 MET A N 1
ATOM 1473 C CA . MET A 1 188 ? 9.992 -5.383 15.514 1.00 95.50 188 MET A CA 1
ATOM 1474 C C . MET A 1 188 ? 8.685 -4.627 15.229 1.00 95.50 188 MET A C 1
ATOM 1476 O O . MET A 1 188 ? 7.623 -5.043 15.688 1.00 95.50 188 MET A O 1
ATOM 1480 N N . LYS A 1 189 ? 8.730 -3.559 14.420 1.00 94.25 189 LYS A N 1
ATOM 1481 C CA . LYS A 1 189 ? 7.524 -2.830 13.993 1.00 94.25 189 LYS A CA 1
ATOM 1482 C C . LYS A 1 189 ? 6.701 -3.654 13.003 1.00 94.25 189 LYS A C 1
ATOM 1484 O O . LYS A 1 189 ? 5.482 -3.707 13.125 1.00 94.25 189 LYS A O 1
ATOM 1489 N N . SER A 1 190 ? 7.356 -4.336 12.064 1.00 94.50 190 SER A N 1
ATOM 1490 C CA . SER A 1 190 ? 6.688 -5.245 11.121 1.00 94.50 190 SER A CA 1
ATOM 1491 C C . SER A 1 190 ? 5.978 -6.397 11.848 1.00 94.50 190 SER A C 1
ATOM 1493 O O . SER A 1 190 ? 4.828 -6.726 11.539 1.00 94.50 190 SER A O 1
ATOM 1495 N N . LEU A 1 191 ? 6.611 -6.959 12.885 1.00 93.94 191 LEU A N 1
ATOM 1496 C CA . LEU A 1 191 ? 6.017 -7.982 13.744 1.00 93.94 191 LEU A CA 1
ATOM 1497 C C . LEU A 1 191 ? 4.812 -7.441 14.525 1.00 93.94 191 LEU A C 1
ATOM 1499 O O . LEU A 1 191 ? 3.772 -8.096 14.565 1.00 93.94 191 LEU A O 1
ATOM 1503 N N . GLN A 1 192 ? 4.916 -6.245 15.111 1.00 92.75 192 GLN A N 1
ATOM 1504 C CA . GLN A 1 192 ? 3.801 -5.607 15.819 1.00 92.75 192 GLN A CA 1
ATOM 1505 C C . GLN A 1 192 ? 2.599 -5.368 14.894 1.00 92.75 192 GLN A C 1
ATOM 1507 O O . GLN A 1 192 ? 1.475 -5.702 15.259 1.00 92.75 192 GLN A O 1
ATOM 1512 N N . ILE A 1 193 ? 2.832 -4.868 13.678 1.00 93.50 193 ILE A N 1
ATOM 1513 C CA . ILE A 1 193 ? 1.773 -4.681 12.676 1.00 93.50 193 ILE A CA 1
ATOM 1514 C C . ILE A 1 193 ? 1.171 -6.020 12.259 1.00 93.50 193 ILE A C 1
ATOM 1516 O O . ILE A 1 193 ? -0.040 -6.122 12.129 1.00 93.50 193 ILE A O 1
ATOM 1520 N N . SER A 1 194 ? 1.981 -7.070 12.109 1.00 93.56 194 SER A N 1
ATOM 1521 C CA . SER A 1 194 ? 1.464 -8.414 11.811 1.00 93.56 194 SER A CA 1
ATOM 1522 C C . SER A 1 194 ? 0.557 -8.919 12.936 1.00 93.56 194 SER A C 1
ATOM 1524 O O . SER A 1 194 ? -0.507 -9.477 12.678 1.00 93.56 194 SER A O 1
ATOM 1526 N N . LYS A 1 195 ? 0.929 -8.676 14.200 1.00 93.56 195 LYS A N 1
ATOM 1527 C CA . LYS A 1 195 ? 0.067 -8.997 15.345 1.00 93.56 195 LYS A CA 1
ATOM 1528 C C . LYS A 1 195 ? -1.243 -8.212 15.294 1.00 93.56 195 LYS A C 1
ATOM 1530 O O . LYS A 1 195 ? -2.289 -8.811 15.511 1.00 93.56 195 LYS A O 1
ATOM 1535 N N . MET A 1 196 ? -1.197 -6.926 14.953 1.00 92.69 196 MET A N 1
ATOM 1536 C CA . MET A 1 196 ? -2.384 -6.083 14.798 1.00 92.69 196 MET A CA 1
ATOM 1537 C C . MET A 1 196 ? -3.294 -6.574 13.660 1.00 92.69 196 MET A C 1
ATOM 1539 O O . MET A 1 196 ? -4.464 -6.854 13.907 1.00 92.69 196 MET A O 1
ATOM 1543 N N . LEU A 1 197 ? -2.750 -6.775 12.456 1.00 94.00 197 LEU A N 1
ATOM 1544 C CA . LEU A 1 197 ? -3.474 -7.295 11.289 1.00 94.00 197 LEU A CA 1
ATOM 1545 C C . LEU A 1 197 ? -4.178 -8.613 11.609 1.00 94.00 197 LEU A C 1
ATOM 1547 O O . LEU A 1 197 ? -5.309 -8.836 11.207 1.00 94.00 197 LEU A O 1
ATOM 1551 N N . HIS A 1 198 ? -3.537 -9.502 12.364 1.00 92.06 198 HIS A N 1
ATOM 1552 C CA . HIS A 1 198 ? -4.082 -10.823 12.654 1.00 92.06 198 HIS A CA 1
ATOM 1553 C C . HIS A 1 198 ? -4.792 -10.930 14.017 1.00 92.06 198 HIS A C 1
ATOM 1555 O O . HIS A 1 198 ? -4.977 -12.042 14.519 1.00 92.06 198 HIS A O 1
ATOM 1561 N N . ASN A 1 199 ? -5.199 -9.824 14.644 1.00 91.06 199 ASN A N 1
ATOM 1562 C CA . ASN A 1 199 ? -5.855 -9.819 15.960 1.00 91.06 199 ASN A CA 1
ATOM 1563 C C . ASN A 1 199 ? -5.065 -10.556 17.065 1.00 91.06 199 ASN A C 1
ATOM 1565 O O . ASN A 1 199 ? -5.654 -11.118 17.988 1.00 91.06 199 ASN A O 1
ATOM 1569 N N . TYR A 1 200 ? -3.735 -10.615 16.968 1.00 92.44 200 TYR A N 1
ATOM 1570 C CA . TYR A 1 200 ? -2.809 -11.222 17.938 1.00 92.44 200 TYR A CA 1
ATOM 1571 C C . TYR A 1 200 ? -2.149 -10.191 18.867 1.00 92.44 200 TYR A C 1
ATOM 1573 O O . TYR A 1 200 ? -1.165 -10.508 19.538 1.00 92.44 200 TYR A O 1
ATOM 1581 N N . SER A 1 201 ? -2.659 -8.959 18.915 1.00 92.06 201 SER A N 1
ATOM 1582 C CA . SER A 1 201 ? -2.219 -7.969 19.902 1.00 92.06 201 SER A CA 1
ATOM 1583 C C . SER A 1 201 ? -2.464 -8.472 21.326 1.00 92.06 201 SER A C 1
ATOM 1585 O O . SER A 1 201 ? -3.414 -9.220 21.570 1.00 92.06 201 SER A O 1
ATOM 1587 N N . ASN A 1 202 ? -1.605 -8.065 22.264 1.00 91.38 202 ASN A N 1
ATOM 1588 C CA . ASN A 1 202 ? -1.693 -8.472 23.665 1.00 91.38 202 ASN A CA 1
ATOM 1589 C C . ASN A 1 202 ? -2.916 -7.831 24.339 1.00 91.38 202 ASN A C 1
ATOM 1591 O O . ASN A 1 202 ? -2.817 -6.755 24.914 1.00 91.38 202 ASN A O 1
ATOM 1595 N N . THR A 1 203 ? -4.058 -8.490 24.202 1.00 94.94 203 THR A N 1
ATOM 1596 C CA . THR A 1 203 ? -5.362 -8.091 24.739 1.00 94.94 203 THR A CA 1
ATOM 1597 C C . THR A 1 203 ? -5.810 -9.120 25.765 1.00 94.94 203 THR A C 1
ATOM 1599 O O . THR A 1 203 ? -5.338 -10.262 25.739 1.00 94.94 203 THR A O 1
ATOM 1602 N N . GLY A 1 204 ? -6.744 -8.763 26.639 1.00 95.38 204 GLY A N 1
ATOM 1603 C CA . GLY A 1 204 ? -7.329 -9.691 27.607 1.00 95.38 204 GLY A CA 1
ATOM 1604 C C . GLY A 1 204 ? -7.793 -11.023 26.993 1.00 95.38 204 GLY A C 1
ATOM 1605 O O . GLY A 1 204 ? -7.408 -12.086 27.470 1.00 95.38 204 GLY A O 1
ATOM 1606 N N . SER A 1 205 ? -8.466 -11.000 25.839 1.00 94.50 205 SER A N 1
ATOM 1607 C CA . SER A 1 205 ? -8.877 -12.212 25.100 1.00 94.50 205 SER A CA 1
ATOM 1608 C C . SER A 1 205 ? -7.716 -13.107 24.629 1.00 94.50 205 SER A C 1
ATOM 1610 O O . SER A 1 205 ? -7.901 -14.296 24.362 1.00 94.50 205 SER A O 1
ATOM 1612 N N . ARG A 1 206 ? -6.501 -12.557 24.492 1.00 94.19 206 ARG A N 1
ATOM 1613 C CA . ARG A 1 206 ? -5.277 -13.330 24.228 1.00 94.19 206 ARG A CA 1
ATOM 1614 C C . ARG A 1 206 ? -4.640 -13.832 25.513 1.00 94.19 206 ARG A C 1
ATOM 1616 O O . ARG A 1 206 ? -4.165 -14.961 25.516 1.00 94.19 206 ARG A O 1
ATOM 1623 N N . ARG A 1 207 ? -4.659 -13.031 26.576 1.00 93.31 207 ARG A N 1
ATOM 1624 C CA . ARG A 1 207 ? -4.145 -13.383 27.907 1.00 93.31 207 ARG A CA 1
ATOM 1625 C C . ARG A 1 207 ? -4.924 -14.537 28.546 1.00 93.31 207 ARG A C 1
ATOM 1627 O O . ARG A 1 207 ? -4.304 -15.427 29.117 1.00 93.31 207 ARG A O 1
ATOM 1634 N N . GLU A 1 208 ? -6.240 -14.579 28.347 1.00 94.81 208 GLU A N 1
ATOM 1635 C CA . GLU A 1 208 ? -7.128 -15.664 28.793 1.00 94.81 208 GLU A CA 1
ATOM 1636 C C . GLU A 1 208 ? -6.673 -17.040 28.282 1.00 94.81 208 GLU A C 1
ATOM 1638 O O . GLU A 1 208 ? -6.673 -18.021 29.021 1.00 94.81 208 GLU A O 1
ATOM 1643 N N . LYS A 1 209 ? -6.153 -17.108 27.048 1.00 92.38 209 LYS A N 1
ATOM 1644 C CA . LYS A 1 209 ? -5.616 -18.352 26.460 1.00 92.38 209 LYS A CA 1
ATOM 1645 C C . LYS A 1 209 ? -4.378 -18.893 27.178 1.00 92.38 209 LYS A C 1
ATOM 1647 O O . LYS A 1 209 ? -4.007 -20.038 26.950 1.00 92.38 209 LYS A O 1
ATOM 1652 N N . TYR A 1 210 ? -3.743 -18.070 28.007 1.00 92.19 210 TYR A N 1
ATOM 1653 C CA . TYR A 1 210 ? -2.590 -18.424 28.829 1.00 92.19 210 TYR A CA 1
ATOM 1654 C C . TYR A 1 210 ? -2.939 -18.476 30.328 1.00 92.19 210 TYR A C 1
ATOM 1656 O O . TYR A 1 210 ? -2.033 -18.496 31.154 1.00 92.19 210 TYR A O 1
ATOM 1664 N N . GLY A 1 211 ? -4.229 -18.494 30.691 1.00 93.56 211 GLY A N 1
ATOM 1665 C CA . GLY A 1 211 ? -4.689 -18.644 32.078 1.00 93.56 211 GLY A CA 1
ATOM 1666 C C . GLY A 1 211 ? -4.696 -17.359 32.914 1.00 93.56 211 GLY A C 1
ATOM 1667 O O . GLY A 1 211 ? -4.815 -17.433 34.133 1.00 93.56 211 GLY A O 1
ATOM 1668 N N . TYR A 1 212 ? -4.567 -16.187 32.289 1.00 93.69 212 TYR A N 1
ATOM 1669 C CA . TYR A 1 212 ? -4.663 -14.891 32.972 1.00 93.69 212 TYR A CA 1
ATOM 1670 C C . TYR A 1 212 ? -6.064 -14.277 32.846 1.00 93.69 212 TYR A C 1
ATOM 1672 O O . TYR A 1 212 ? -6.835 -14.641 31.963 1.00 93.69 212 TYR A O 1
ATOM 1680 N N . GLU A 1 213 ? -6.358 -13.270 33.672 1.00 93.44 213 GLU A N 1
ATOM 1681 C CA . GLU A 1 213 ? -7.585 -12.474 33.557 1.00 93.44 213 GLU A CA 1
ATOM 1682 C C . GLU A 1 213 ? -7.717 -11.799 32.179 1.00 93.44 213 GLU A C 1
ATOM 1684 O O . GLU A 1 213 ? -6.766 -11.201 31.660 1.00 93.44 213 GLU A O 1
ATOM 1689 N N . GLY A 1 214 ? -8.920 -11.894 31.602 1.00 95.56 214 GLY A N 1
ATOM 1690 C CA . GLY A 1 214 ? -9.247 -11.405 30.259 1.00 95.56 214 GLY A CA 1
ATOM 1691 C C . GLY A 1 214 ? -9.929 -10.033 30.199 1.00 95.56 214 GLY A C 1
ATOM 1692 O O . GLY A 1 214 ? -10.212 -9.548 29.100 1.00 95.56 214 GLY A O 1
ATOM 1693 N N . GLY A 1 215 ? -10.190 -9.408 31.348 1.00 96.44 215 GLY A N 1
ATOM 1694 C CA . GLY A 1 215 ? -10.819 -8.091 31.433 1.00 96.44 215 GLY A CA 1
ATOM 1695 C C . GLY A 1 215 ? -9.915 -6.959 30.949 1.00 96.44 215 GLY A C 1
ATOM 1696 O O . GLY A 1 215 ? -8.686 -7.080 30.927 1.00 96.44 215 GLY A O 1
ATOM 1697 N N . CYS A 1 216 ? -10.530 -5.843 30.562 1.00 95.75 216 CYS A N 1
ATOM 1698 C CA . CYS A 1 216 ? -9.789 -4.625 30.260 1.00 95.75 216 CYS A CA 1
ATOM 1699 C C . CYS A 1 216 ? -9.174 -4.061 31.553 1.00 95.75 216 CYS A C 1
ATOM 1701 O O . CYS A 1 216 ? -9.881 -3.901 32.543 1.00 95.75 216 CYS A O 1
ATOM 1703 N N . PRO A 1 217 ? -7.883 -3.688 31.572 1.00 93.88 217 PRO A N 1
ATOM 1704 C CA . PRO A 1 217 ? -7.272 -3.083 32.753 1.00 93.88 217 PRO A CA 1
ATOM 1705 C C . PRO A 1 217 ? -7.692 -1.618 32.960 1.00 93.88 217 PRO A C 1
ATOM 1707 O O . PRO A 1 217 ? -7.385 -1.032 33.993 1.00 93.88 217 PRO A O 1
ATOM 1710 N N . SER A 1 218 ? -8.334 -0.991 31.968 1.00 95.00 218 SER A N 1
ATOM 1711 C CA . SER A 1 218 ? -8.697 0.433 31.998 1.00 95.00 218 SER A CA 1
ATOM 1712 C C . SER A 1 218 ? -10.184 0.692 32.242 1.00 95.00 218 SER A C 1
ATOM 1714 O O . SER A 1 218 ? -10.536 1.781 32.692 1.00 95.00 218 SER A O 1
ATOM 1716 N N . CYS A 1 219 ? -11.065 -0.262 31.936 1.00 95.31 219 CYS A N 1
ATOM 1717 C CA . CYS A 1 219 ? -12.510 -0.135 32.139 1.00 95.31 219 CYS A CA 1
ATOM 1718 C C . CYS A 1 219 ? -13.115 -1.461 32.621 1.00 95.31 219 CYS A C 1
ATOM 1720 O O . CYS A 1 219 ? -12.429 -2.472 32.665 1.00 95.31 219 CYS A O 1
ATOM 1722 N N . ALA A 1 220 ? -14.408 -1.473 32.945 1.00 93.88 220 ALA A N 1
ATOM 1723 C CA . ALA A 1 220 ? -15.094 -2.656 33.470 1.00 93.88 220 ALA A CA 1
ATOM 1724 C C . ALA A 1 220 ? -15.497 -3.699 32.402 1.00 93.88 220 ALA A C 1
ATOM 1726 O O . ALA A 1 220 ? -16.325 -4.562 32.681 1.00 93.88 220 ALA A O 1
ATOM 1727 N N . GLU A 1 221 ? -14.959 -3.624 31.178 1.00 95.88 221 GLU A N 1
ATOM 1728 C CA . GLU A 1 221 ? -15.244 -4.623 30.144 1.00 95.88 221 GLU A CA 1
ATOM 1729 C C . GLU A 1 221 ? -14.658 -5.988 30.552 1.00 95.88 221 GLU A C 1
ATOM 1731 O O . GLU A 1 221 ? -13.434 -6.103 30.693 1.00 95.88 221 GLU A O 1
ATOM 1736 N N . PRO A 1 222 ? -15.486 -7.040 30.698 1.00 94.00 222 PRO A N 1
ATOM 1737 C CA . PRO A 1 222 ? -15.031 -8.356 31.145 1.00 94.00 222 PRO A CA 1
ATOM 1738 C C . PRO A 1 222 ? -14.134 -9.069 30.129 1.00 94.00 222 PRO A C 1
ATOM 1740 O O . PRO A 1 222 ? -13.372 -9.957 30.510 1.00 94.00 222 PRO A O 1
ATOM 1743 N N . ARG A 1 223 ? -14.202 -8.695 28.845 1.00 94.62 223 ARG A N 1
ATOM 1744 C CA . ARG A 1 223 ? -13.401 -9.310 27.783 1.00 94.62 223 ARG A CA 1
ATOM 1745 C C . ARG A 1 223 ? -12.798 -8.269 26.847 1.00 94.62 223 ARG A C 1
ATOM 1747 O O . ARG A 1 223 ? -13.426 -7.815 25.893 1.00 94.62 223 ARG A O 1
ATOM 1754 N N . GLU A 1 224 ? -11.529 -7.947 27.063 1.00 96.62 224 GLU A N 1
ATOM 1755 C CA . GLU A 1 224 ? -10.796 -7.029 26.196 1.00 96.62 224 GLU A CA 1
ATOM 1756 C C . GLU A 1 224 ? -10.404 -7.707 24.874 1.00 96.62 224 GLU A C 1
ATOM 1758 O O . GLU A 1 224 ? -9.566 -8.613 24.817 1.00 96.62 224 GLU A O 1
ATOM 1763 N N . THR A 1 225 ? -10.994 -7.240 23.778 1.00 95.00 225 THR A N 1
ATOM 1764 C CA . THR A 1 225 ? -10.609 -7.601 22.408 1.00 95.00 225 THR A CA 1
ATOM 1765 C C . THR A 1 225 ? -9.736 -6.514 21.782 1.00 95.00 225 THR A C 1
ATOM 1767 O O . THR A 1 225 ? -9.592 -5.418 22.321 1.00 95.00 225 THR A O 1
ATOM 1770 N N . GLN A 1 226 ? -9.161 -6.775 20.605 1.00 93.56 226 GLN A N 1
ATOM 1771 C CA . GLN A 1 226 ? -8.430 -5.725 19.888 1.00 93.56 226 GLN A CA 1
ATOM 1772 C C . GLN A 1 226 ? -9.357 -4.579 19.462 1.00 93.56 226 GLN A C 1
ATOM 1774 O O . GLN A 1 226 ? -8.970 -3.421 19.578 1.00 93.56 226 GLN A O 1
ATOM 1779 N N . LEU A 1 227 ? -10.593 -4.880 19.047 1.00 93.88 227 LEU A N 1
ATOM 1780 C CA . LEU A 1 227 ? -11.595 -3.851 18.772 1.00 93.88 227 LEU A CA 1
ATOM 1781 C C . LEU A 1 227 ? -11.910 -3.017 20.019 1.00 93.88 227 LEU A C 1
ATOM 1783 O O . LEU A 1 227 ? -12.054 -1.797 19.920 1.00 93.88 227 LEU A O 1
ATOM 1787 N N . HIS A 1 228 ? -11.989 -3.663 21.188 1.00 95.38 228 HIS A N 1
ATOM 1788 C CA . HIS A 1 228 ? -12.227 -2.970 22.449 1.00 95.38 228 HIS A CA 1
ATOM 1789 C C . HIS A 1 228 ? -11.174 -1.887 22.705 1.00 95.38 228 HIS A C 1
ATOM 1791 O O . HIS A 1 228 ? -11.543 -0.806 23.142 1.00 95.38 228 HIS A O 1
ATOM 1797 N N . LEU A 1 229 ? -9.899 -2.087 22.347 1.00 93.88 229 LEU A N 1
ATOM 1798 C CA . LEU A 1 229 ? -8.868 -1.046 22.499 1.00 93.88 229 LEU A CA 1
ATOM 1799 C C . LEU A 1 229 ? -9.240 0.271 21.792 1.00 93.88 229 LEU A C 1
ATOM 1801 O O . LEU A 1 229 ? -8.936 1.350 22.297 1.00 93.88 229 LEU A O 1
ATOM 1805 N N . TYR A 1 230 ? -9.944 0.195 20.659 1.00 94.12 230 TYR A N 1
ATOM 1806 C CA . TYR A 1 230 ? -10.405 1.360 19.897 1.00 94.12 230 TYR A CA 1
ATOM 1807 C C . TYR A 1 230 ? -11.775 1.895 20.354 1.00 94.12 230 TYR A C 1
ATOM 1809 O O . TYR A 1 230 ? -12.189 2.979 19.941 1.00 94.12 230 TYR A O 1
ATOM 1817 N N . ARG A 1 231 ? -12.501 1.155 21.200 1.00 95.12 231 ARG A N 1
ATOM 1818 C CA . ARG A 1 231 ? -13.843 1.512 21.703 1.00 95.12 231 ARG A CA 1
ATOM 1819 C C . ARG A 1 231 ? -13.906 1.700 23.222 1.00 95.12 231 ARG A C 1
ATOM 1821 O O . ARG A 1 231 ? -14.954 2.087 23.731 1.00 95.12 231 ARG A O 1
ATOM 1828 N N . CYS A 1 232 ? -12.805 1.458 23.930 1.00 96.12 232 CYS A N 1
ATOM 1829 C CA . CYS A 1 232 ? -12.717 1.501 25.384 1.00 96.12 232 CYS A CA 1
ATOM 1830 C C . CYS A 1 232 ? -13.191 2.855 25.911 1.00 96.12 232 CYS A C 1
ATOM 1832 O O . CYS A 1 232 ? -12.725 3.893 25.451 1.00 96.12 232 CYS A O 1
ATOM 1834 N N . THR A 1 233 ? -14.096 2.848 26.886 1.00 95.62 233 THR A N 1
ATOM 1835 C CA . THR A 1 233 ? -14.725 4.055 27.447 1.00 95.62 233 THR A CA 1
ATOM 1836 C C . THR A 1 233 ? -13.866 4.750 28.503 1.00 95.62 233 THR A C 1
ATOM 1838 O O . THR A 1 233 ? -14.195 5.861 28.917 1.00 95.62 233 THR A O 1
ATOM 1841 N N . ALA A 1 234 ? -12.752 4.138 28.920 1.00 96.88 234 ALA A N 1
ATOM 1842 C CA . ALA A 1 234 ? -11.836 4.722 29.890 1.00 96.88 234 ALA A CA 1
ATOM 1843 C C . ALA A 1 234 ? -11.302 6.083 29.391 1.00 96.88 234 ALA A C 1
ATOM 1845 O O . ALA A 1 234 ? -10.797 6.153 28.264 1.00 96.88 234 ALA A O 1
ATOM 1846 N N . PRO A 1 235 ? -11.338 7.155 30.209 1.00 96.19 235 PRO A N 1
ATOM 1847 C CA . PRO A 1 235 ? -10.948 8.496 29.767 1.00 96.19 235 PRO A CA 1
ATOM 1848 C C . PRO A 1 235 ? -9.543 8.572 29.152 1.00 96.19 235 PRO A C 1
ATOM 1850 O O . PRO A 1 235 ? -9.370 9.171 28.093 1.00 96.19 235 PRO A O 1
ATOM 1853 N N . ALA A 1 236 ? -8.555 7.906 29.760 1.00 95.25 236 ALA A N 1
ATOM 1854 C CA . ALA A 1 236 ? -7.180 7.880 29.256 1.00 95.25 236 ALA A CA 1
ATOM 1855 C C . ALA A 1 236 ? -7.065 7.197 27.878 1.00 95.25 236 ALA A C 1
ATOM 1857 O O . ALA A 1 236 ? -6.382 7.705 26.988 1.00 95.25 236 ALA A O 1
ATOM 1858 N N . MET A 1 237 ? -7.788 6.090 27.670 1.00 95.38 237 MET A N 1
ATOM 1859 C CA . MET A 1 237 ? -7.812 5.377 26.388 1.00 95.38 237 MET A CA 1
ATOM 1860 C C . MET A 1 237 ? -8.488 6.213 25.299 1.00 95.38 237 MET A C 1
ATOM 1862 O O . MET A 1 237 ? -7.976 6.311 24.184 1.00 95.38 237 MET A O 1
ATOM 1866 N N . ARG A 1 238 ? -9.603 6.884 25.622 1.00 95.12 238 ARG A N 1
ATOM 1867 C CA . ARG A 1 238 ? -10.287 7.788 24.683 1.00 95.12 238 ARG A CA 1
ATOM 1868 C C . ARG A 1 238 ? -9.433 8.995 24.308 1.00 95.12 238 ARG A C 1
ATOM 1870 O O . ARG A 1 238 ? -9.423 9.373 23.134 1.00 95.12 238 ARG A O 1
ATOM 1877 N N . ALA A 1 239 ? -8.709 9.572 25.266 1.00 94.81 239 ALA A N 1
ATOM 1878 C CA . ALA A 1 239 ? -7.778 10.666 25.007 1.00 94.81 239 ALA A CA 1
ATOM 1879 C C . ALA A 1 239 ? -6.654 10.219 24.057 1.00 94.81 239 ALA A C 1
ATOM 1881 O O . ALA A 1 239 ? -6.466 10.832 23.007 1.00 94.81 239 ALA A O 1
ATOM 1882 N N . SER A 1 240 ? -5.996 9.093 24.361 1.00 95.69 240 SER A N 1
ATOM 1883 C CA . SER A 1 240 ? -4.913 8.539 23.536 1.00 95.69 240 SER A CA 1
ATOM 1884 C C . SER A 1 240 ? -5.368 8.182 22.115 1.00 95.69 240 SER A C 1
ATOM 1886 O O . SER A 1 240 ? -4.676 8.485 21.140 1.00 95.69 240 SER A O 1
ATOM 1888 N N . LEU A 1 241 ? -6.562 7.597 21.967 1.00 95.31 241 LEU A N 1
ATOM 1889 C CA . LEU A 1 241 ? -7.139 7.309 20.655 1.00 95.31 241 LEU A CA 1
ATOM 1890 C C . LEU A 1 241 ? -7.403 8.592 19.861 1.00 95.31 241 LEU A C 1
ATOM 1892 O O . LEU A 1 241 ? -7.081 8.660 18.678 1.00 95.31 241 LEU A O 1
ATOM 1896 N N . THR A 1 242 ? -7.986 9.608 20.498 1.00 93.50 242 THR A N 1
ATOM 1897 C CA . THR A 1 242 ? -8.307 10.880 19.837 1.00 93.50 242 THR A CA 1
ATOM 1898 C C . THR A 1 242 ? -7.041 11.574 19.340 1.00 93.50 242 THR A C 1
ATOM 1900 O O . THR A 1 242 ? -7.000 12.002 18.186 1.00 93.50 242 THR A O 1
ATOM 1903 N N . GLU A 1 243 ? -5.997 11.610 20.168 1.00 95.69 243 GLU A N 1
ATOM 1904 C CA . GLU A 1 243 ? -4.684 12.136 19.793 1.00 95.69 243 GLU A CA 1
ATOM 1905 C C . GLU A 1 243 ? -4.073 11.340 18.630 1.00 95.69 243 GLU A C 1
ATOM 1907 O O . GLU A 1 243 ? -3.650 11.918 17.629 1.00 95.69 243 GLU A O 1
ATOM 1912 N N . SER A 1 244 ? -4.104 10.007 18.701 1.00 95.44 244 SER A N 1
ATOM 1913 C CA . SER A 1 244 ? -3.573 9.134 17.646 1.00 95.44 244 SER A CA 1
ATOM 1914 C C . SER A 1 244 ? -4.286 9.342 16.305 1.00 95.44 244 SER A C 1
ATOM 1916 O O . SER A 1 244 ? -3.648 9.353 15.252 1.00 95.44 244 SER A O 1
ATOM 1918 N N . LEU A 1 245 ? -5.609 9.543 16.321 1.00 95.06 245 LEU A N 1
ATOM 1919 C CA . LEU A 1 245 ? -6.388 9.831 15.115 1.00 95.06 245 LEU A CA 1
ATOM 1920 C C . LEU A 1 245 ? -6.084 11.216 14.542 1.00 95.06 245 LEU A C 1
ATOM 1922 O O . LEU A 1 245 ? -6.040 11.362 13.322 1.00 95.06 245 LEU A O 1
ATOM 1926 N N . GLN A 1 246 ? -5.840 12.215 15.392 1.00 94.38 246 GLN A N 1
ATOM 1927 C CA . GLN A 1 246 ? -5.391 13.530 14.939 1.00 94.38 246 GLN A CA 1
ATOM 1928 C C . GLN A 1 246 ? -4.005 13.439 14.283 1.00 94.38 246 GLN A C 1
ATOM 1930 O O . GLN A 1 246 ? -3.821 13.909 13.161 1.00 94.38 246 GLN A O 1
ATOM 1935 N N . GLN A 1 247 ? -3.051 12.761 14.925 1.00 96.38 247 GLN A N 1
ATOM 1936 C CA . GLN A 1 247 ? -1.711 12.550 14.367 1.00 96.38 247 GLN A CA 1
ATOM 1937 C C . GLN A 1 247 ? -1.752 11.771 13.041 1.00 96.38 247 GLN A C 1
ATOM 1939 O O . GLN A 1 247 ? -0.959 12.037 12.128 1.00 96.38 247 GLN A O 1
ATOM 1944 N N . MET A 1 248 ? -2.679 10.815 12.913 1.00 95.06 248 MET A N 1
ATOM 1945 C CA . MET A 1 248 ? -2.929 10.088 11.669 1.00 95.06 248 MET A CA 1
ATOM 1946 C C . MET A 1 248 ? -3.441 11.027 10.572 1.00 95.06 248 MET A C 1
ATOM 1948 O O . MET A 1 248 ? -2.848 11.055 9.494 1.00 95.06 248 MET A O 1
ATOM 1952 N N . GLU A 1 249 ? -4.483 11.818 10.847 1.00 95.06 249 GLU A N 1
ATOM 1953 C CA . GLU A 1 249 ? -5.052 12.797 9.909 1.00 95.06 249 GLU A CA 1
ATOM 1954 C C . GLU A 1 249 ? -3.969 13.770 9.413 1.00 95.06 249 GLU A C 1
ATOM 1956 O O . GLU A 1 249 ? -3.738 13.891 8.208 1.00 95.06 249 GLU A O 1
ATOM 1961 N N . GLU A 1 250 ? -3.205 14.367 10.329 1.00 95.81 250 GLU A N 1
ATOM 1962 C CA . GLU A 1 250 ? -2.088 15.258 10.002 1.00 95.81 250 GLU A CA 1
ATOM 1963 C C . GLU A 1 250 ? -1.014 14.569 9.154 1.00 95.81 250 GLU A C 1
ATOM 1965 O O . GLU A 1 250 ? -0.464 15.160 8.223 1.00 95.81 250 GLU A O 1
ATOM 1970 N N . THR A 1 251 ? -0.703 13.306 9.449 1.00 95.75 251 THR A N 1
ATOM 1971 C CA . THR A 1 251 ? 0.290 12.541 8.691 1.00 95.75 251 THR A CA 1
ATOM 1972 C C . THR A 1 251 ? -0.191 12.245 7.275 1.00 95.75 251 THR A C 1
ATOM 1974 O O . THR A 1 251 ? 0.597 12.384 6.338 1.00 95.75 251 THR A O 1
ATOM 1977 N N . LEU A 1 252 ? -1.462 11.885 7.089 1.00 94.00 252 LEU A N 1
ATOM 1978 C CA . LEU A 1 252 ? -2.044 11.655 5.764 1.00 94.00 252 LEU A CA 1
ATOM 1979 C C . LEU A 1 252 ? -2.002 12.933 4.917 1.00 94.00 252 LEU A C 1
ATOM 1981 O O . LEU A 1 252 ? -1.542 12.903 3.772 1.00 94.00 252 LEU A O 1
ATOM 1985 N N . LEU A 1 253 ? -2.376 14.071 5.506 1.00 92.44 253 LEU A N 1
ATOM 1986 C CA . LEU A 1 253 ? -2.311 15.380 4.853 1.00 92.44 253 LEU A CA 1
ATOM 1987 C C . LEU A 1 253 ? -0.867 15.769 4.504 1.00 92.44 253 LEU A C 1
ATOM 1989 O O . LEU A 1 253 ? -0.574 16.146 3.370 1.00 92.44 253 LEU A O 1
ATOM 1993 N N . ARG A 1 254 ? 0.079 15.576 5.433 1.00 91.75 254 ARG A N 1
ATOM 1994 C CA . ARG A 1 254 ? 1.518 15.822 5.214 1.00 91.75 254 ARG A CA 1
ATOM 1995 C C . ARG A 1 254 ? 2.108 14.934 4.116 1.00 91.75 254 ARG A C 1
ATOM 1997 O O . ARG A 1 254 ? 3.079 15.306 3.463 1.00 91.75 254 ARG A O 1
ATOM 2004 N N . LYS A 1 255 ? 1.543 13.743 3.903 1.00 89.00 255 LYS A N 1
ATOM 2005 C CA . LYS A 1 255 ? 1.911 12.829 2.808 1.00 89.00 255 LYS A CA 1
ATOM 2006 C C . LYS A 1 255 ? 1.199 13.151 1.491 1.00 89.00 255 LYS A C 1
ATOM 2008 O O . LYS A 1 255 ? 1.334 12.375 0.541 1.00 89.00 255 LYS A O 1
ATOM 2013 N N . HIS A 1 256 ? 0.516 14.295 1.411 1.00 88.06 256 HIS A N 1
ATOM 2014 C CA . HIS A 1 256 ? -0.198 14.758 0.225 1.00 88.06 256 HIS A CA 1
ATOM 2015 C C . HIS A 1 256 ? -1.214 13.716 -0.262 1.00 88.06 256 HIS A C 1
ATOM 2017 O O . HIS A 1 256 ? -1.288 13.401 -1.450 1.00 88.06 256 HIS A O 1
ATOM 2023 N N . ILE A 1 257 ? -1.944 13.097 0.669 1.00 91.00 257 ILE A N 1
ATOM 2024 C CA . ILE A 1 257 ? -3.150 12.341 0.327 1.00 91.00 257 ILE A CA 1
ATOM 2025 C C . ILE A 1 257 ? -4.266 13.363 0.065 1.00 91.00 257 ILE A C 1
ATOM 2027 O O . ILE A 1 257 ? -4.411 14.290 0.864 1.00 91.00 257 ILE A O 1
ATOM 2031 N N . PRO A 1 258 ? -5.047 13.244 -1.027 1.00 90.38 258 PRO A N 1
ATOM 2032 C CA . PRO A 1 258 ? -6.128 14.181 -1.312 1.00 90.38 258 PRO A CA 1
ATOM 2033 C C . PRO A 1 258 ? -7.091 14.327 -0.129 1.00 90.38 258 PRO A C 1
ATOM 2035 O O . PRO A 1 258 ? -7.583 13.325 0.388 1.00 90.38 258 PRO A O 1
ATOM 2038 N N . ASN A 1 259 ? -7.406 15.569 0.260 1.00 90.75 259 ASN A N 1
ATOM 2039 C CA . ASN A 1 259 ? -8.260 15.869 1.419 1.00 90.75 259 ASN A CA 1
ATOM 2040 C C . ASN A 1 259 ? -9.578 15.092 1.401 1.00 90.75 259 ASN A C 1
ATOM 2042 O O . ASN A 1 259 ? -10.028 14.621 2.438 1.00 90.75 259 ASN A O 1
ATOM 2046 N N . ILE A 1 260 ? -10.184 14.932 0.223 1.00 90.88 260 ILE A N 1
ATOM 2047 C CA . ILE A 1 260 ? -11.435 14.190 0.074 1.00 90.88 260 ILE A CA 1
ATOM 2048 C C . ILE A 1 260 ? -11.288 12.721 0.488 1.00 90.88 260 ILE A C 1
ATOM 2050 O O . ILE A 1 260 ? -12.109 12.227 1.252 1.00 90.88 260 ILE A O 1
ATOM 2054 N N . VAL A 1 261 ? -10.190 12.067 0.098 1.00 92.81 261 VAL A N 1
ATOM 2055 C CA . VAL A 1 261 ? -9.877 10.681 0.478 1.00 92.81 261 VAL A CA 1
ATOM 2056 C C . VAL A 1 261 ? -9.629 10.596 1.981 1.00 92.81 261 VAL A C 1
ATOM 2058 O O . VAL A 1 261 ? -10.160 9.706 2.638 1.00 92.81 261 VAL A O 1
ATOM 2061 N N . VAL A 1 262 ? -8.879 11.552 2.548 1.00 93.56 262 VAL A N 1
ATOM 2062 C CA . VAL A 1 262 ? -8.634 11.616 3.999 1.00 93.56 262 VAL A CA 1
ATOM 2063 C C . VAL A 1 262 ? -9.947 11.755 4.769 1.00 93.56 262 VAL A C 1
ATOM 2065 O O . VAL A 1 262 ? -10.147 11.032 5.737 1.00 93.56 262 VAL A O 1
ATOM 2068 N N . ARG A 1 263 ? -10.869 12.624 4.336 1.00 92.06 263 ARG A N 1
ATOM 2069 C CA . ARG A 1 263 ? -12.162 12.826 5.015 1.00 92.06 263 ARG A CA 1
ATOM 2070 C C . ARG A 1 263 ? -13.014 11.555 5.026 1.00 92.06 263 ARG A C 1
ATOM 2072 O O . ARG A 1 263 ? -13.486 11.180 6.096 1.00 92.06 263 ARG A O 1
ATOM 2079 N N . HIS A 1 264 ? -13.149 10.869 3.889 1.00 92.06 264 HIS A N 1
ATOM 2080 C CA . HIS A 1 264 ? -13.913 9.614 3.805 1.00 92.06 264 HIS A CA 1
ATOM 2081 C C . HIS A 1 264 ? -13.251 8.502 4.636 1.00 92.06 264 HIS A C 1
ATOM 2083 O O . HIS A 1 264 ? -13.909 7.835 5.436 1.00 92.06 264 HIS A O 1
ATOM 2089 N N . PHE A 1 265 ? -11.923 8.363 4.540 1.00 92.69 265 PHE A N 1
ATOM 2090 C CA . PHE A 1 265 ? -11.160 7.397 5.330 1.00 92.69 265 PHE A CA 1
ATOM 2091 C C . PHE A 1 265 ? -11.317 7.640 6.838 1.00 92.69 265 PHE A C 1
ATOM 2093 O O . PHE A 1 265 ? -11.673 6.732 7.590 1.00 92.69 265 PHE A O 1
ATOM 2100 N N . MET A 1 266 ? -11.120 8.882 7.289 1.00 93.31 266 MET A N 1
ATOM 2101 C CA . MET A 1 266 ? -11.259 9.253 8.698 1.00 93.31 266 MET A CA 1
ATOM 2102 C C . MET A 1 266 ? -12.704 9.133 9.187 1.00 93.31 266 MET A C 1
ATOM 2104 O O . MET A 1 266 ? -12.913 8.777 10.345 1.00 93.31 266 MET A O 1
ATOM 2108 N N . HIS A 1 267 ? -13.702 9.386 8.335 1.00 91.81 267 HIS A N 1
ATOM 2109 C CA . HIS A 1 267 ? -15.103 9.132 8.665 1.00 91.81 267 HIS A CA 1
ATOM 2110 C C . HIS A 1 267 ? -15.324 7.652 8.997 1.00 91.81 267 HIS A C 1
ATOM 2112 O O . HIS A 1 267 ? -15.852 7.341 10.066 1.00 91.81 267 HIS A O 1
ATOM 2118 N N . LEU A 1 268 ? -14.852 6.741 8.140 1.00 92.12 268 LEU A N 1
ATOM 2119 C CA . LEU A 1 268 ? -14.995 5.301 8.351 1.00 92.12 268 LEU A CA 1
ATOM 2120 C C . LEU A 1 268 ? -14.238 4.819 9.601 1.00 92.12 268 LEU A C 1
ATOM 2122 O O . LEU A 1 268 ? -14.790 4.064 10.404 1.00 92.12 268 LEU A O 1
ATOM 2126 N N . VAL A 1 269 ? -13.018 5.318 9.836 1.00 94.81 269 VAL A N 1
ATOM 2127 C CA . VAL A 1 269 ? -12.247 5.030 11.060 1.00 94.81 269 VAL A CA 1
ATOM 2128 C C . VAL A 1 269 ? -13.000 5.495 12.311 1.00 94.81 269 VAL A C 1
ATOM 2130 O O . VAL A 1 269 ? -13.191 4.716 13.242 1.00 94.81 269 VAL A O 1
ATOM 2133 N N . ARG A 1 270 ? -13.483 6.745 12.340 1.00 94.06 270 ARG A N 1
ATOM 2134 C CA . ARG A 1 270 ? -14.207 7.300 13.500 1.00 94.06 270 ARG A CA 1
ATOM 2135 C C . ARG A 1 270 ? -15.516 6.563 13.763 1.00 94.06 270 ARG A C 1
ATOM 2137 O O . ARG A 1 270 ? -15.784 6.233 14.917 1.00 94.06 270 ARG A O 1
ATOM 2144 N N . LYS A 1 271 ? -16.273 6.247 12.707 1.00 92.81 271 LYS A N 1
ATOM 2145 C CA . LYS A 1 271 ? -17.486 5.422 12.784 1.00 92.81 271 LYS A CA 1
ATOM 2146 C C . LYS A 1 271 ? -17.177 4.069 13.427 1.00 92.81 271 LYS A C 1
ATOM 2148 O O . LYS A 1 271 ? -17.863 3.662 14.357 1.00 92.81 271 LYS A O 1
ATOM 2153 N N . THR A 1 272 ? -16.094 3.417 13.006 1.00 93.88 272 THR A N 1
ATOM 2154 C CA . THR A 1 272 ? -15.676 2.115 13.552 1.00 93.88 272 THR A CA 1
ATOM 2155 C C . THR A 1 272 ? -15.254 2.204 15.025 1.00 93.88 272 THR A C 1
ATOM 2157 O O . THR A 1 272 ? -15.518 1.280 15.795 1.00 93.88 272 THR A O 1
ATOM 2160 N N . CYS A 1 273 ? -14.656 3.320 15.446 1.00 94.88 273 CYS A N 1
ATOM 2161 C CA . CYS A 1 273 ? -14.231 3.587 16.826 1.00 94.88 273 CYS A CA 1
ATOM 2162 C C . CYS A 1 273 ? -15.343 4.112 17.763 1.00 94.88 273 CYS A C 1
ATOM 2164 O O . CYS A 1 273 ? -15.043 4.515 18.894 1.00 94.88 273 CYS A O 1
ATOM 2166 N N . ASN A 1 274 ? -16.606 4.170 17.316 1.00 92.88 274 ASN A N 1
ATOM 2167 C CA . ASN A 1 274 ? -17.710 4.825 18.035 1.00 92.88 274 ASN A CA 1
ATOM 2168 C C . ASN A 1 274 ? -17.340 6.256 18.476 1.00 92.88 274 ASN A C 1
ATOM 2170 O O . ASN A 1 274 ? -17.479 6.642 19.640 1.00 92.88 274 ASN A O 1
ATOM 2174 N N . LEU A 1 275 ? -16.760 7.028 17.558 1.00 90.69 275 LEU A N 1
ATOM 2175 C CA . LEU A 1 275 ? -16.445 8.441 17.745 1.00 90.69 275 LEU A CA 1
ATOM 2176 C C . LEU A 1 275 ? -17.399 9.304 16.914 1.00 90.69 275 LEU A C 1
ATOM 2178 O O . LEU A 1 275 ? -17.825 8.866 15.844 1.00 90.69 275 LEU A O 1
ATOM 2182 N N . PRO A 1 276 ? -17.668 10.552 17.340 1.00 88.06 276 PRO A N 1
ATOM 2183 C CA . PRO A 1 276 ? -18.398 11.504 16.516 1.00 88.06 276 PRO A CA 1
ATOM 2184 C C . PRO A 1 276 ? -17.730 11.652 15.147 1.00 88.06 276 PRO A C 1
ATOM 2186 O O . PRO A 1 276 ? -16.530 11.961 15.044 1.00 88.06 276 PRO A O 1
ATOM 2189 N N . THR A 1 277 ? -18.506 11.397 14.097 1.00 84.06 277 THR A N 1
ATOM 2190 C CA . THR A 1 277 ? -18.096 11.609 12.712 1.00 84.06 277 THR A CA 1
ATOM 2191 C C . THR A 1 277 ? -18.219 13.085 12.366 1.00 84.06 277 THR A C 1
ATOM 2193 O O . THR A 1 277 ? -19.153 13.754 12.796 1.00 84.06 277 THR A O 1
ATOM 2196 N N . ARG A 1 278 ? -17.274 13.600 11.579 1.00 78.25 278 ARG A N 1
ATOM 2197 C CA . ARG A 1 278 ? -17.393 14.932 10.983 1.00 78.25 278 ARG A CA 1
ATOM 2198 C C . ARG A 1 278 ? -18.149 14.786 9.668 1.00 78.25 278 ARG A C 1
ATOM 2200 O O . ARG A 1 278 ? -17.779 13.927 8.864 1.00 78.25 278 ARG A O 1
ATOM 2207 N N . GLU A 1 279 ? -19.176 15.599 9.462 1.00 68.50 279 GLU A N 1
ATOM 2208 C CA . GLU A 1 279 ? -19.806 15.717 8.149 1.00 68.50 279 GLU A CA 1
ATOM 2209 C C . GLU A 1 279 ? -18.797 16.285 7.141 1.00 68.50 279 GLU A C 1
ATOM 2211 O O . GLU A 1 279 ? -17.869 17.042 7.472 1.00 68.50 279 GLU A O 1
ATOM 2216 N N . TYR A 1 280 ? -18.915 15.839 5.897 1.00 70.12 280 TYR A N 1
ATOM 2217 C CA . TYR A 1 280 ? -18.143 16.379 4.795 1.00 70.12 280 TYR A CA 1
ATOM 2218 C C . TYR A 1 280 ? -19.064 16.645 3.615 1.00 70.12 280 TYR A C 1
ATOM 2220 O O . TYR A 1 280 ? -19.717 15.747 3.106 1.00 70.12 280 TYR A O 1
ATOM 2228 N N . ASP A 1 281 ? -19.076 17.899 3.172 1.00 61.06 281 ASP A N 1
ATOM 2229 C CA . ASP A 1 281 ? -20.048 18.395 2.188 1.00 61.06 281 ASP A CA 1
ATOM 2230 C C . ASP A 1 281 ? -19.692 18.017 0.743 1.00 61.06 281 ASP A C 1
ATOM 2232 O O . ASP A 1 281 ? -20.404 18.355 -0.198 1.00 61.06 281 ASP A O 1
ATOM 2236 N N . VAL A 1 282 ? -18.550 17.351 0.542 1.00 73.38 282 VAL A N 1
ATOM 2237 C CA . VAL A 1 282 ? -18.019 17.048 -0.789 1.00 73.38 282 VAL A CA 1
ATOM 2238 C C . VAL A 1 282 ? -18.183 15.564 -1.075 1.00 73.38 282 VAL A C 1
ATOM 2240 O O . VAL A 1 282 ? -17.351 14.750 -0.667 1.00 73.38 282 VAL A O 1
ATOM 2243 N N . HIS A 1 283 ? -19.251 15.245 -1.800 1.00 80.94 283 HIS A N 1
ATOM 2244 C CA . HIS A 1 283 ? -19.532 13.904 -2.294 1.00 80.94 283 HIS A CA 1
ATOM 2245 C C . HIS A 1 283 ? -18.478 13.456 -3.316 1.00 80.94 283 HIS A C 1
ATOM 2247 O O . HIS A 1 283 ? -18.034 14.225 -4.178 1.00 80.94 283 HIS A O 1
ATOM 2253 N N . CYS A 1 284 ? -18.056 12.199 -3.216 1.00 88.06 284 CYS A N 1
ATOM 2254 C CA . CYS A 1 284 ? -17.150 11.586 -4.168 1.00 88.06 284 CYS A CA 1
ATOM 2255 C C . CYS A 1 284 ? -17.500 10.119 -4.329 1.00 88.06 284 CYS A C 1
ATOM 2257 O O . CYS A 1 284 ? -17.003 9.287 -3.577 1.00 88.06 284 CYS A O 1
ATOM 2259 N N . GLU A 1 285 ? -18.200 9.815 -5.416 1.00 91.44 285 GLU A N 1
ATOM 2260 C CA . GLU A 1 285 ? -18.622 8.462 -5.771 1.00 91.44 285 GLU A CA 1
ATOM 2261 C C . GLU A 1 285 ? -17.501 7.415 -5.628 1.00 91.44 285 GLU A C 1
ATOM 2263 O O . GLU A 1 285 ? -17.683 6.405 -4.965 1.00 91.44 285 GLU A O 1
ATOM 2268 N N . LEU A 1 286 ? -16.290 7.687 -6.132 1.00 92.88 286 LEU A N 1
ATOM 2269 C CA . LEU A 1 286 ? -15.155 6.756 -6.000 1.00 92.88 286 LEU A CA 1
ATOM 2270 C C . LEU A 1 286 ? -14.704 6.517 -4.547 1.00 92.88 286 LEU A C 1
ATOM 2272 O O . LEU A 1 286 ? -14.194 5.450 -4.222 1.00 92.88 286 LEU A O 1
ATOM 2276 N N . CYS A 1 287 ? -14.822 7.525 -3.680 1.00 92.81 287 CYS A N 1
ATOM 2277 C CA . CYS A 1 287 ? -14.466 7.396 -2.265 1.00 92.81 287 CYS A CA 1
ATOM 2278 C C . CYS A 1 287 ? -15.593 6.712 -1.492 1.00 92.81 287 CYS A C 1
ATOM 2280 O O . CYS A 1 287 ? -15.295 5.909 -0.615 1.00 92.81 287 CYS A O 1
ATOM 2282 N N . ASP A 1 288 ? -16.848 6.977 -1.850 1.00 91.94 288 ASP A N 1
ATOM 2283 C CA . ASP A 1 288 ? -18.012 6.292 -1.295 1.00 91.94 288 ASP A CA 1
ATOM 2284 C C . ASP A 1 288 ? -17.976 4.799 -1.640 1.00 91.94 288 ASP A C 1
ATOM 2286 O O . ASP A 1 288 ? -17.986 3.970 -0.733 1.00 91.94 288 ASP A O 1
ATOM 2290 N N . GLN A 1 289 ? -17.751 4.451 -2.912 1.00 94.00 289 GLN A N 1
ATOM 2291 C CA . GLN A 1 289 ? -17.529 3.071 -3.362 1.00 94.00 289 GLN A CA 1
ATOM 2292 C C . GLN A 1 289 ? -16.366 2.405 -2.616 1.00 94.00 289 GLN A C 1
ATOM 2294 O O . GLN A 1 289 ? -16.473 1.259 -2.185 1.00 94.00 289 GLN A O 1
ATOM 2299 N N . ALA A 1 290 ? -15.249 3.115 -2.415 1.00 94.56 290 ALA A N 1
ATOM 2300 C CA . ALA A 1 290 ? -14.121 2.582 -1.654 1.00 94.56 290 ALA A CA 1
ATOM 2301 C C . ALA A 1 290 ? -14.470 2.348 -0.173 1.00 94.56 290 ALA A C 1
ATOM 2303 O O . ALA A 1 290 ? -14.032 1.358 0.412 1.00 94.56 290 ALA A O 1
ATOM 2304 N N . CYS A 1 291 ? -15.258 3.233 0.440 1.00 93.00 291 CYS A N 1
ATOM 2305 C CA . CYS A 1 291 ? -15.740 3.073 1.809 1.00 93.00 291 CYS A CA 1
ATOM 2306 C C . CYS A 1 291 ? -16.738 1.917 1.942 1.00 93.00 291 CYS A C 1
ATOM 2308 O O . CYS A 1 291 ? -16.657 1.170 2.916 1.00 93.00 291 CYS A O 1
ATOM 2310 N N . GLU A 1 292 ? -17.639 1.743 0.977 1.00 93.25 292 GLU A N 1
ATOM 2311 C CA . GLU A 1 292 ? -18.576 0.618 0.914 1.00 93.25 292 GLU A CA 1
ATOM 2312 C C . GLU A 1 292 ? -17.839 -0.709 0.729 1.00 93.25 292 GLU A C 1
ATOM 2314 O O . GLU A 1 292 ? -18.053 -1.643 1.503 1.00 93.25 292 GLU A O 1
ATOM 2319 N N . ALA A 1 293 ? -16.898 -0.773 -0.218 1.00 94.50 293 ALA A N 1
ATOM 2320 C CA . ALA A 1 293 ? -16.049 -1.941 -0.430 1.00 94.50 293 ALA A CA 1
ATOM 2321 C C . ALA A 1 293 ? -15.263 -2.292 0.843 1.00 94.50 293 ALA A C 1
ATOM 2323 O O . ALA A 1 293 ? -15.262 -3.445 1.277 1.00 94.50 293 ALA A O 1
ATOM 2324 N N . GLN A 1 294 ? -14.671 -1.294 1.507 1.00 95.56 294 GLN A N 1
ATOM 2325 C CA . GLN A 1 294 ? -13.962 -1.492 2.770 1.00 95.56 294 GLN A CA 1
ATOM 2326 C C . GLN A 1 294 ? -14.886 -1.985 3.891 1.00 95.56 294 GLN A C 1
ATOM 2328 O O . GLN A 1 294 ? -14.496 -2.856 4.666 1.00 95.56 294 GLN A O 1
ATOM 2333 N N . ALA A 1 295 ? -16.098 -1.438 3.999 1.00 92.88 295 ALA A N 1
ATOM 2334 C CA . ALA A 1 295 ? -17.071 -1.863 5.000 1.00 92.88 295 ALA A CA 1
ATOM 2335 C C . ALA A 1 295 ? -17.573 -3.294 4.742 1.00 92.88 295 ALA A C 1
ATOM 2337 O O . ALA A 1 295 ? -17.780 -4.033 5.705 1.00 92.88 295 ALA A O 1
ATOM 2338 N N . SER A 1 296 ? -17.707 -3.695 3.471 1.00 93.00 296 SER A N 1
ATOM 2339 C CA . SER A 1 296 ? -18.130 -5.045 3.072 1.00 93.00 296 SER A CA 1
ATOM 2340 C C . SER A 1 296 ? -17.139 -6.139 3.482 1.00 93.00 296 SER A C 1
ATOM 2342 O O . SER A 1 296 ? -17.559 -7.245 3.796 1.00 93.00 296 SER A O 1
ATOM 2344 N N . LEU A 1 297 ? -15.843 -5.812 3.581 1.00 92.69 297 LEU A N 1
ATOM 2345 C CA . LEU A 1 297 ? -14.800 -6.722 4.073 1.00 92.69 297 LEU A CA 1
ATOM 2346 C C . LEU A 1 297 ? -14.915 -7.002 5.587 1.00 92.69 297 LEU A C 1
ATOM 2348 O O . LEU A 1 297 ? -14.283 -7.913 6.120 1.00 92.69 297 LEU A O 1
ATOM 2352 N N . GLY A 1 298 ? -15.688 -6.183 6.300 1.00 90.69 298 GLY A N 1
ATOM 2353 C CA . GLY A 1 298 ? -15.843 -6.212 7.746 1.00 90.69 298 GLY A CA 1
ATOM 2354 C C . GLY A 1 298 ? -15.460 -4.872 8.361 1.00 90.69 298 GLY A C 1
ATOM 2355 O O . GLY A 1 298 ? -14.387 -4.324 8.105 1.00 90.69 298 GLY A O 1
ATOM 2356 N N . THR A 1 299 ? -16.330 -4.345 9.221 1.00 81.00 299 THR A N 1
ATOM 2357 C CA . THR A 1 299 ? -16.191 -2.984 9.773 1.00 81.00 299 THR A CA 1
ATOM 2358 C C . THR A 1 299 ? -14.868 -2.745 10.507 1.00 81.00 299 THR A C 1
ATOM 2360 O O . THR A 1 299 ? -14.333 -1.645 10.466 1.00 81.00 299 THR A O 1
ATOM 2363 N N . GLU A 1 300 ? -14.290 -3.771 11.130 1.00 90.56 300 GLU A N 1
ATOM 2364 C CA . GLU A 1 300 ? -13.048 -3.661 11.905 1.00 90.56 300 GLU A CA 1
ATOM 2365 C C . GLU A 1 300 ? -11.776 -3.698 11.050 1.00 90.56 300 GLU A C 1
ATOM 2367 O O . GLU A 1 300 ? -10.696 -3.329 11.520 1.00 90.56 300 GLU A O 1
ATOM 2372 N N . THR A 1 301 ? -11.878 -4.137 9.794 1.00 92.75 301 THR A N 1
ATOM 2373 C CA . THR A 1 301 ? -10.712 -4.403 8.934 1.00 92.75 301 THR A CA 1
ATOM 2374 C C . THR A 1 301 ? -9.907 -3.144 8.631 1.00 92.75 301 THR A C 1
ATOM 2376 O O . THR A 1 301 ? -8.675 -3.197 8.567 1.00 92.75 301 THR A O 1
ATOM 2379 N N . ILE A 1 302 ? -10.578 -1.987 8.590 1.00 93.00 302 ILE A N 1
ATOM 2380 C CA . ILE A 1 302 ? -9.925 -0.684 8.451 1.00 93.00 302 ILE A CA 1
ATOM 2381 C C . ILE A 1 302 ? -8.988 -0.371 9.627 1.00 93.00 302 ILE A C 1
ATOM 2383 O O . ILE A 1 302 ? -7.928 0.217 9.425 1.00 93.00 302 ILE A O 1
ATOM 2387 N N . LEU A 1 303 ? -9.342 -0.794 10.846 1.00 92.12 303 LEU A N 1
ATOM 2388 C CA . LEU A 1 303 ? -8.515 -0.600 12.043 1.00 92.12 303 LEU A CA 1
ATOM 2389 C C . LEU A 1 303 ? -7.402 -1.647 12.140 1.00 92.12 303 LEU A C 1
ATOM 2391 O O . LEU A 1 303 ? -6.326 -1.362 12.661 1.00 92.12 303 LEU A O 1
ATOM 2395 N N . GLN A 1 304 ? -7.647 -2.851 11.621 1.00 91.56 304 GLN A N 1
ATOM 2396 C CA . GLN A 1 304 ? -6.648 -3.920 11.545 1.00 91.56 304 GLN A CA 1
ATOM 2397 C C . GLN A 1 304 ? -5.560 -3.607 10.507 1.00 91.56 304 GLN A C 1
ATOM 2399 O O . GLN A 1 304 ? -4.415 -4.017 10.687 1.00 91.56 304 GLN A O 1
ATOM 2404 N N . GLY A 1 305 ? -5.900 -2.842 9.464 1.00 91.62 305 GLY A N 1
ATOM 2405 C CA . GLY A 1 305 ? -4.986 -2.406 8.408 1.00 91.62 305 GLY A CA 1
ATOM 2406 C C . GLY A 1 305 ? -5.118 -3.176 7.092 1.00 91.62 305 GLY A C 1
ATOM 2407 O O . GLY A 1 305 ? -4.255 -3.024 6.226 1.00 91.62 305 GLY A O 1
ATOM 2408 N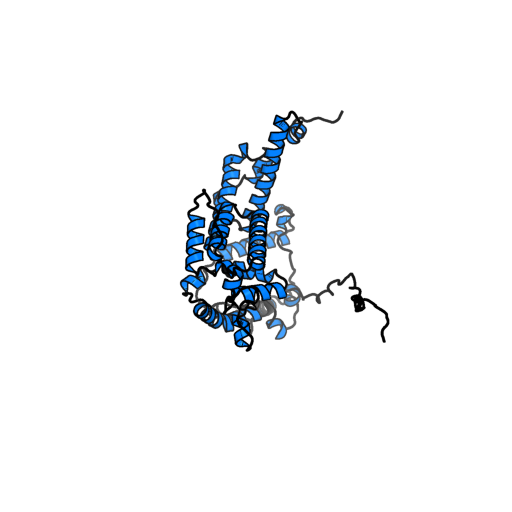 N . TYR A 1 306 ? -6.172 -3.981 6.917 1.00 94.81 306 TYR A N 1
ATOM 2409 C CA . TYR A 1 306 ? -6.496 -4.575 5.618 1.00 94.81 306 TYR A CA 1
ATOM 2410 C C . TYR A 1 306 ? -7.281 -3.572 4.790 1.00 94.81 306 TYR A C 1
ATOM 2412 O O . TYR A 1 306 ? -8.471 -3.369 5.016 1.00 94.81 306 TYR A O 1
ATOM 2420 N N . LEU A 1 307 ? -6.600 -2.928 3.846 1.00 94.19 307 LEU A N 1
ATOM 2421 C CA . LEU A 1 307 ? -7.225 -1.972 2.942 1.00 94.19 307 LEU A CA 1
ATOM 2422 C C . LEU A 1 307 ? -7.611 -2.643 1.632 1.00 94.19 307 LEU A C 1
ATOM 2424 O O . LEU A 1 307 ? -6.815 -3.390 1.061 1.00 94.19 307 LEU A O 1
ATOM 2428 N N . VAL A 1 308 ? -8.803 -2.329 1.136 1.00 96.06 308 VAL A N 1
ATOM 2429 C CA . VAL A 1 308 ? -9.252 -2.782 -0.184 1.00 96.06 308 VAL A CA 1
ATOM 2430 C C . 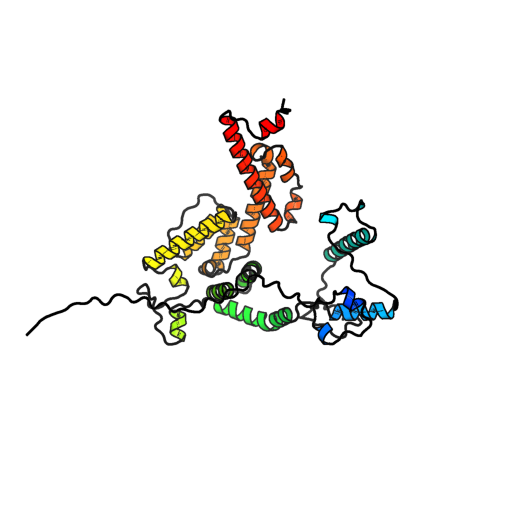VAL A 1 308 ? -8.569 -1.992 -1.312 1.00 96.06 308 VAL A C 1
ATOM 2432 O O . VAL A 1 308 ? -8.140 -0.843 -1.133 1.00 96.06 308 VAL A O 1
ATOM 2435 N N . LYS A 1 309 ? -8.426 -2.606 -2.490 1.00 96.25 309 LYS A N 1
ATOM 2436 C CA . LYS A 1 309 ? -7.768 -2.022 -3.675 1.00 96.25 309 LYS A CA 1
ATOM 2437 C C . LYS A 1 309 ? -8.445 -0.721 -4.125 1.00 96.25 309 LYS A C 1
ATOM 2439 O O . LYS A 1 309 ? -7.758 0.213 -4.540 1.00 96.25 309 LYS A O 1
ATOM 2444 N N . GLU A 1 310 ? -9.754 -0.606 -3.943 1.00 95.50 310 GLU A N 1
ATOM 2445 C CA . GLU A 1 310 ? -10.596 0.540 -4.291 1.00 95.50 310 GLU A CA 1
ATOM 2446 C C . GLU A 1 310 ? -10.149 1.826 -3.586 1.00 95.50 310 GLU A C 1
ATOM 2448 O O . GLU A 1 310 ? -10.157 2.889 -4.202 1.00 95.50 310 GLU A O 1
ATOM 2453 N N . VAL A 1 311 ? -9.651 1.748 -2.344 1.00 93.44 311 VAL A N 1
ATOM 2454 C CA . VAL A 1 311 ? -9.084 2.914 -1.634 1.00 93.44 311 VAL A CA 1
ATOM 2455 C C . VAL A 1 311 ? -7.881 3.476 -2.396 1.00 93.44 311 VAL A C 1
ATOM 2457 O O . VAL A 1 311 ? -7.702 4.691 -2.508 1.00 93.44 311 VAL A O 1
ATOM 2460 N N . THR A 1 312 ? -7.055 2.591 -2.958 1.00 92.50 312 THR A N 1
ATOM 2461 C CA . THR A 1 312 ? -5.895 2.988 -3.764 1.00 92.50 312 THR A CA 1
ATOM 2462 C C . THR A 1 312 ? -6.333 3.581 -5.098 1.00 92.50 312 THR A C 1
ATOM 2464 O O . THR A 1 312 ? -5.825 4.634 -5.484 1.00 92.50 312 THR A O 1
ATOM 2467 N N . SER A 1 313 ? -7.309 2.958 -5.760 1.00 92.56 313 SER A N 1
ATOM 2468 C CA . SER A 1 313 ? -7.886 3.446 -7.016 1.00 92.56 313 SER A CA 1
ATOM 2469 C C . SER A 1 313 ? -8.523 4.830 -6.861 1.00 92.56 313 SER A C 1
ATOM 2471 O O . SER A 1 313 ? -8.252 5.722 -7.665 1.00 92.56 313 SER A O 1
ATOM 2473 N N . ALA A 1 314 ? -9.295 5.052 -5.793 1.00 93.31 314 ALA A N 1
ATOM 2474 C CA . ALA A 1 314 ? -9.907 6.342 -5.485 1.00 93.31 314 ALA A CA 1
ATOM 2475 C C . ALA A 1 314 ? -8.848 7.430 -5.261 1.00 93.31 314 ALA A C 1
ATOM 2477 O O . ALA A 1 314 ? -8.962 8.539 -5.793 1.00 93.31 314 ALA A O 1
ATOM 2478 N N . GLN A 1 315 ? -7.775 7.111 -4.528 1.00 92.69 315 GLN A N 1
ATOM 2479 C CA . GLN A 1 315 ? -6.662 8.039 -4.340 1.00 92.69 315 GLN A CA 1
ATOM 2480 C C . GLN A 1 315 ? -5.976 8.382 -5.668 1.00 92.69 315 GLN A C 1
ATOM 2482 O O . GLN A 1 315 ? -5.718 9.553 -5.938 1.00 92.69 315 GLN A O 1
ATOM 2487 N N . ASP A 1 316 ? -5.709 7.386 -6.509 1.00 91.50 316 ASP A N 1
ATOM 2488 C CA . ASP A 1 316 ? -4.993 7.573 -7.773 1.00 91.50 316 ASP A CA 1
ATOM 2489 C C . ASP A 1 316 ? -5.821 8.340 -8.805 1.00 91.50 316 ASP A C 1
ATOM 2491 O O . ASP A 1 316 ? -5.279 9.177 -9.537 1.00 91.50 316 ASP A O 1
ATOM 2495 N N . ALA A 1 317 ? -7.133 8.113 -8.836 1.00 91.69 317 ALA A N 1
ATOM 2496 C CA . ALA A 1 317 ? -8.063 8.890 -9.644 1.00 91.69 317 ALA A CA 1
ATOM 2497 C C . ALA A 1 317 ? -8.068 10.363 -9.212 1.00 91.69 317 ALA A C 1
ATOM 2499 O O . ALA A 1 317 ? -7.984 11.260 -10.053 1.00 91.69 317 ALA A O 1
ATOM 2500 N N . ARG A 1 318 ? -8.082 10.632 -7.899 1.00 91.94 318 ARG A N 1
ATOM 2501 C CA . ARG A 1 318 ? -8.036 12.001 -7.367 1.00 91.94 318 ARG A CA 1
ATOM 2502 C C . ARG A 1 318 ? -6.691 12.682 -7.603 1.00 91.94 318 ARG A C 1
ATOM 2504 O O . ARG A 1 318 ? -6.681 13.845 -7.997 1.00 91.94 318 ARG A O 1
ATOM 2511 N N . ASP A 1 319 ? -5.577 11.975 -7.443 1.00 92.06 319 ASP A N 1
ATOM 2512 C CA . ASP A 1 319 ? -4.249 12.496 -7.788 1.00 92.06 319 ASP A CA 1
ATOM 2513 C C . ASP A 1 319 ? -4.181 12.851 -9.291 1.00 92.06 319 ASP A C 1
ATOM 2515 O O . ASP A 1 319 ? -3.693 13.920 -9.659 1.00 92.06 319 ASP A O 1
ATOM 2519 N N . THR A 1 320 ? -4.751 12.010 -10.160 1.00 92.62 320 THR A N 1
ATOM 2520 C CA . THR A 1 320 ? -4.800 12.244 -11.615 1.00 92.62 320 THR A CA 1
ATOM 2521 C C . THR A 1 320 ? -5.665 13.453 -11.978 1.00 92.62 320 THR A C 1
ATOM 2523 O O . THR A 1 320 ? -5.213 14.317 -12.728 1.00 92.62 320 THR A O 1
ATOM 2526 N N . ALA A 1 321 ? -6.864 13.574 -11.402 1.00 92.12 321 ALA A N 1
ATOM 2527 C CA . ALA A 1 321 ? -7.750 14.716 -11.635 1.00 92.12 321 ALA A CA 1
ATOM 2528 C C . ALA A 1 321 ? -7.087 16.054 -11.262 1.00 92.12 321 ALA A C 1
ATOM 2530 O O . ALA A 1 321 ? -7.243 17.050 -11.963 1.00 92.12 321 ALA A O 1
ATOM 2531 N N . ARG A 1 322 ? -6.284 16.082 -10.191 1.00 92.31 322 ARG A N 1
ATOM 2532 C CA . ARG A 1 322 ? -5.550 17.290 -9.778 1.00 92.31 322 ARG A CA 1
ATOM 2533 C C . ARG A 1 322 ? -4.435 17.664 -10.751 1.00 92.31 322 ARG A C 1
ATOM 2535 O O . ARG A 1 322 ? -4.224 18.845 -11.002 1.00 92.31 322 ARG A O 1
ATOM 2542 N N . ILE A 1 323 ? -3.737 16.678 -11.315 1.00 95.19 323 ILE A N 1
ATOM 2543 C CA . ILE A 1 323 ? -2.741 16.922 -12.369 1.00 95.19 323 ILE A CA 1
ATOM 2544 C C . ILE A 1 323 ? -3.417 17.518 -13.611 1.00 95.19 323 ILE A C 1
ATOM 2546 O O . ILE A 1 323 ? -2.899 18.477 -14.182 1.00 95.19 323 ILE A O 1
ATOM 2550 N N . LEU A 1 324 ? -4.578 16.986 -14.007 1.00 95.06 324 LEU A N 1
ATOM 2551 C CA . LEU A 1 324 ? -5.351 17.513 -15.135 1.00 95.06 324 LEU A CA 1
ATOM 2552 C C . LEU A 1 324 ? -5.829 18.944 -14.881 1.00 95.06 324 LEU A C 1
ATOM 2554 O O . LEU A 1 324 ? -5.652 19.791 -15.748 1.00 95.06 324 LEU A O 1
ATOM 2558 N N . HIS A 1 325 ? -6.292 19.247 -13.668 1.00 94.94 325 HIS A N 1
ATOM 2559 C CA . HIS A 1 325 ? -6.650 20.612 -13.285 1.00 94.94 325 HIS A CA 1
ATOM 2560 C C . HIS A 1 325 ? -5.478 21.593 -13.464 1.00 94.94 325 HIS A C 1
ATOM 2562 O O . HIS A 1 325 ? -5.640 22.646 -14.075 1.00 94.94 325 HIS A O 1
ATOM 2568 N N . PHE A 1 326 ? -4.270 21.241 -13.006 1.00 96.00 326 PHE A N 1
ATOM 2569 C CA . PHE A 1 326 ? -3.084 22.073 -13.254 1.00 96.00 326 PHE A CA 1
ATOM 2570 C C . PHE A 1 326 ? -2.783 22.236 -14.741 1.00 96.00 326 PHE A C 1
ATOM 2572 O O . PHE A 1 326 ? -2.339 23.300 -15.155 1.00 96.00 326 PHE A O 1
ATOM 2579 N N . LYS A 1 327 ? -3.008 21.198 -15.550 1.00 95.25 327 LYS A N 1
ATOM 2580 C CA . LYS A 1 327 ? -2.804 21.264 -16.997 1.00 95.25 327 LYS A CA 1
ATOM 2581 C C . LYS A 1 327 ? -3.811 22.192 -17.675 1.00 95.25 327 LYS A C 1
ATOM 2583 O O . LYS A 1 327 ? -3.410 22.983 -18.522 1.00 95.25 327 LYS A O 1
ATOM 2588 N N . GLU A 1 328 ? -5.084 22.110 -17.317 1.00 96.06 328 GLU A N 1
ATOM 2589 C CA . GLU A 1 328 ? -6.161 22.912 -17.909 1.00 96.06 328 GLU A CA 1
ATOM 2590 C C . GLU A 1 328 ? -6.087 24.380 -17.478 1.00 96.06 328 GLU A C 1
ATOM 2592 O O . GLU A 1 328 ? -6.310 25.276 -18.287 1.00 96.06 328 GLU A O 1
ATOM 2597 N N . HIS A 1 329 ? -5.685 24.637 -16.232 1.00 94.81 329 HIS A N 1
ATOM 2598 C CA . HIS A 1 329 ? -5.685 25.972 -15.630 1.00 94.81 329 HIS A CA 1
ATOM 2599 C C . HIS A 1 329 ? -4.275 26.516 -15.353 1.00 94.81 329 HIS A C 1
ATOM 2601 O O . HIS A 1 329 ? -4.080 27.337 -14.457 1.00 94.81 329 HIS A O 1
ATOM 2607 N N . HIS A 1 330 ? -3.253 26.070 -16.087 1.00 92.00 330 HIS A N 1
ATOM 2608 C CA . HIS A 1 330 ? -1.859 26.467 -15.834 1.00 92.00 330 HIS A CA 1
ATOM 2609 C C . HIS A 1 330 ? -1.626 27.982 -15.922 1.00 92.00 330 HIS A C 1
ATOM 2611 O O . HIS A 1 330 ? -0.770 28.502 -15.213 1.00 92.00 330 HIS A O 1
ATOM 2617 N N . THR A 1 331 ? -2.406 28.705 -16.728 1.00 90.56 331 THR A N 1
ATOM 2618 C CA . THR A 1 331 ? -2.315 30.168 -16.866 1.00 90.56 331 THR A CA 1
ATOM 2619 C C . THR A 1 331 ? -2.698 30.925 -15.591 1.00 90.56 331 THR A C 1
ATOM 2621 O O . THR A 1 331 ? -2.204 32.027 -15.371 1.00 90.56 331 THR A O 1
ATOM 2624 N N . THR A 1 332 ? -3.539 30.336 -14.737 1.00 90.88 332 THR A N 1
ATOM 2625 C CA . THR A 1 332 ? -4.004 30.928 -13.471 1.00 90.88 332 THR A CA 1
ATOM 2626 C C . THR A 1 332 ? -3.470 30.206 -12.237 1.00 90.88 332 THR A C 1
ATOM 2628 O O . THR A 1 332 ? -3.732 30.623 -11.111 1.00 90.88 332 THR A O 1
ATOM 2631 N N . THR A 1 333 ? -2.729 29.113 -12.421 1.00 91.50 333 THR A N 1
ATOM 2632 C CA . THR A 1 333 ? -2.204 28.298 -11.318 1.00 91.50 333 THR A CA 1
ATOM 2633 C C . THR A 1 333 ? -0.681 28.215 -11.292 1.00 91.50 333 THR A C 1
ATOM 2635 O O . THR A 1 333 ? -0.134 27.848 -10.251 1.00 91.50 333 THR A O 1
ATOM 2638 N N . LEU A 1 334 ? 0.013 28.564 -12.380 1.00 92.94 334 LEU A N 1
ATOM 2639 C CA . LEU A 1 334 ? 1.467 28.466 -12.516 1.00 92.94 334 LEU A CA 1
ATOM 2640 C C . LEU A 1 334 ? 2.054 29.720 -13.178 1.00 92.94 334 LEU A C 1
ATOM 2642 O O . LEU A 1 334 ? 1.414 30.384 -13.994 1.00 92.94 334 LEU A O 1
ATOM 2646 N N . ARG A 1 335 ? 3.328 30.004 -12.888 1.00 91.31 335 ARG A N 1
ATOM 2647 C CA . ARG A 1 335 ? 4.103 30.999 -13.641 1.00 91.31 335 ARG A CA 1
ATOM 2648 C C . ARG A 1 335 ? 4.325 30.546 -15.077 1.00 91.31 335 ARG A C 1
ATOM 2650 O O . ARG A 1 335 ? 4.468 29.354 -15.336 1.00 91.31 335 ARG A O 1
ATOM 2657 N N . GLN A 1 336 ? 4.490 31.506 -15.983 1.00 90.19 336 GLN A N 1
ATOM 2658 C CA . GLN A 1 336 ? 4.770 31.231 -17.393 1.00 90.19 336 GLN A CA 1
ATOM 2659 C C . GLN A 1 336 ? 6.008 30.343 -17.606 1.00 90.19 336 GLN A C 1
ATOM 2661 O O . GLN A 1 336 ? 5.977 29.427 -18.424 1.00 90.19 336 GLN A O 1
ATOM 2666 N N . CYS A 1 337 ? 7.077 30.554 -16.832 1.00 89.38 337 CYS A N 1
ATOM 2667 C CA . CYS A 1 337 ? 8.292 29.735 -16.908 1.00 89.38 337 CYS A CA 1
ATOM 2668 C C . CYS A 1 337 ? 8.092 28.274 -16.462 1.00 89.38 337 CYS A C 1
ATOM 2670 O O . CYS A 1 337 ? 8.914 27.421 -16.791 1.00 89.38 337 CYS A O 1
ATOM 2672 N N . ASP A 1 338 ? 7.001 27.978 -15.752 1.00 92.81 338 ASP A N 1
ATOM 2673 C CA . ASP A 1 338 ? 6.676 26.658 -15.213 1.00 92.81 338 ASP A CA 1
ATOM 2674 C C . ASP A 1 338 ? 5.671 25.881 -16.095 1.00 92.81 338 ASP A C 1
ATOM 2676 O O . ASP A 1 338 ? 5.368 24.719 -15.813 1.00 92.81 338 ASP A O 1
ATOM 2680 N N . TRP A 1 339 ? 5.151 26.472 -17.181 1.00 93.56 339 TRP A N 1
ATOM 2681 C CA . TRP A 1 339 ? 4.142 25.837 -18.050 1.00 93.56 339 TRP A CA 1
ATOM 2682 C C . TRP A 1 339 ? 4.645 24.561 -18.738 1.00 93.56 339 TRP A C 1
ATOM 2684 O O . TRP A 1 339 ? 3.871 23.643 -19.013 1.00 93.56 339 TRP A O 1
ATOM 2694 N N . ASN A 1 340 ? 5.957 24.439 -18.940 1.00 92.50 340 ASN A N 1
ATOM 2695 C CA . ASN A 1 340 ? 6.579 23.220 -19.457 1.00 92.50 340 ASN A CA 1
ATOM 2696 C C . ASN A 1 340 ? 6.331 21.987 -18.563 1.00 92.50 340 ASN A C 1
ATOM 2698 O O . ASN A 1 340 ? 6.353 20.861 -19.056 1.00 92.50 340 ASN A O 1
ATOM 2702 N N . ARG A 1 341 ? 6.039 22.165 -17.265 1.00 91.88 341 ARG A N 1
ATOM 2703 C CA . ARG A 1 341 ? 5.742 21.063 -16.331 1.00 91.88 341 ARG A CA 1
ATOM 2704 C C . ARG A 1 341 ? 4.440 20.335 -16.649 1.00 91.88 341 ARG A C 1
ATOM 2706 O O . ARG A 1 341 ? 4.280 19.188 -16.239 1.00 91.88 341 ARG A O 1
ATOM 2713 N N . VAL A 1 342 ? 3.530 20.982 -17.375 1.00 94.00 342 VAL A N 1
ATOM 2714 C CA . VAL A 1 342 ? 2.248 20.406 -17.811 1.00 94.00 342 VAL A CA 1
ATOM 2715 C C . VAL A 1 342 ? 2.178 20.171 -19.326 1.00 94.00 342 VAL A C 1
ATOM 2717 O O . VAL A 1 342 ? 1.130 19.794 -19.868 1.00 94.00 342 VAL A O 1
ATOM 2720 N N . ALA A 1 343 ? 3.305 20.346 -20.022 1.00 93.19 343 ALA A N 1
ATOM 2721 C CA . ALA A 1 343 ? 3.446 20.134 -21.457 1.00 93.19 343 ALA A CA 1
ATOM 2722 C C . ALA A 1 343 ? 3.638 18.642 -21.790 1.00 93.19 343 ALA A C 1
ATOM 2724 O O . ALA A 1 343 ? 4.697 18.204 -22.226 1.00 93.19 343 ALA A O 1
ATOM 2725 N N . PHE A 1 344 ? 2.594 17.844 -21.560 1.00 92.69 344 PHE A N 1
ATOM 2726 C CA . PHE A 1 344 ? 2.536 16.428 -21.937 1.00 92.69 344 PHE A CA 1
ATOM 2727 C C . PHE A 1 344 ? 1.167 16.058 -22.545 1.00 92.69 344 PHE A C 1
ATOM 2729 O O . PHE A 1 344 ? 0.162 16.702 -22.210 1.00 92.69 344 PHE A O 1
ATOM 2736 N N . PRO A 1 345 ? 1.079 15.020 -23.400 1.00 93.44 345 PRO A N 1
ATOM 2737 C CA . PRO A 1 345 ? -0.197 14.489 -23.886 1.00 93.44 345 PRO A CA 1
ATOM 2738 C C . PRO A 1 345 ? -0.998 13.825 -22.757 1.00 93.44 345 PRO A C 1
ATOM 2740 O O . PRO A 1 345 ? -0.456 12.989 -22.035 1.00 93.44 345 PRO A O 1
ATOM 2743 N N . VAL A 1 346 ? -2.295 14.129 -22.624 1.00 92.50 346 VAL A N 1
ATOM 2744 C CA . VAL A 1 346 ? -3.155 13.569 -21.554 1.00 92.50 346 VAL A CA 1
ATOM 2745 C C . VAL A 1 346 ? -3.185 12.040 -21.581 1.00 92.50 346 VAL A C 1
ATOM 2747 O O . VAL A 1 346 ? -3.056 11.412 -20.533 1.00 92.50 346 VAL A O 1
ATOM 2750 N N . ALA A 1 347 ? -3.253 11.442 -22.773 1.00 90.56 347 ALA A N 1
ATOM 2751 C CA . ALA A 1 347 ? -3.256 9.989 -22.947 1.00 90.56 347 ALA A CA 1
ATOM 2752 C C . ALA A 1 347 ? -2.023 9.298 -22.336 1.00 90.56 347 ALA A C 1
ATOM 2754 O O . ALA A 1 347 ? -2.101 8.145 -21.917 1.00 90.56 347 ALA A O 1
ATOM 2755 N N . SER A 1 348 ? -0.892 10.003 -22.225 1.00 90.06 348 SER A N 1
ATOM 2756 C CA . SER A 1 348 ? 0.316 9.433 -21.629 1.00 90.06 348 SER A CA 1
ATOM 2757 C C . SER A 1 348 ? 0.183 9.192 -20.120 1.00 90.06 348 SER A C 1
ATOM 2759 O O . SER A 1 348 ? 0.808 8.269 -19.613 1.00 90.06 348 SER A O 1
ATOM 2761 N N . LEU A 1 349 ? -0.670 9.932 -19.395 1.00 89.62 349 LEU A N 1
ATOM 2762 C CA . LEU A 1 349 ? -0.802 9.794 -17.936 1.00 89.62 349 LEU A CA 1
ATOM 2763 C C . LEU A 1 349 ? -1.237 8.392 -17.495 1.00 89.62 349 LEU A C 1
ATOM 2765 O O . LEU A 1 349 ? -0.845 7.950 -16.414 1.00 89.62 349 LEU A O 1
ATOM 2769 N N . ALA A 1 350 ? -2.019 7.692 -18.321 1.00 86.00 350 ALA A N 1
ATOM 2770 C CA . ALA A 1 350 ? -2.503 6.346 -18.025 1.00 86.00 350 ALA A CA 1
ATOM 2771 C C . ALA A 1 350 ? -1.363 5.319 -17.907 1.00 86.00 350 ALA A C 1
ATOM 2773 O O . ALA A 1 350 ? -1.467 4.365 -17.141 1.00 86.00 350 ALA A O 1
ATOM 2774 N N . THR A 1 351 ? -0.250 5.531 -18.617 1.00 86.25 351 THR A N 1
ATOM 2775 C CA . THR A 1 351 ? 0.908 4.623 -18.604 1.00 86.25 351 THR A CA 1
ATOM 2776 C C . THR A 1 351 ? 1.946 5.005 -17.550 1.00 86.25 351 THR A C 1
ATOM 2778 O O . THR A 1 351 ? 2.911 4.273 -17.311 1.00 86.25 351 THR A O 1
ATOM 2781 N N . TRP A 1 352 ? 1.775 6.152 -16.888 1.00 89.50 352 TRP A N 1
ATOM 2782 C CA . TRP A 1 352 ? 2.740 6.630 -15.911 1.00 89.50 352 TRP A CA 1
ATOM 2783 C C . TRP A 1 352 ? 2.634 5.863 -14.598 1.00 89.50 352 TRP A C 1
ATOM 2785 O O . TRP A 1 352 ? 1.568 5.745 -13.980 1.00 89.50 352 TRP A O 1
ATOM 2795 N N . ARG A 1 353 ? 3.800 5.453 -14.087 1.00 89.38 353 ARG A N 1
ATOM 2796 C CA . ARG A 1 353 ? 3.918 4.890 -12.740 1.00 89.38 353 ARG A CA 1
ATOM 2797 C C . ARG A 1 353 ? 3.316 5.854 -11.718 1.00 89.38 353 ARG A C 1
ATOM 2799 O O . ARG A 1 353 ? 3.551 7.063 -11.762 1.00 89.38 353 ARG A O 1
ATOM 2806 N N . ARG A 1 354 ? 2.602 5.302 -10.734 1.00 85.88 354 ARG A N 1
ATOM 2807 C CA . ARG A 1 354 ? 1.972 6.053 -9.635 1.00 85.88 354 ARG A CA 1
ATOM 2808 C C . ARG A 1 354 ? 2.937 7.026 -8.950 1.00 85.88 354 ARG A C 1
ATOM 2810 O O . ARG A 1 354 ? 2.601 8.184 -8.720 1.00 85.88 354 ARG A O 1
ATOM 2817 N N . ARG A 1 355 ? 4.166 6.571 -8.672 1.00 86.62 355 ARG A N 1
ATOM 2818 C CA . ARG A 1 355 ? 5.225 7.398 -8.074 1.00 86.62 355 ARG A CA 1
ATOM 2819 C C . ARG A 1 355 ? 5.535 8.632 -8.923 1.00 86.62 355 ARG A C 1
ATOM 2821 O O . ARG A 1 355 ? 5.592 9.724 -8.377 1.00 86.62 355 ARG A O 1
ATOM 2828 N N . THR A 1 356 ? 5.654 8.471 -10.239 1.00 90.56 356 THR A N 1
ATOM 2829 C CA . THR A 1 356 ? 5.920 9.573 -11.174 1.00 90.56 356 THR A CA 1
ATOM 2830 C C . THR A 1 356 ? 4.801 10.610 -11.146 1.00 90.56 356 THR A C 1
ATOM 2832 O O . THR A 1 356 ? 5.075 11.799 -11.003 1.00 90.56 356 THR A O 1
ATOM 2835 N N . ARG A 1 357 ? 3.536 10.166 -11.201 1.00 92.19 357 ARG A N 1
ATOM 2836 C CA . ARG A 1 357 ? 2.370 11.059 -11.082 1.00 92.19 357 ARG A CA 1
ATOM 2837 C C . ARG A 1 357 ? 2.390 11.828 -9.757 1.00 92.19 357 ARG A C 1
ATOM 2839 O O . ARG A 1 357 ? 2.216 13.043 -9.743 1.00 92.19 357 ARG A O 1
ATOM 2846 N N . LYS A 1 358 ? 2.687 11.144 -8.649 1.00 90.19 358 LYS A N 1
ATOM 2847 C CA . LYS A 1 358 ? 2.750 11.753 -7.313 1.00 90.19 358 LYS A CA 1
ATOM 2848 C C . LYS A 1 358 ? 3.911 12.738 -7.150 1.00 90.19 358 LYS A C 1
ATOM 2850 O O . LYS A 1 358 ? 3.761 13.760 -6.485 1.00 90.19 358 LYS A O 1
ATOM 2855 N N . ASP A 1 359 ? 5.061 12.456 -7.753 1.00 91.50 359 ASP A N 1
ATOM 2856 C CA . ASP A 1 359 ? 6.219 13.356 -7.759 1.00 91.50 359 ASP A CA 1
ATOM 2857 C C . ASP A 1 359 ? 5.920 14.629 -8.561 1.00 91.50 359 ASP A C 1
ATOM 2859 O O . ASP A 1 359 ? 6.179 15.733 -8.074 1.00 91.50 359 ASP A O 1
ATOM 2863 N N . LEU A 1 360 ? 5.285 14.489 -9.733 1.00 94.12 360 LEU A N 1
ATOM 2864 C CA . LEU A 1 360 ? 4.814 15.628 -10.521 1.00 94.12 360 LEU A CA 1
ATOM 2865 C C . LEU A 1 360 ? 3.803 16.467 -9.733 1.00 94.12 360 LEU A C 1
ATOM 2867 O O . LEU A 1 360 ? 3.985 17.676 -9.621 1.00 94.12 360 LEU A O 1
ATOM 2871 N N . LEU A 1 361 ? 2.771 15.846 -9.154 1.00 93.75 361 LEU A N 1
ATOM 2872 C CA . LEU A 1 361 ? 1.740 16.569 -8.407 1.00 93.75 361 LEU A CA 1
ATOM 2873 C C . LEU A 1 361 ? 2.339 17.374 -7.245 1.00 93.75 361 LEU A C 1
ATOM 2875 O O . LEU A 1 361 ? 2.021 18.549 -7.091 1.00 93.75 361 LEU A O 1
ATOM 2879 N N . ARG A 1 362 ? 3.277 16.792 -6.483 1.00 92.00 362 ARG A N 1
ATOM 2880 C CA . ARG A 1 362 ? 3.996 17.513 -5.416 1.00 92.00 362 ARG A CA 1
ATOM 2881 C C . ARG A 1 362 ? 4.789 18.707 -5.947 1.00 92.00 362 ARG A C 1
ATOM 2883 O O . ARG A 1 362 ? 4.838 19.752 -5.297 1.00 92.00 362 ARG A O 1
ATOM 2890 N N . SER A 1 363 ? 5.408 18.561 -7.119 1.00 93.94 363 SER A N 1
ATOM 2891 C CA . SER A 1 363 ? 6.088 19.671 -7.787 1.00 93.94 363 SER A CA 1
ATOM 2892 C C . SER A 1 363 ? 5.100 20.772 -8.175 1.00 93.94 363 SER A C 1
ATOM 2894 O O . SER A 1 363 ? 5.349 21.933 -7.866 1.00 93.94 363 SER A O 1
ATOM 2896 N N . LEU A 1 364 ? 3.970 20.424 -8.795 1.00 94.94 364 LEU A N 1
ATOM 2897 C CA . LEU A 1 364 ? 2.943 21.380 -9.218 1.00 94.94 364 LEU A CA 1
ATOM 2898 C C . LEU A 1 364 ? 2.335 22.129 -8.026 1.00 94.94 364 LEU A C 1
ATOM 2900 O O . LEU A 1 364 ? 2.262 23.350 -8.048 1.00 94.94 364 LEU A O 1
ATOM 2904 N N . GLU A 1 365 ? 2.003 21.435 -6.937 1.00 92.94 365 GLU A N 1
ATOM 2905 C CA . GLU A 1 365 ? 1.508 22.061 -5.702 1.00 92.94 365 GLU A CA 1
ATOM 2906 C C . GLU A 1 365 ? 2.522 23.024 -5.070 1.00 92.94 365 GLU A C 1
ATOM 2908 O O . GLU A 1 365 ? 2.154 24.042 -4.480 1.00 92.94 365 GLU A O 1
ATOM 2913 N N . ARG A 1 366 ? 3.819 22.707 -5.153 1.00 93.75 366 ARG A N 1
ATOM 2914 C CA . ARG A 1 366 ? 4.877 23.612 -4.693 1.00 93.75 366 ARG A CA 1
ATOM 2915 C C . ARG A 1 366 ? 4.945 24.858 -5.574 1.00 93.75 366 ARG A C 1
ATOM 2917 O O . ARG A 1 366 ? 5.008 25.956 -5.033 1.00 93.75 366 ARG A O 1
ATOM 2924 N N . LEU A 1 367 ? 4.921 24.692 -6.895 1.00 94.12 367 LEU A N 1
ATOM 2925 C CA . LEU A 1 367 ? 4.962 25.806 -7.846 1.00 94.12 367 LEU A CA 1
ATOM 2926 C C . LEU A 1 367 ? 3.724 26.696 -7.727 1.00 94.12 367 LEU A C 1
ATOM 2928 O O . LEU A 1 367 ? 3.854 27.913 -7.722 1.00 94.12 367 LEU A O 1
ATOM 2932 N N . HIS A 1 368 ? 2.552 26.099 -7.523 1.00 94.88 368 HIS A N 1
ATOM 2933 C CA . HIS A 1 368 ? 1.312 26.824 -7.289 1.00 94.88 368 HIS A CA 1
ATOM 2934 C C . HIS A 1 368 ? 1.375 27.707 -6.042 1.00 94.88 368 HIS A C 1
ATOM 2936 O O . HIS A 1 368 ? 1.001 28.873 -6.098 1.00 94.88 368 HIS A O 1
ATOM 2942 N N . ARG A 1 369 ? 1.910 27.190 -4.925 1.00 93.06 369 ARG A N 1
ATOM 2943 C CA . ARG A 1 369 ? 2.122 28.002 -3.715 1.00 93.06 369 ARG A CA 1
ATOM 2944 C C . ARG A 1 369 ? 3.037 29.193 -3.983 1.00 93.06 369 ARG A C 1
ATOM 2946 O O . ARG A 1 369 ? 2.688 30.305 -3.618 1.00 93.06 369 ARG A O 1
ATOM 2953 N N . LEU A 1 370 ? 4.154 28.969 -4.678 1.00 92.50 370 LEU A N 1
ATOM 2954 C CA . LEU A 1 370 ? 5.075 30.048 -5.045 1.00 92.50 370 LEU A CA 1
ATOM 2955 C C . LEU A 1 370 ? 4.417 31.085 -5.963 1.00 92.50 370 LEU A C 1
ATOM 2957 O O . LEU A 1 370 ? 4.660 32.274 -5.797 1.00 92.50 370 LEU A O 1
ATOM 2961 N N . TYR A 1 371 ? 3.583 30.643 -6.906 1.00 92.12 371 TYR A N 1
ATOM 2962 C CA . TYR A 1 371 ? 2.805 31.528 -7.768 1.00 92.12 371 TYR A CA 1
ATOM 2963 C C . TYR A 1 371 ? 1.806 32.369 -6.960 1.00 92.12 371 TYR A C 1
ATOM 2965 O O . TYR A 1 371 ? 1.751 33.580 -7.141 1.00 92.12 371 TYR A O 1
ATOM 2973 N N . LEU A 1 372 ? 1.055 31.764 -6.033 1.00 92.12 372 LEU A N 1
ATOM 2974 C CA . LEU A 1 372 ? 0.113 32.493 -5.176 1.00 92.12 372 LEU A CA 1
ATOM 2975 C C . LEU A 1 372 ? 0.815 33.503 -4.262 1.00 92.12 372 LEU A C 1
ATOM 2977 O O . LEU A 1 372 ? 0.330 34.623 -4.113 1.00 92.12 372 LEU A O 1
ATOM 2981 N N . ASP A 1 373 ? 1.942 33.124 -3.660 1.00 88.94 373 ASP A N 1
ATOM 2982 C CA . ASP A 1 373 ? 2.737 34.035 -2.835 1.00 88.94 373 ASP A CA 1
ATOM 2983 C C . ASP A 1 373 ? 3.249 35.210 -3.673 1.00 88.94 373 ASP A C 1
ATOM 2985 O O . ASP A 1 373 ? 3.136 36.361 -3.266 1.00 88.94 373 ASP A O 1
ATOM 2989 N N . GLU A 1 374 ? 3.716 34.947 -4.890 1.00 86.88 374 GLU A N 1
ATOM 2990 C CA . GLU A 1 374 ? 4.135 35.990 -5.817 1.00 86.88 374 GLU A CA 1
ATOM 2991 C C . GLU A 1 374 ? 3.000 36.946 -6.211 1.00 86.88 374 GLU A C 1
ATOM 2993 O O . GLU A 1 374 ? 3.189 38.161 -6.166 1.00 86.88 374 GLU A O 1
ATOM 2998 N N . GLN A 1 375 ? 1.816 36.422 -6.543 1.00 86.44 375 GLN A N 1
ATOM 2999 C CA . GLN A 1 375 ? 0.640 37.246 -6.838 1.00 86.44 375 GLN A CA 1
ATOM 3000 C C . GLN A 1 375 ? 0.277 38.141 -5.644 1.00 86.44 375 GLN A C 1
ATOM 3002 O O . GLN A 1 375 ? 0.005 39.327 -5.818 1.00 86.44 375 GLN A O 1
ATOM 3007 N N . ARG A 1 376 ? 0.349 37.611 -4.414 1.00 86.88 376 ARG A N 1
ATOM 3008 C CA . ARG A 1 376 ? 0.124 38.398 -3.190 1.00 86.88 376 ARG A CA 1
ATOM 3009 C C . ARG A 1 376 ? 1.146 39.526 -3.039 1.00 86.88 376 ARG A C 1
ATOM 3011 O O . ARG A 1 376 ? 0.754 40.660 -2.774 1.00 86.88 376 ARG A O 1
ATOM 3018 N N . LEU A 1 377 ? 2.432 39.252 -3.249 1.00 82.69 377 LEU A N 1
ATOM 3019 C CA . LEU A 1 377 ? 3.481 40.275 -3.161 1.00 82.69 377 LEU A CA 1
ATOM 3020 C C . LEU A 1 377 ? 3.323 41.358 -4.242 1.00 82.69 377 LEU A C 1
ATOM 3022 O O . LEU A 1 377 ? 3.458 42.544 -3.938 1.00 82.69 377 LEU A O 1
ATOM 3026 N N . ALA A 1 378 ? 2.957 40.972 -5.471 1.00 78.38 378 ALA A N 1
ATOM 3027 C CA . ALA A 1 378 ? 2.669 41.913 -6.555 1.00 78.38 378 ALA A CA 1
ATOM 3028 C C . ALA A 1 378 ? 1.522 42.867 -6.189 1.00 78.38 378 ALA A C 1
ATOM 3030 O O . ALA A 1 378 ? 1.641 44.077 -6.378 1.00 78.38 378 ALA A O 1
ATOM 3031 N N . THR A 1 379 ? 0.437 42.346 -5.601 1.00 76.62 379 THR A N 1
ATOM 3032 C CA . THR A 1 379 ? -0.694 43.180 -5.150 1.00 76.62 379 THR A CA 1
ATOM 3033 C C . THR A 1 379 ? -0.333 44.142 -4.016 1.00 76.62 379 THR A C 1
ATOM 3035 O O . THR A 1 379 ? -0.988 45.165 -3.855 1.00 76.62 379 THR A O 1
ATOM 3038 N N . GLN A 1 380 ? 0.733 43.860 -3.260 1.00 79.62 380 GLN A N 1
ATOM 3039 C CA . GLN A 1 380 ? 1.259 44.732 -2.204 1.00 79.62 380 GLN A CA 1
ATOM 3040 C C . GLN A 1 380 ? 2.299 45.745 -2.719 1.00 79.62 380 GLN A C 1
ATOM 3042 O O . GLN A 1 380 ? 2.951 46.416 -1.921 1.00 79.62 380 GLN A O 1
ATOM 3047 N N . GLY A 1 381 ? 2.484 45.855 -4.041 1.00 67.44 381 GLY A N 1
ATOM 3048 C CA . GLY A 1 381 ? 3.440 46.779 -4.657 1.00 67.44 381 GLY A CA 1
ATOM 3049 C C . GLY A 1 381 ? 4.907 46.378 -4.470 1.00 67.44 381 GLY A C 1
ATOM 3050 O O . GLY A 1 381 ? 5.802 47.174 -4.755 1.00 67.44 381 GLY A O 1
ATOM 3051 N N . GLN A 1 382 ? 5.179 45.157 -4.000 1.00 64.94 382 GLN A N 1
ATOM 3052 C CA . GLN A 1 382 ? 6.540 44.648 -3.868 1.00 64.94 382 GLN A CA 1
ATOM 3053 C C . GLN A 1 382 ? 7.030 44.090 -5.210 1.00 64.94 382 GLN A C 1
ATOM 3055 O O . GLN A 1 382 ? 6.293 43.418 -5.936 1.00 64.94 382 GLN A O 1
ATOM 3060 N N . ARG A 1 383 ? 8.300 44.351 -5.552 1.00 63.19 383 ARG A N 1
ATOM 3061 C CA . ARG A 1 383 ? 8.930 43.754 -6.739 1.00 63.19 383 ARG A CA 1
ATOM 3062 C C . ARG A 1 383 ? 8.990 42.240 -6.563 1.00 63.19 383 ARG A C 1
ATOM 3064 O O . ARG A 1 383 ? 9.666 41.747 -5.665 1.00 63.19 383 ARG A O 1
ATOM 3071 N N . THR A 1 384 ? 8.304 41.508 -7.431 1.00 66.38 384 THR A N 1
ATOM 3072 C CA . THR A 1 384 ? 8.359 40.048 -7.428 1.00 66.38 384 THR A CA 1
ATOM 3073 C C . THR A 1 384 ? 9.608 39.533 -8.137 1.00 66.38 384 THR A C 1
ATOM 3075 O O . THR A 1 384 ? 10.202 40.227 -8.964 1.00 66.38 384 THR A O 1
ATOM 3078 N N . LEU A 1 385 ? 10.007 38.295 -7.834 1.00 63.19 385 LEU A N 1
ATOM 3079 C CA . LEU A 1 385 ? 11.167 37.656 -8.459 1.00 63.19 385 LEU A CA 1
ATOM 3080 C C . LEU A 1 385 ? 11.007 37.551 -9.986 1.00 63.19 385 LEU A C 1
ATOM 3082 O O . LEU A 1 385 ? 11.975 37.746 -10.715 1.00 63.19 385 LEU A O 1
ATOM 3086 N N . THR A 1 386 ? 9.792 37.288 -10.479 1.00 61.31 386 THR A N 1
ATOM 3087 C CA . THR A 1 386 ? 9.530 37.200 -11.922 1.00 61.31 386 THR A CA 1
ATOM 3088 C C . THR A 1 386 ? 9.565 38.578 -12.572 1.00 61.31 386 THR A C 1
ATOM 3090 O O . THR A 1 386 ? 10.165 38.711 -13.633 1.00 61.31 386 THR A O 1
ATOM 3093 N N . ASN A 1 387 ? 9.049 39.619 -11.904 1.00 59.88 387 ASN A N 1
ATOM 3094 C CA . ASN A 1 387 ? 9.183 40.999 -12.377 1.00 59.88 387 ASN A CA 1
ATOM 3095 C C . ASN A 1 387 ? 10.653 41.427 -12.431 1.00 59.88 387 ASN A C 1
ATOM 3097 O O . ASN A 1 387 ? 11.050 42.068 -13.393 1.00 59.88 387 ASN A O 1
ATOM 3101 N N . TRP A 1 388 ? 11.470 41.032 -11.449 1.00 59.41 388 TRP A N 1
ATOM 3102 C CA . TRP A 1 388 ? 12.908 41.313 -11.430 1.00 59.41 388 TRP A CA 1
ATOM 3103 C C . TRP A 1 388 ? 13.666 40.591 -12.558 1.00 59.41 388 TRP A C 1
ATOM 3105 O O . TRP A 1 388 ? 14.451 41.221 -13.268 1.00 59.41 388 TRP A O 1
ATOM 3115 N N . LEU A 1 389 ? 13.384 39.299 -12.776 1.00 60.19 389 LEU A N 1
ATOM 3116 C CA . LEU A 1 389 ? 13.987 38.497 -13.851 1.00 60.19 389 LEU A CA 1
ATOM 3117 C C . LEU A 1 389 ? 13.554 38.963 -15.250 1.00 60.19 389 LEU A C 1
ATOM 3119 O O . LEU A 1 389 ? 14.353 38.921 -16.181 1.00 60.19 389 LEU A O 1
ATOM 3123 N N . GLN A 1 390 ? 12.307 39.416 -15.404 1.00 58.47 390 GLN A N 1
ATOM 3124 C CA . GLN A 1 390 ? 11.786 39.955 -16.663 1.00 58.47 390 GLN A CA 1
ATOM 3125 C C . GLN A 1 390 ? 12.221 41.405 -16.910 1.00 58.47 390 GLN A C 1
ATOM 3127 O O . GLN A 1 390 ? 12.340 41.807 -18.063 1.00 58.47 390 GLN A O 1
ATOM 3132 N N . SER A 1 391 ? 12.503 42.190 -15.861 1.00 55.19 391 SER A N 1
ATOM 3133 C CA . SER A 1 391 ? 12.888 43.601 -15.994 1.00 55.19 391 SER A CA 1
ATOM 3134 C C . SER A 1 391 ? 14.329 43.838 -16.454 1.00 55.19 391 SER A C 1
ATOM 3136 O O . SER A 1 391 ? 14.742 44.994 -16.497 1.00 55.19 391 SER A O 1
ATOM 3138 N N . GLY A 1 392 ? 15.096 42.788 -16.779 1.00 48.56 392 GLY A N 1
ATOM 3139 C CA . GLY A 1 392 ? 16.389 42.905 -17.467 1.00 48.56 392 GLY A CA 1
ATOM 3140 C C . GLY A 1 392 ? 17.322 43.967 -16.881 1.00 48.56 392 GLY A C 1
ATOM 3141 O O . GLY A 1 392 ? 17.964 44.703 -17.627 1.00 48.56 392 GLY A O 1
ATOM 3142 N N . SER A 1 393 ? 17.352 44.118 -15.555 1.00 44.78 393 SER A N 1
ATOM 3143 C CA . SER A 1 393 ? 18.195 45.129 -14.926 1.00 44.78 393 SER A CA 1
ATOM 3144 C C . SER A 1 393 ? 19.629 44.613 -14.926 1.00 44.78 393 SER A C 1
ATOM 3146 O O . SER A 1 393 ? 20.036 43.902 -14.009 1.00 44.78 393 SER A O 1
ATOM 3148 N N . ASN A 1 394 ? 20.380 44.949 -15.977 1.00 40.12 394 ASN A N 1
ATOM 3149 C CA . ASN A 1 394 ? 21.836 44.931 -15.912 1.00 40.12 394 ASN A CA 1
ATOM 3150 C C . ASN A 1 394 ? 22.256 45.732 -14.669 1.00 40.12 394 ASN A C 1
ATOM 3152 O O . ASN A 1 394 ? 21.779 46.860 -14.505 1.00 40.12 394 ASN A O 1
ATOM 3156 N N . PRO A 1 395 ? 23.097 45.177 -13.783 1.00 39.38 395 PRO A N 1
ATOM 3157 C CA . PRO A 1 395 ? 23.659 45.959 -12.697 1.00 39.38 395 PRO A CA 1
ATOM 3158 C C . PRO A 1 395 ? 24.548 47.046 -13.312 1.00 39.38 395 PRO A C 1
ATOM 3160 O O . PRO A 1 395 ? 25.482 46.734 -14.050 1.00 39.38 395 PRO A O 1
ATOM 3163 N N . THR A 1 396 ? 24.203 48.309 -13.061 1.00 37.41 396 THR A N 1
ATOM 3164 C CA . THR A 1 396 ? 25.102 49.460 -13.241 1.00 37.41 396 THR A CA 1
ATOM 3165 C C . THR A 1 396 ? 26.164 49.483 -12.165 1.00 37.41 396 THR A C 1
ATOM 3167 O O . THR A 1 396 ? 25.775 49.242 -10.996 1.00 37.41 396 THR A O 1
#

Sequence (396 aa):
MAPSTHTQGRLATLGSSLPQKERPEGYMRDAEPIRDSAIDLLNNTADPTPEDLTKAEGDLLTAITRSLRSAFPNLSLKHVRGHQLRTTAYENLNFEAQLNEDCDAAAKQAMRTEVLTSSRPAPISGSRAQLYLDNLMVSTDYQTAITHAAHYPALRERMMEKFDWTPSDFEKINFDAIESVKLRLPYMKSLQISKMLHNYSNTGSRREKYGYEGGCPSCAEPRETQLHLYRCTAPAMRASLTESLQQMEETLLRKHIPNIVVRHFMHLVRKTCNLPTREYDVHCELCDQACEAQASLGTETILQGYLVKEVTSAQDARDTARILHFKEHHTTTLRQCDWNRVAFPVASLATWRRRTRKDLLRSLERLHRLYLDEQRLATQGQRTLTNWLQSGSNPT